Protein AF-A0A2V6AQC7-F1 (afdb_monomer_lite)

Foldseek 3Di:
DDDDDDPVVVVVCCPPQQNAQDDPPDDLPPLDGNHVSNQLPPQFHDHDFAAPAADEQAFEEEEAAAPLSVLLLVLNVLQVHHYLNDDCVLVPFAWDPPDDSCQFRHFAALQLVLLLLCCLQPPPDHDLLVCWDDLDPQWIDAQSTDRGTDTHHSVVRVVVSVVSSPSSNCQQRGQEYEYEHHWQKWKAQQVSRGIGRDDDPSRCVVPVPRIDIDRHALVRRLVSVVSVVVSCCVRHDVNRAYEYEYDLFFDPDDPPPDDSVVRRVVTRVSSVVSLVVNLSVDSRYGYQYLNCSLVSRNQVQADDPVSGDGDPVSSVVSSLSVCVNHHPDDGSFQKDWDKPPAQFEADPAFTKIKIWIAGPPQQQKWKWKDKPPDDTDTDDGGRTDIDMDRGADEPMKMKIWIASHPVRPDTRDIDIHHYYYPPPPPD

Radius of gyration: 25.34 Å; chains: 1; bounding box: 68×58×74 Å

Sequence (427 aa):
MLSPITPAQAKRNFVSPYSRWHQKEQLPGELDGTLASQRLRKPLFSPAISPGFKMQREDKIFAIGSCFARGVELALIGQKMDVLSRTAEFDSFPSMNGELPLGFTNKYNTFSIHNELRWALDPAAEFPRHSLVDLGNGIFYDPHTNPALQLTGLEQTIHRREIMQMVTRRISQCRVVIITLGLVEVWRDNTANVFINRLIPGMLKSYPDRYELHLTSFVENLSNLEWIHGLLSQFGHQDVQIVVTVSPVPLQATFSGEDVVIANTYSKSLLRAVAQEWATSHENVHYFPSYEIVQNSDRSLTWEEDMRHVKGEVVRHIMSLFLHNYFSGLPVTSSKLYASPNPVPPGIGPGKTTVSWSSHATPDAAIYVSGGGIEEALFAGGSHGSKEASFIETGAIYEFSLYTSRDRNRRVAQLSVTRPPVDSITS

Structure (mmCIF, N/CA/C/O backbone):
data_AF-A0A2V6AQC7-F1
#
_entry.id   AF-A0A2V6AQC7-F1
#
loop_
_atom_site.group_PDB
_atom_site.id
_atom_site.type_symbol
_atom_site.label_atom_id
_atom_site.label_alt_id
_atom_site.label_comp_id
_atom_site.label_asym_id
_atom_site.label_entity_id
_atom_site.label_seq_id
_atom_site.pdbx_PDB_ins_code
_atom_site.Cartn_x
_atom_site.Cartn_y
_atom_site.Cartn_z
_atom_site.occupancy
_atom_site.B_iso_or_equiv
_atom_site.auth_seq_id
_atom_site.auth_comp_id
_atom_site.auth_asym_id
_atom_site.auth_atom_id
_atom_site.pdbx_PDB_model_num
ATOM 1 N N . MET A 1 1 ? -15.296 -16.378 -10.752 1.00 47.25 1 MET A N 1
ATOM 2 C CA . MET A 1 1 ? -16.692 -15.922 -10.576 1.00 47.25 1 MET A CA 1
ATOM 3 C C . MET A 1 1 ? -17.210 -16.458 -9.261 1.00 47.25 1 MET A C 1
ATOM 5 O O . MET A 1 1 ? -17.214 -17.669 -9.067 1.00 47.25 1 MET A O 1
ATOM 9 N N . LEU A 1 2 ? -17.625 -15.558 -8.374 1.00 61.19 2 LEU A N 1
ATOM 10 C CA . LEU A 1 2 ? -18.368 -15.897 -7.166 1.00 61.19 2 LEU A CA 1
ATOM 11 C C . LEU A 1 2 ? -19.513 -16.864 -7.452 1.00 61.19 2 LEU A C 1
ATOM 13 O O . LEU A 1 2 ? -20.277 -16.664 -8.397 1.00 61.19 2 LEU A O 1
ATOM 17 N N . SER A 1 3 ? -19.689 -17.846 -6.572 1.00 73.94 3 SER A N 1
ATOM 18 C CA . SER A 1 3 ? -20.963 -18.558 -6.513 1.00 73.94 3 SER A CA 1
ATOM 19 C C . SER A 1 3 ? -22.057 -17.563 -6.100 1.00 73.94 3 SER A C 1
ATOM 21 O O . SER A 1 3 ? -21.866 -16.841 -5.116 1.00 73.94 3 SER A O 1
ATOM 23 N N . PRO A 1 4 ? -23.191 -17.487 -6.820 1.00 84.81 4 PRO A N 1
ATOM 24 C CA . PRO A 1 4 ? -24.308 -16.643 -6.419 1.00 84.81 4 PRO A CA 1
ATOM 25 C C . PRO A 1 4 ? -24.728 -16.957 -4.979 1.00 84.81 4 PRO A C 1
ATOM 27 O O . PRO A 1 4 ? -24.848 -18.125 -4.605 1.00 84.81 4 PRO A O 1
ATOM 30 N N . ILE A 1 5 ? -24.975 -15.928 -4.165 1.00 90.75 5 ILE A N 1
ATOM 31 C CA . ILE A 1 5 ? -25.490 -16.150 -2.810 1.00 90.75 5 ILE A CA 1
ATOM 32 C C . ILE A 1 5 ? -26.961 -16.571 -2.864 1.00 90.75 5 ILE A C 1
ATOM 34 O O . ILE A 1 5 ? -27.757 -16.062 -3.654 1.00 90.75 5 ILE A O 1
ATOM 38 N N . THR A 1 6 ? -27.345 -17.492 -1.986 1.00 93.50 6 THR A N 1
ATOM 39 C CA . THR A 1 6 ? -28.736 -17.943 -1.857 1.00 93.50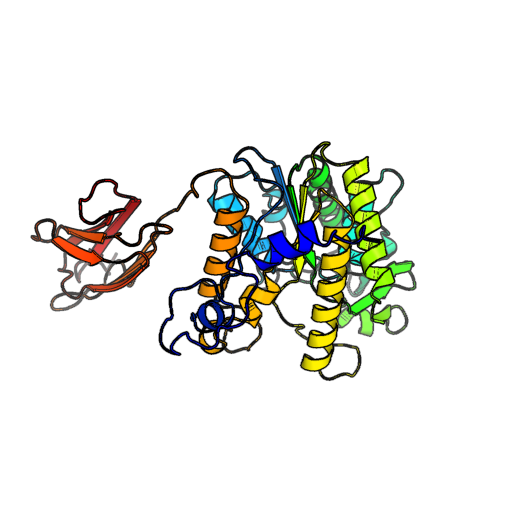 6 THR A CA 1
ATOM 40 C C . THR A 1 6 ? -29.637 -16.826 -1.309 1.00 93.50 6 THR A C 1
ATOM 42 O O . THR A 1 6 ? -29.172 -15.985 -0.530 1.00 93.50 6 THR A O 1
ATOM 45 N N . PRO A 1 7 ? -30.958 -16.846 -1.580 1.00 95.06 7 PRO A N 1
ATOM 46 C CA . PRO A 1 7 ? -31.902 -15.920 -0.946 1.00 95.06 7 PRO A CA 1
ATOM 47 C C . PRO A 1 7 ? -31.850 -15.946 0.592 1.00 95.06 7 PRO A C 1
ATOM 49 O O . PRO A 1 7 ? -32.013 -14.914 1.241 1.00 95.06 7 PRO A O 1
ATOM 52 N N . ALA A 1 8 ? -31.565 -17.108 1.194 1.00 93.75 8 ALA A N 1
ATOM 53 C CA . ALA A 1 8 ? -31.396 -17.242 2.641 1.00 93.75 8 ALA A CA 1
ATOM 54 C C . ALA A 1 8 ? -30.154 -16.494 3.157 1.00 93.75 8 ALA A C 1
ATOM 56 O O . ALA A 1 8 ? -30.230 -15.815 4.182 1.00 93.75 8 ALA A O 1
ATOM 57 N N . GLN A 1 9 ? -29.023 -16.579 2.446 1.00 91.19 9 GLN A N 1
ATOM 58 C CA . GLN A 1 9 ? -27.825 -15.786 2.747 1.00 91.19 9 GLN A CA 1
ATOM 59 C C . GLN A 1 9 ? -28.085 -14.291 2.546 1.00 91.19 9 GLN A C 1
ATOM 61 O O . GLN A 1 9 ? -27.771 -13.505 3.434 1.00 91.19 9 GLN A O 1
ATOM 66 N N . ALA A 1 10 ? -28.731 -13.898 1.444 1.00 93.12 10 ALA A N 1
ATOM 67 C CA . ALA A 1 10 ? -29.088 -12.503 1.191 1.00 93.12 10 ALA A CA 1
ATOM 68 C C . ALA A 1 10 ? -29.970 -11.926 2.314 1.00 93.12 10 ALA A C 1
ATOM 70 O O . ALA A 1 10 ? -29.697 -10.834 2.811 1.00 93.12 10 ALA A O 1
ATOM 71 N N . LYS A 1 11 ? -30.968 -12.686 2.790 1.00 92.12 11 LYS A N 1
ATOM 72 C CA . LYS A 1 11 ? -31.809 -12.291 3.931 1.00 92.12 11 LYS A CA 1
ATOM 73 C C . LYS A 1 11 ? -30.992 -12.128 5.215 1.00 92.12 11 LYS A C 1
ATOM 75 O O . LYS A 1 11 ? -31.196 -11.147 5.920 1.00 92.12 11 LYS A O 1
ATOM 80 N N . ARG A 1 12 ? -30.053 -13.038 5.510 1.00 90.25 12 ARG A N 1
ATOM 81 C CA . ARG A 1 12 ? -29.145 -12.896 6.666 1.00 90.25 12 ARG A CA 1
ATOM 82 C C . ARG A 1 12 ? -28.290 -11.633 6.561 1.00 90.25 12 ARG A C 1
ATOM 84 O O . ARG A 1 12 ? -28.230 -10.866 7.517 1.00 90.25 12 ARG A O 1
ATOM 91 N N . ASN A 1 13 ? -27.707 -11.375 5.392 1.00 89.19 13 ASN A N 1
ATOM 92 C CA . ASN A 1 13 ? -26.893 -10.183 5.149 1.00 89.19 13 ASN A CA 1
ATOM 93 C C . ASN A 1 13 ? -27.713 -8.895 5.320 1.00 89.19 13 ASN A C 1
ATOM 95 O O . ASN A 1 13 ? -27.238 -7.933 5.915 1.00 89.19 13 ASN A O 1
ATOM 99 N N . PHE A 1 14 ? -28.964 -8.890 4.860 1.00 88.81 14 PHE A N 1
ATOM 100 C CA . PHE A 1 14 ? -29.870 -7.742 4.945 1.00 88.81 14 PHE A CA 1
ATOM 101 C C . PHE A 1 14 ? -30.395 -7.443 6.360 1.00 88.81 14 PHE A C 1
ATOM 103 O O . PHE A 1 14 ? -30.892 -6.348 6.618 1.00 88.81 14 PHE A O 1
ATOM 110 N N . VAL A 1 15 ? -30.301 -8.402 7.285 1.00 88.69 15 VAL A N 1
ATOM 111 C CA . VAL A 1 15 ? -30.624 -8.195 8.709 1.00 88.69 15 VAL A CA 1
ATOM 112 C C . VAL A 1 15 ? -29.429 -7.613 9.475 1.00 88.69 15 VAL A C 1
ATOM 114 O O . VAL A 1 15 ? -29.602 -7.112 10.583 1.00 88.69 15 VAL A O 1
ATOM 117 N N . SER A 1 16 ? -28.224 -7.605 8.887 1.00 87.06 16 SER A N 1
ATOM 118 C CA . SER A 1 16 ? -27.059 -6.951 9.492 1.00 87.06 16 SER A CA 1
ATOM 119 C C . SER A 1 16 ? -27.373 -5.492 9.842 1.00 87.06 16 SER A C 1
ATOM 121 O O . SER A 1 16 ? -27.914 -4.770 8.993 1.00 87.06 16 SER A O 1
ATOM 123 N N . PRO A 1 17 ? -26.976 -5.010 11.034 1.00 86.38 17 PRO A N 1
ATOM 124 C CA . PRO A 1 17 ? -27.201 -3.623 11.430 1.00 86.38 17 PRO A CA 1
ATOM 125 C C . PRO A 1 17 ? -26.470 -2.619 10.518 1.00 86.38 17 PRO A C 1
ATOM 127 O O . PRO A 1 17 ? -26.860 -1.459 10.442 1.00 86.38 17 PRO A O 1
ATOM 130 N N . TYR A 1 18 ? -25.456 -3.064 9.768 1.00 90.44 18 TYR A N 1
ATOM 131 C CA . TYR A 1 18 ? -24.675 -2.231 8.847 1.00 90.44 18 TYR A CA 1
ATOM 132 C C . TYR A 1 18 ? -25.161 -2.280 7.388 1.00 90.44 18 TYR A C 1
ATOM 134 O O . TYR A 1 18 ? -24.554 -1.654 6.523 1.00 90.44 18 TYR A O 1
ATOM 142 N N . SER A 1 19 ? -26.245 -3.006 7.094 1.00 91.06 19 SER A N 1
ATOM 143 C CA . SER A 1 19 ? -26.750 -3.222 5.724 1.00 91.06 19 SER A CA 1
ATOM 144 C C . SER A 1 19 ? -27.608 -2.077 5.168 1.00 91.06 19 SER A C 1
ATOM 146 O O . SER A 1 19 ? -28.059 -2.129 4.022 1.00 91.06 19 SER A O 1
ATOM 148 N N . ARG A 1 20 ? -27.881 -1.047 5.976 1.00 90.75 20 ARG A N 1
ATOM 149 C CA . ARG A 1 20 ? -28.855 0.008 5.674 1.00 90.75 20 ARG A CA 1
ATOM 150 C C . ARG A 1 20 ? -28.191 1.378 5.607 1.00 90.75 20 ARG A C 1
ATOM 152 O O . ARG A 1 20 ? -27.402 1.749 6.476 1.00 90.75 20 ARG A O 1
ATOM 159 N N . TRP A 1 21 ? -28.574 2.166 4.601 1.00 91.44 21 TRP A N 1
ATOM 160 C CA . TRP A 1 21 ? -28.106 3.546 4.475 1.00 91.44 21 TRP A CA 1
ATOM 161 C C . TRP A 1 21 ? -28.797 4.487 5.467 1.00 91.44 21 TRP A C 1
ATOM 163 O O . TRP A 1 21 ? -28.136 5.259 6.153 1.00 91.44 21 TRP A O 1
ATOM 173 N N . HIS A 1 22 ? -30.126 4.417 5.548 1.00 88.81 22 HIS A N 1
ATOM 174 C CA . HIS A 1 22 ? -30.977 5.218 6.429 1.00 88.81 22 HIS A CA 1
ATOM 175 C C . HIS A 1 22 ? -32.273 4.445 6.760 1.00 88.81 22 HIS A C 1
ATOM 177 O O . HIS A 1 22 ? -32.561 3.430 6.119 1.00 88.81 22 HIS A O 1
ATOM 183 N N . GLN A 1 23 ? -33.057 4.929 7.728 1.00 84.25 23 GLN A N 1
ATOM 184 C CA . GLN A 1 23 ? -34.410 4.448 8.045 1.00 84.25 23 GLN A CA 1
ATOM 185 C C . GLN A 1 23 ? -35.369 5.646 8.152 1.00 84.25 23 GLN A C 1
ATOM 187 O O . GLN A 1 23 ? -34.970 6.700 8.641 1.00 84.25 23 GLN A O 1
ATOM 192 N N . LYS A 1 24 ? -36.609 5.507 7.654 1.00 73.31 24 LYS A N 1
ATOM 193 C CA . LYS A 1 24 ? -37.574 6.621 7.507 1.00 73.31 24 LYS A CA 1
ATOM 194 C C . LYS A 1 24 ? -37.998 7.273 8.829 1.00 73.31 24 LYS A C 1
ATOM 196 O O . LYS A 1 24 ? -38.335 8.448 8.827 1.00 73.31 24 LYS A O 1
ATOM 201 N N . GLU A 1 25 ? -38.005 6.518 9.921 1.00 68.50 25 GLU A N 1
ATOM 202 C CA . GLU A 1 25 ? -38.565 6.941 11.215 1.00 68.50 25 GLU A CA 1
ATOM 203 C C . GLU A 1 25 ? -37.505 7.489 12.184 1.00 68.50 25 GLU A C 1
ATOM 205 O O . GLU A 1 25 ? -37.841 7.953 13.269 1.00 68.50 25 GLU A O 1
ATOM 210 N N . GLN A 1 26 ? -36.224 7.456 11.807 1.00 63.28 26 GLN A N 1
ATOM 211 C CA . GLN A 1 26 ? -35.132 7.826 12.702 1.00 63.28 26 GLN A CA 1
ATOM 212 C C . GLN A 1 26 ? -34.779 9.313 12.563 1.00 63.28 26 GLN A C 1
ATOM 214 O O . GLN A 1 26 ? -34.552 9.812 11.456 1.00 63.28 26 GLN A O 1
ATOM 219 N N . LEU A 1 27 ? -34.745 10.031 13.690 1.00 57.50 27 LEU A N 1
ATOM 220 C CA . LEU A 1 27 ? -34.536 11.479 13.711 1.00 57.50 27 LEU A CA 1
ATOM 221 C C . LEU A 1 27 ? -33.112 11.854 13.243 1.00 57.50 27 LEU A C 1
ATOM 223 O O . LEU A 1 27 ? -32.146 11.176 13.598 1.00 57.50 27 LEU A O 1
ATOM 227 N N . PRO A 1 28 ? -32.936 12.978 12.516 1.00 56.66 28 PRO A N 1
ATOM 228 C CA . PRO A 1 28 ? -31.637 13.420 11.988 1.00 56.66 28 PRO A CA 1
ATOM 229 C C . PRO A 1 28 ? -30.516 13.622 13.027 1.00 56.66 28 PRO A C 1
ATOM 231 O O . PRO A 1 28 ? -29.355 13.712 12.632 1.00 56.66 28 PRO A O 1
ATOM 234 N N . GLY A 1 29 ? -30.855 13.718 14.319 1.00 58.66 29 GLY A N 1
ATOM 235 C CA . GLY A 1 29 ? -29.931 14.010 15.420 1.00 58.66 29 GLY A CA 1
ATOM 236 C C . GLY A 1 29 ? -29.344 12.797 16.154 1.00 58.66 29 GLY A C 1
ATOM 237 O O . GLY A 1 29 ? -28.451 12.984 16.975 1.00 58.66 29 GLY A O 1
ATOM 238 N N . GLU A 1 30 ? -29.791 11.565 15.883 1.00 63.72 30 GLU A N 1
ATOM 239 C CA . GLU A 1 30 ? -29.183 10.371 16.492 1.00 63.72 30 GLU A CA 1
ATOM 240 C C . GLU A 1 30 ? -27.839 10.055 15.819 1.00 63.72 30 GLU A C 1
ATOM 242 O O . GLU A 1 30 ? -27.781 9.426 14.759 1.00 63.72 30 GLU A O 1
ATOM 247 N N . LEU A 1 31 ? -26.748 10.527 16.429 1.00 61.53 31 LEU A N 1
ATOM 248 C CA . LEU A 1 31 ? -25.379 10.345 15.931 1.00 61.53 31 LEU A CA 1
ATOM 249 C C . LEU A 1 31 ? -24.774 8.979 16.285 1.00 61.53 31 LEU A C 1
ATOM 251 O O . LEU A 1 31 ? -23.744 8.617 15.717 1.00 61.53 31 LEU A O 1
ATOM 255 N N . ASP A 1 32 ? -25.381 8.229 17.204 1.00 67.38 32 ASP A N 1
ATOM 256 C CA . ASP A 1 32 ? -24.885 6.934 17.673 1.00 67.38 32 ASP A CA 1
ATOM 257 C C . ASP A 1 32 ? -25.733 5.797 17.104 1.00 67.38 32 ASP A C 1
ATOM 259 O O . ASP A 1 32 ? -26.833 5.515 17.571 1.00 67.38 32 ASP A O 1
ATOM 263 N N . GLY A 1 33 ? -25.216 5.139 16.065 1.00 79.88 33 GLY A N 1
ATOM 264 C CA . GLY A 1 33 ? -25.881 3.994 15.459 1.00 79.88 33 GLY A CA 1
ATOM 265 C C . GLY A 1 33 ? -25.076 3.329 14.345 1.00 79.88 33 GLY A C 1
ATOM 266 O O . GLY A 1 33 ? -23.936 3.692 14.046 1.00 79.88 33 GLY A O 1
ATOM 267 N N . THR A 1 34 ? -25.667 2.296 13.751 1.00 87.88 34 THR A N 1
ATOM 268 C CA . THR A 1 34 ? -25.014 1.383 12.799 1.00 87.88 34 THR A CA 1
ATOM 269 C C . THR A 1 34 ? -25.326 1.701 11.335 1.00 87.88 34 THR A C 1
ATOM 271 O O . THR A 1 34 ? -24.621 1.226 10.435 1.00 87.88 34 THR A O 1
ATOM 274 N N . LEU A 1 35 ? -26.311 2.567 11.073 1.00 90.25 35 LEU A N 1
ATOM 275 C CA . LEU A 1 35 ? -26.671 2.996 9.722 1.00 90.25 35 LEU A CA 1
ATOM 276 C C . LEU A 1 35 ? -25.538 3.782 9.058 1.00 90.25 35 LEU A C 1
ATOM 278 O O . LEU A 1 35 ? -24.761 4.471 9.724 1.00 90.25 35 LEU A O 1
ATOM 282 N N . ALA A 1 36 ? -25.457 3.721 7.726 1.00 92.25 36 ALA A N 1
ATOM 283 C CA . ALA A 1 36 ? -24.441 4.479 6.994 1.00 92.25 36 ALA A CA 1
ATOM 284 C C . ALA A 1 36 ? -24.566 5.990 7.248 1.00 92.25 36 ALA A C 1
ATOM 286 O O . ALA A 1 36 ? -23.572 6.626 7.577 1.00 92.25 36 ALA A O 1
ATOM 287 N N . SER A 1 37 ? -25.776 6.556 7.190 1.00 91.19 37 SER A N 1
ATOM 288 C CA . SER A 1 37 ? -26.009 7.994 7.393 1.00 91.19 37 SER A CA 1
ATOM 289 C C . SER A 1 37 ? -25.603 8.501 8.780 1.00 91.19 37 SER A C 1
ATOM 291 O O . SER A 1 37 ? -25.253 9.668 8.917 1.00 91.19 37 SER A O 1
ATOM 293 N N . GLN A 1 38 ? -25.620 7.647 9.806 1.00 88.88 38 GLN A N 1
ATOM 294 C CA . GLN A 1 38 ? -25.172 7.995 11.158 1.00 88.88 38 GLN A CA 1
ATOM 295 C C . GLN A 1 38 ? -23.648 7.945 11.247 1.00 88.88 38 GLN A C 1
ATOM 297 O O . GLN A 1 38 ? -23.013 8.906 11.675 1.00 88.88 38 GLN A O 1
ATOM 302 N N . ARG A 1 39 ? -23.045 6.856 10.756 1.00 91.00 39 ARG A N 1
ATOM 303 C CA . ARG A 1 39 ? -21.587 6.678 10.751 1.00 91.00 39 ARG A CA 1
ATOM 304 C C . ARG A 1 39 ? -20.871 7.718 9.887 1.00 91.00 39 ARG A C 1
ATOM 306 O O . ARG A 1 39 ? -19.787 8.143 10.258 1.00 91.00 39 ARG A O 1
ATOM 313 N N . LEU A 1 40 ? -21.480 8.149 8.781 1.00 92.50 40 LEU A N 1
ATOM 314 C CA . LEU A 1 40 ? -20.962 9.200 7.893 1.00 92.50 40 LEU A CA 1
ATOM 315 C C . LEU A 1 40 ? -21.072 10.617 8.483 1.00 92.50 40 LEU A C 1
ATOM 317 O O . LEU A 1 40 ? -20.427 11.527 7.981 1.00 92.50 40 LEU A O 1
ATOM 321 N N . ARG A 1 41 ? -21.877 10.825 9.536 1.00 89.88 41 ARG A N 1
ATOM 322 C CA . ARG A 1 41 ? -21.922 12.101 10.277 1.00 89.88 41 ARG A CA 1
ATOM 323 C C . ARG A 1 41 ? -20.865 12.188 11.374 1.00 89.88 41 ARG A C 1
ATOM 325 O O . ARG A 1 41 ? -20.674 13.260 11.943 1.00 89.88 41 ARG A O 1
ATOM 332 N N . LYS A 1 42 ? -20.205 11.077 11.714 1.00 89.44 42 LYS A N 1
ATOM 333 C CA . LYS A 1 42 ? -19.053 11.114 12.617 1.00 89.44 42 LYS A CA 1
ATOM 334 C C . LYS A 1 42 ? -17.900 11.839 11.914 1.00 89.44 42 LYS A C 1
ATOM 336 O O . LYS A 1 42 ? -17.717 11.618 10.720 1.00 89.44 42 LYS A O 1
ATOM 341 N N . PRO A 1 43 ? -17.083 12.625 12.640 1.00 92.00 43 PRO A N 1
ATOM 342 C CA . PRO A 1 43 ? -15.949 13.318 12.033 1.00 92.00 43 PRO A CA 1
ATOM 343 C C . PRO A 1 43 ? -14.980 12.368 11.316 1.00 92.00 43 PRO A C 1
ATOM 345 O O . PRO A 1 43 ? -14.481 12.685 10.243 1.00 92.00 43 PRO A O 1
ATOM 348 N N . LEU A 1 44 ? -14.759 11.174 11.878 1.00 93.44 44 LEU A N 1
ATOM 349 C CA . LEU A 1 44 ? -13.980 10.109 11.251 1.00 93.44 44 LEU A CA 1
ATOM 350 C C . LEU A 1 44 ? -14.873 8.894 10.989 1.00 93.44 44 LEU A C 1
ATOM 352 O O . LEU A 1 44 ? -15.463 8.326 11.915 1.00 93.44 44 LEU A O 1
ATOM 356 N N . PHE A 1 45 ? -14.957 8.475 9.728 1.00 95.12 45 PHE A N 1
ATOM 357 C CA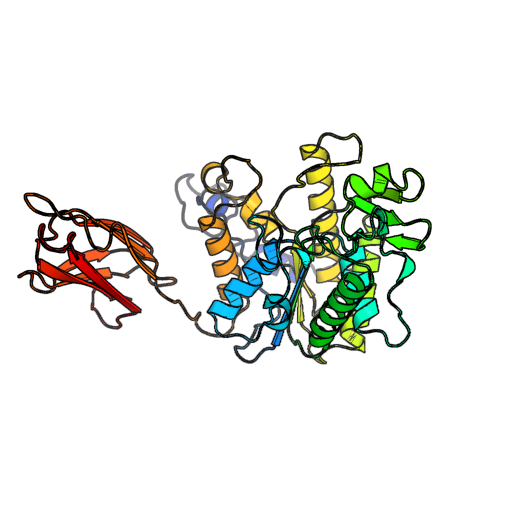 . PHE A 1 45 ? -15.779 7.339 9.335 1.00 95.12 45 PHE A CA 1
ATOM 358 C C . PHE A 1 45 ? -15.183 6.026 9.848 1.00 95.12 45 PHE A C 1
ATOM 360 O O . PHE A 1 45 ? -13.975 5.794 9.808 1.00 95.12 45 PHE A O 1
ATOM 367 N N . SER A 1 46 ? -16.056 5.140 10.326 1.00 93.38 46 SER A N 1
ATOM 368 C CA . SER A 1 46 ? -15.691 3.794 10.770 1.00 93.38 46 SER A CA 1
ATOM 369 C C . SER A 1 46 ? -16.581 2.758 10.073 1.00 93.38 46 SER A C 1
ATOM 371 O O . SER A 1 46 ? -17.792 2.706 10.331 1.00 93.38 46 SER A O 1
ATOM 373 N N . PRO A 1 47 ? -16.032 1.943 9.157 1.00 93.75 47 PRO A N 1
ATOM 374 C CA . PRO A 1 47 ? -16.752 0.818 8.584 1.00 93.75 47 PRO A CA 1
ATOM 375 C C . PRO A 1 47 ? -16.829 -0.345 9.578 1.00 93.75 47 PRO A C 1
ATOM 377 O O . PRO A 1 47 ? -15.967 -0.506 10.440 1.00 93.75 47 PRO A O 1
ATOM 380 N N . ALA A 1 48 ? -17.850 -1.186 9.422 1.00 90.88 48 ALA A N 1
ATOM 381 C CA . ALA A 1 48 ? -17.833 -2.511 10.025 1.00 90.88 48 ALA A CA 1
ATOM 382 C C . ALA A 1 48 ? -16.875 -3.397 9.224 1.00 90.88 48 ALA A C 1
ATOM 384 O O . ALA A 1 48 ? -17.002 -3.498 8.004 1.00 90.88 48 ALA A O 1
ATOM 385 N N . ILE A 1 49 ? -15.916 -4.016 9.908 1.00 92.25 49 ILE A N 1
ATOM 386 C CA . ILE A 1 49 ? -14.897 -4.877 9.309 1.00 92.25 49 ILE A CA 1
ATOM 387 C C . ILE A 1 49 ? -14.994 -6.231 10.006 1.00 92.25 49 ILE A C 1
ATOM 389 O O . ILE A 1 49 ? -15.049 -6.304 11.228 1.00 92.25 49 ILE A O 1
ATOM 393 N N . SER A 1 50 ? -15.040 -7.308 9.229 1.00 88.81 50 SER A N 1
ATOM 394 C CA . SER A 1 50 ? -15.096 -8.672 9.753 1.00 88.81 50 SER A CA 1
ATOM 395 C C . SER A 1 50 ? -14.131 -9.530 8.938 1.00 88.81 50 SER A C 1
ATOM 397 O O . SER A 1 50 ? -14.522 -10.058 7.899 1.00 88.81 50 SER A O 1
ATOM 399 N N . PRO A 1 51 ? -12.845 -9.576 9.328 1.00 91.81 51 PRO A N 1
ATOM 400 C CA . PRO A 1 51 ? -11.868 -10.380 8.610 1.00 91.81 51 PRO A CA 1
ATOM 401 C C . PRO A 1 51 ? -12.072 -11.865 8.901 1.00 91.81 51 PRO A C 1
ATOM 403 O O . PRO A 1 51 ? -12.512 -12.233 9.992 1.00 91.81 51 PRO A O 1
ATOM 406 N N . GLY A 1 52 ? -11.708 -12.720 7.944 1.00 91.38 52 GLY A N 1
ATOM 407 C CA . GLY A 1 52 ? -11.778 -14.175 8.116 1.00 91.38 52 GLY A CA 1
ATOM 408 C C . GLY A 1 52 ? -10.663 -14.750 8.996 1.00 91.38 52 GLY A C 1
ATOM 409 O O . GLY A 1 52 ? -10.696 -15.932 9.322 1.00 91.38 52 GLY A O 1
ATOM 410 N N . PHE A 1 53 ? -9.692 -13.930 9.408 1.00 95.62 53 PHE A N 1
ATOM 411 C CA . PHE A 1 53 ? -8.584 -14.338 10.267 1.00 95.62 53 PHE A CA 1
ATOM 412 C C . PHE A 1 53 ? -8.226 -13.267 11.303 1.00 95.62 53 PHE A C 1
ATOM 414 O O . PHE A 1 53 ? -8.633 -12.105 11.213 1.00 95.62 53 PHE A O 1
ATOM 421 N N . LYS A 1 54 ? -7.418 -13.673 12.286 1.00 94.81 54 LYS A N 1
ATOM 422 C CA . LYS A 1 54 ? -6.774 -12.784 13.254 1.00 94.81 54 LYS A CA 1
ATOM 423 C C . LYS A 1 54 ? -5.271 -13.050 13.298 1.00 94.81 54 LYS A C 1
ATOM 425 O O . LYS A 1 54 ? -4.833 -14.203 13.298 1.00 94.81 54 LYS A O 1
ATOM 430 N N . MET A 1 55 ? -4.510 -11.969 13.379 1.00 95.00 55 MET A N 1
ATOM 431 C CA . MET A 1 55 ? -3.081 -11.967 13.628 1.00 95.00 55 MET A CA 1
ATOM 432 C C . MET A 1 55 ? -2.800 -12.226 15.108 1.00 95.00 55 MET A C 1
ATOM 434 O O . MET A 1 55 ? -3.434 -11.614 15.972 1.00 95.00 55 MET A O 1
ATOM 438 N N . GLN A 1 56 ? -1.830 -13.088 15.382 1.00 92.69 56 GLN A N 1
ATOM 439 C CA . GLN A 1 56 ? -1.237 -13.333 16.693 1.00 92.69 56 GLN A CA 1
ATOM 440 C C . GLN A 1 56 ? 0.039 -12.506 16.851 1.00 92.69 56 GLN A C 1
ATOM 442 O O . GLN A 1 56 ? 0.625 -12.049 15.874 1.00 92.69 56 GLN A O 1
ATOM 447 N N . ARG A 1 57 ? 0.483 -12.292 18.090 1.00 90.69 57 ARG A N 1
ATOM 448 C CA . ARG A 1 57 ? 1.659 -11.453 18.375 1.00 90.69 57 ARG A CA 1
ATOM 449 C C . ARG A 1 57 ? 2.944 -12.031 17.776 1.00 90.69 57 ARG A C 1
ATOM 451 O O . ARG A 1 57 ? 3.837 -11.272 17.419 1.00 90.69 57 ARG A O 1
ATOM 458 N N . GLU A 1 58 ? 3.005 -13.350 17.674 1.00 93.88 58 GLU A N 1
ATOM 459 C CA . GLU A 1 58 ? 4.132 -14.137 17.182 1.00 93.88 58 GLU A CA 1
ATOM 460 C C . GLU A 1 58 ? 4.140 -14.257 15.650 1.00 93.88 58 GLU A C 1
ATOM 462 O O . GLU A 1 58 ? 5.101 -14.782 15.085 1.00 93.88 58 GLU A O 1
ATOM 467 N N . ASP A 1 59 ? 3.088 -13.784 14.969 1.00 96.81 59 ASP A N 1
ATOM 468 C CA . ASP A 1 59 ? 3.046 -13.796 13.513 1.00 96.81 59 ASP A CA 1
ATOM 469 C C . ASP A 1 59 ? 4.146 -12.905 12.938 1.00 96.81 59 ASP A C 1
ATOM 471 O O . ASP A 1 59 ? 4.308 -11.741 13.317 1.00 96.81 59 ASP A O 1
ATOM 475 N N . LYS A 1 60 ? 4.845 -13.451 11.945 1.00 98.38 60 LYS A N 1
ATOM 476 C CA . LYS A 1 60 ? 5.736 -12.697 11.067 1.00 98.38 60 LYS A CA 1
ATOM 477 C C . LYS A 1 60 ? 4.929 -12.014 9.976 1.00 98.38 60 LYS A C 1
ATOM 479 O O . LYS A 1 60 ? 4.109 -12.657 9.309 1.00 98.38 60 LYS A O 1
ATOM 484 N N . ILE A 1 61 ? 5.188 -10.727 9.782 1.00 98.38 61 ILE A N 1
ATOM 485 C CA . ILE A 1 61 ? 4.421 -9.863 8.891 1.00 98.38 61 ILE A CA 1
ATOM 486 C C . ILE A 1 61 ? 5.341 -9.211 7.871 1.00 98.38 61 ILE A C 1
ATOM 488 O O . ILE A 1 61 ? 6.407 -8.700 8.211 1.00 98.38 61 ILE A O 1
ATOM 492 N N . PHE A 1 62 ? 4.891 -9.157 6.622 1.00 98.56 62 PHE A N 1
ATOM 493 C CA . PHE A 1 62 ? 5.539 -8.381 5.574 1.00 98.56 62 PHE A CA 1
ATOM 494 C C . PHE A 1 62 ? 4.564 -7.358 5.003 1.00 98.56 62 PHE A C 1
ATOM 496 O O . PHE A 1 62 ? 3.453 -7.716 4.617 1.00 98.56 62 PHE A O 1
ATOM 503 N N . ALA A 1 63 ? 4.973 -6.096 4.899 1.00 97.38 63 ALA A N 1
ATOM 504 C CA . ALA A 1 63 ? 4.192 -5.068 4.221 1.00 97.38 63 ALA A CA 1
ATOM 505 C C . ALA A 1 63 ? 4.900 -4.596 2.944 1.00 97.38 63 ALA A C 1
ATOM 507 O O . ALA A 1 63 ? 6.083 -4.252 2.946 1.00 97.38 63 ALA A O 1
ATOM 508 N N . ILE A 1 64 ? 4.162 -4.532 1.841 1.00 97.56 64 ILE A N 1
ATOM 509 C CA . ILE A 1 64 ? 4.642 -4.050 0.544 1.00 97.56 64 ILE A CA 1
ATOM 510 C C . ILE A 1 64 ? 3.578 -3.168 -0.110 1.00 97.56 64 ILE A C 1
ATOM 512 O O . ILE A 1 64 ? 2.377 -3.350 0.093 1.00 97.56 64 ILE A O 1
ATOM 516 N N . GLY A 1 65 ? 4.006 -2.178 -0.889 1.00 96.00 65 GLY A N 1
ATOM 517 C CA . GLY A 1 65 ? 3.090 -1.286 -1.591 1.00 96.00 65 GLY A CA 1
ATOM 518 C C . GLY A 1 65 ? 3.433 0.190 -1.423 1.00 96.00 65 GLY A C 1
ATOM 519 O O . GLY A 1 65 ? 4.594 0.554 -1.243 1.00 96.00 65 GLY A O 1
ATOM 520 N N . SER A 1 66 ? 2.412 1.045 -1.495 1.00 90.69 66 SER A N 1
ATOM 521 C CA . SER A 1 66 ? 2.555 2.503 -1.346 1.00 90.69 66 SER A CA 1
ATOM 522 C C . SER A 1 66 ? 3.043 2.937 0.051 1.00 90.69 66 SER A C 1
ATOM 524 O O . SER A 1 66 ? 3.045 2.142 0.988 1.00 90.69 66 SER A O 1
ATOM 526 N N . CYS A 1 67 ? 3.318 4.238 0.235 1.00 84.75 67 CYS A N 1
ATOM 527 C CA . CYS A 1 67 ? 3.751 4.832 1.511 1.00 84.75 67 CYS A CA 1
ATOM 528 C C . CYS A 1 67 ? 2.876 4.460 2.724 1.00 84.75 67 CYS A C 1
ATOM 530 O O . CYS A 1 67 ? 3.377 4.389 3.843 1.00 84.75 67 CYS A O 1
ATOM 532 N N . PHE A 1 68 ? 1.578 4.212 2.520 1.00 82.19 68 PHE A N 1
ATOM 533 C CA . PHE A 1 68 ? 0.661 3.812 3.590 1.00 82.19 68 PHE A CA 1
ATOM 534 C C . PHE A 1 68 ? 1.062 2.475 4.245 1.00 82.19 68 PHE A C 1
ATOM 536 O O . PHE A 1 68 ? 0.880 2.315 5.451 1.00 82.19 68 PHE A O 1
ATOM 543 N N . ALA A 1 69 ? 1.716 1.569 3.504 1.00 86.19 69 ALA A N 1
ATOM 544 C CA . ALA A 1 69 ? 2.270 0.329 4.049 1.00 86.19 69 ALA A CA 1
ATOM 545 C C . ALA A 1 69 ? 3.257 0.600 5.198 1.00 86.19 69 ALA A C 1
ATOM 547 O O . ALA A 1 69 ? 3.224 -0.089 6.213 1.00 86.19 69 ALA A O 1
ATOM 548 N N . ARG A 1 70 ? 4.064 1.667 5.101 1.00 87.31 70 ARG A N 1
ATOM 549 C CA . ARG A 1 70 ? 5.020 2.068 6.149 1.00 87.31 70 ARG A CA 1
ATOM 550 C C . ARG A 1 70 ? 4.321 2.491 7.447 1.00 87.31 70 ARG A C 1
ATOM 552 O O . ARG A 1 70 ? 4.840 2.262 8.536 1.00 87.31 70 ARG A O 1
ATOM 559 N N . GLY A 1 71 ? 3.129 3.084 7.345 1.00 82.69 71 GLY A N 1
ATOM 560 C CA . GLY A 1 71 ? 2.291 3.403 8.504 1.00 82.69 71 GLY A CA 1
ATOM 561 C C . GLY A 1 71 ? 1.768 2.147 9.206 1.00 82.69 71 GLY A C 1
ATOM 562 O O . GLY A 1 71 ? 1.786 2.080 10.435 1.00 82.69 71 GLY A O 1
ATOM 563 N N . VAL A 1 72 ? 1.376 1.133 8.428 1.00 85.81 72 VAL A N 1
ATOM 564 C CA . VAL A 1 72 ? 0.936 -0.170 8.950 1.00 85.81 72 VAL A CA 1
ATOM 565 C C . VAL A 1 72 ? 2.076 -0.889 9.673 1.00 85.81 72 VAL A C 1
ATOM 567 O O . VAL A 1 72 ? 1.880 -1.371 10.786 1.00 85.81 72 VAL A O 1
ATOM 570 N N . GLU A 1 73 ? 3.286 -0.887 9.108 1.00 89.12 73 GLU A N 1
ATOM 571 C CA . GLU A 1 73 ? 4.475 -1.446 9.771 1.00 89.12 73 GLU A CA 1
ATOM 572 C C . GLU A 1 73 ? 4.723 -0.806 11.135 1.00 89.12 73 GLU A C 1
ATOM 574 O O . GLU A 1 73 ? 4.900 -1.510 12.124 1.00 89.12 73 GLU A O 1
ATOM 579 N N . LEU A 1 74 ? 4.701 0.530 11.207 1.00 85.06 74 LEU A N 1
ATOM 580 C CA . LEU A 1 74 ? 4.901 1.256 12.461 1.00 85.06 74 LEU A CA 1
ATOM 581 C C . LEU A 1 74 ? 3.829 0.911 13.501 1.00 85.06 74 LEU A C 1
ATOM 583 O O . LEU A 1 74 ? 4.150 0.754 14.680 1.00 85.06 74 LEU A O 1
ATOM 587 N N . ALA A 1 75 ? 2.571 0.771 13.077 1.00 85.00 75 ALA A N 1
ATOM 588 C CA . ALA A 1 75 ? 1.485 0.382 13.968 1.00 85.00 75 ALA A CA 1
ATOM 589 C C . ALA A 1 75 ? 1.707 -1.018 14.560 1.00 85.00 75 ALA A C 1
ATOM 591 O O . ALA A 1 75 ? 1.552 -1.195 15.768 1.00 85.00 75 ALA A O 1
ATOM 592 N N . LEU A 1 76 ? 2.118 -1.982 13.731 1.00 88.69 76 LEU A N 1
ATOM 593 C CA . LEU A 1 76 ? 2.370 -3.374 14.118 1.00 88.69 76 LEU A CA 1
ATOM 594 C C . LEU A 1 76 ? 3.631 -3.535 14.975 1.00 88.69 76 LEU A C 1
ATOM 596 O O . LEU A 1 76 ? 3.605 -4.238 15.984 1.00 88.69 76 LEU A O 1
ATOM 600 N N . ILE A 1 77 ? 4.706 -2.810 14.659 1.00 87.25 77 ILE A N 1
ATOM 601 C CA . ILE A 1 77 ? 5.904 -2.734 15.512 1.00 87.25 77 ILE A CA 1
ATOM 602 C C . ILE A 1 77 ? 5.544 -2.151 16.879 1.00 87.25 77 ILE A C 1
ATOM 604 O O . ILE A 1 77 ? 6.006 -2.648 17.905 1.00 87.25 77 ILE A O 1
ATOM 608 N N . GLY A 1 78 ? 4.655 -1.153 16.924 1.00 80.25 78 GLY A N 1
ATOM 609 C CA . GLY A 1 78 ? 4.098 -0.637 18.176 1.00 80.25 78 GLY A CA 1
ATOM 610 C C . GLY A 1 78 ? 3.388 -1.711 19.012 1.00 80.25 78 GLY A C 1
ATOM 611 O O . GLY A 1 78 ? 3.362 -1.616 20.237 1.00 80.25 78 GLY A O 1
ATOM 612 N N . GLN A 1 79 ? 2.882 -2.770 18.371 1.00 82.31 79 GLN A N 1
ATOM 613 C CA . GLN A 1 79 ? 2.303 -3.946 19.029 1.00 82.31 79 GLN A CA 1
ATOM 614 C C . GLN A 1 79 ? 3.334 -5.004 19.436 1.00 82.31 79 GLN A C 1
ATOM 616 O O . GLN A 1 79 ? 2.955 -6.006 20.048 1.00 82.31 79 GLN A O 1
ATOM 621 N N . LYS A 1 80 ? 4.627 -4.763 19.182 1.00 87.06 80 LYS A N 1
ATOM 622 C CA . LYS A 1 80 ? 5.741 -5.709 19.351 1.00 87.06 80 LYS A CA 1
ATOM 623 C C . LYS A 1 80 ? 5.605 -6.962 18.477 1.00 87.06 80 LYS A C 1
ATOM 625 O O . LYS A 1 80 ? 5.971 -8.046 18.920 1.00 87.06 80 LYS A O 1
ATOM 630 N N . MET A 1 81 ? 5.023 -6.813 17.289 1.00 91.44 81 MET A N 1
ATOM 631 C CA . MET A 1 81 ? 4.950 -7.878 16.285 1.00 91.44 81 MET A CA 1
ATOM 632 C C . MET A 1 81 ? 6.205 -7.868 15.410 1.00 91.44 81 MET A C 1
ATOM 634 O O . MET A 1 81 ? 6.853 -6.826 15.267 1.00 91.44 81 MET A O 1
ATOM 638 N N . ASP A 1 82 ? 6.529 -9.016 14.819 1.00 95.25 82 ASP A N 1
ATOM 639 C CA . ASP A 1 82 ? 7.706 -9.174 13.966 1.00 95.25 82 ASP A CA 1
ATOM 640 C C . ASP A 1 82 ? 7.395 -8.730 12.526 1.00 95.25 82 ASP A C 1
ATOM 642 O O . ASP A 1 82 ? 6.664 -9.399 11.794 1.00 95.25 82 ASP A O 1
ATOM 646 N N . VAL A 1 83 ? 7.909 -7.562 12.126 1.00 96.31 83 VAL A N 1
ATOM 647 C CA . VAL A 1 83 ? 7.654 -6.952 10.811 1.00 96.31 83 VAL A CA 1
ATOM 648 C C . VAL A 1 83 ? 8.914 -7.029 9.952 1.00 96.31 83 VAL A C 1
ATOM 650 O O . VAL A 1 83 ? 9.767 -6.146 9.997 1.00 96.31 83 VAL A O 1
ATOM 653 N N . LEU A 1 84 ? 9.015 -8.072 9.126 1.00 97.31 84 LEU A N 1
ATOM 654 C CA . LEU A 1 84 ? 10.236 -8.423 8.390 1.00 97.31 84 LEU A CA 1
ATOM 655 C C . LEU A 1 84 ? 10.543 -7.520 7.190 1.00 97.31 84 LEU A C 1
ATOM 657 O O . LEU A 1 84 ? 11.657 -7.555 6.667 1.00 97.31 84 LEU A O 1
ATOM 661 N N . SER A 1 85 ? 9.581 -6.703 6.755 1.00 94.88 85 SER A N 1
ATOM 662 C CA . SER A 1 85 ? 9.782 -5.684 5.717 1.00 94.88 85 SER A CA 1
ATOM 663 C C . SER A 1 85 ? 10.504 -4.429 6.228 1.00 94.88 85 SER A C 1
ATOM 665 O O . SER A 1 85 ? 10.934 -3.599 5.424 1.00 94.88 85 SER A O 1
ATOM 667 N N . ARG A 1 86 ? 10.676 -4.292 7.550 1.00 90.38 86 ARG A N 1
ATOM 668 C CA . ARG A 1 86 ? 11.402 -3.195 8.195 1.00 90.38 86 ARG A CA 1
ATOM 669 C C . ARG A 1 86 ? 12.619 -3.738 8.931 1.00 90.38 86 ARG A C 1
ATOM 671 O O . ARG A 1 86 ? 12.482 -4.536 9.847 1.00 90.38 86 ARG A O 1
ATOM 678 N N . THR A 1 87 ? 13.807 -3.286 8.544 1.00 89.56 87 THR A N 1
ATOM 679 C CA . THR A 1 87 ? 15.045 -3.946 8.961 1.00 89.56 87 THR A CA 1
ATOM 680 C C . THR A 1 87 ? 16.231 -2.988 9.031 1.00 89.56 87 THR A C 1
ATOM 682 O O . THR A 1 87 ? 16.252 -1.991 8.308 1.00 89.56 87 THR A O 1
ATOM 685 N N . ALA A 1 88 ? 17.210 -3.300 9.884 1.00 87.81 88 ALA A N 1
ATOM 686 C CA . ALA A 1 88 ? 18.377 -2.450 10.148 1.00 87.81 88 ALA A CA 1
ATOM 687 C C . ALA A 1 88 ? 19.405 -2.439 9.000 1.00 87.81 88 ALA A C 1
ATOM 689 O O . ALA A 1 88 ? 20.211 -1.525 8.880 1.00 87.81 88 ALA A O 1
ATOM 690 N N . GLU A 1 89 ? 19.368 -3.422 8.101 1.00 89.31 89 GLU A N 1
ATOM 691 C CA . GLU A 1 89 ? 20.219 -3.490 6.906 1.00 89.31 89 GLU A CA 1
ATOM 692 C C . GLU A 1 89 ? 20.031 -2.253 6.014 1.00 89.31 89 GLU A C 1
ATOM 694 O O . GLU A 1 89 ? 20.961 -1.831 5.324 1.00 89.31 89 GLU A O 1
ATOM 699 N N . PHE A 1 90 ? 18.846 -1.637 6.069 1.00 89.12 90 PHE A N 1
ATOM 700 C CA . PHE A 1 90 ? 18.539 -0.400 5.361 1.00 89.12 90 PHE A CA 1
ATOM 701 C C . PHE A 1 90 ? 19.053 0.864 6.060 1.00 89.12 90 PHE A C 1
ATOM 703 O O . PHE A 1 90 ? 19.125 1.901 5.407 1.00 89.12 90 PHE A O 1
ATOM 710 N N . ASP A 1 91 ? 19.469 0.803 7.329 1.00 84.75 91 ASP A N 1
ATOM 711 C CA . ASP A 1 91 ? 19.964 1.973 8.077 1.00 84.75 91 ASP A CA 1
ATOM 712 C C . ASP A 1 91 ? 21.259 2.537 7.467 1.00 84.75 91 ASP A C 1
ATOM 714 O O . ASP A 1 91 ? 21.579 3.713 7.627 1.00 84.75 91 ASP A O 1
ATOM 718 N N . SER A 1 92 ? 21.988 1.706 6.716 1.00 82.69 92 SER A N 1
ATOM 719 C CA . SER A 1 92 ? 23.186 2.104 5.971 1.00 82.69 92 SER A CA 1
ATOM 720 C C . SER A 1 92 ? 22.889 2.895 4.690 1.00 82.69 92 SER A C 1
ATOM 722 O O . SER A 1 92 ? 23.816 3.386 4.041 1.00 82.69 92 SER A O 1
ATOM 724 N N . PHE A 1 93 ? 21.621 3.009 4.274 1.00 87.62 93 PHE A N 1
ATOM 725 C CA . PHE A 1 93 ? 21.270 3.622 2.998 1.00 87.62 93 PHE A CA 1
ATOM 726 C C . PHE A 1 93 ? 21.069 5.133 3.170 1.00 87.62 93 PHE A C 1
ATOM 728 O O . PHE A 1 93 ? 20.140 5.559 3.856 1.00 87.62 93 PHE A O 1
ATOM 735 N N . PRO A 1 94 ? 21.887 5.977 2.518 1.00 84.38 94 PRO A N 1
ATOM 736 C CA . PRO A 1 94 ? 21.750 7.418 2.631 1.00 84.38 94 PRO A CA 1
ATOM 737 C C . PRO A 1 94 ? 20.490 7.893 1.896 1.00 84.38 94 PRO A C 1
ATOM 739 O O . PRO A 1 94 ? 20.378 7.776 0.670 1.00 84.38 94 PRO A O 1
ATOM 742 N N . SER A 1 95 ? 19.540 8.443 2.649 1.00 80.44 95 SER A N 1
ATOM 743 C CA . SER A 1 95 ? 18.325 9.053 2.110 1.00 80.44 95 SER A CA 1
ATOM 744 C C . SER A 1 95 ? 18.610 10.412 1.466 1.00 80.44 95 SER A C 1
ATOM 746 O O . SER A 1 95 ? 19.524 11.138 1.872 1.00 80.44 95 SER A O 1
ATOM 748 N N . MET A 1 96 ? 17.792 10.799 0.490 1.00 75.56 96 MET A N 1
ATOM 749 C CA . MET A 1 96 ? 17.716 12.187 0.035 1.00 75.56 96 MET A CA 1
ATOM 750 C C . MET A 1 96 ? 16.876 13.026 1.009 1.00 75.56 96 MET A C 1
ATOM 752 O O . MET A 1 96 ? 15.927 12.527 1.612 1.00 75.56 96 MET A O 1
ATOM 756 N N . ASN A 1 97 ? 17.279 14.288 1.180 1.00 49.81 97 ASN A N 1
ATOM 757 C CA . ASN A 1 97 ? 16.718 15.320 2.064 1.00 49.81 97 ASN A CA 1
ATOM 758 C C . ASN A 1 97 ? 15.264 15.085 2.531 1.00 49.81 97 ASN A C 1
ATOM 760 O O . ASN A 1 97 ? 14.321 15.364 1.796 1.00 49.81 97 ASN A O 1
ATOM 764 N N . GLY A 1 98 ? 15.088 14.657 3.786 1.00 52.03 98 GLY A N 1
ATOM 765 C CA . GLY A 1 98 ? 13.799 14.707 4.489 1.00 52.03 98 GLY A CA 1
ATOM 766 C C . GLY A 1 98 ? 12.747 13.663 4.091 1.00 52.03 98 GLY A C 1
ATOM 767 O O . GLY A 1 98 ? 11.630 13.731 4.603 1.00 52.03 98 GLY A O 1
ATOM 768 N N . GLU A 1 99 ? 13.061 12.695 3.223 1.00 53.09 99 GLU A N 1
ATOM 769 C CA . GLU A 1 99 ? 12.130 11.600 2.927 1.00 53.09 99 GLU A CA 1
ATOM 770 C C . GLU A 1 99 ? 12.035 10.583 4.078 1.00 53.09 99 GLU A C 1
ATOM 772 O O . GLU A 1 99 ? 12.957 10.415 4.878 1.00 53.09 99 GLU A O 1
ATOM 777 N N . LEU A 1 100 ? 10.899 9.875 4.169 1.00 56.31 100 LEU A N 1
ATOM 778 C CA . LEU A 1 100 ? 10.720 8.799 5.148 1.00 56.31 100 LEU A CA 1
ATOM 779 C C . LEU A 1 100 ? 11.859 7.767 4.996 1.00 56.31 100 LEU A C 1
ATOM 781 O O . LEU A 1 100 ? 12.080 7.316 3.871 1.00 56.31 100 LEU A O 1
ATOM 785 N N . PRO A 1 101 ? 12.506 7.304 6.088 1.00 62.56 101 PRO A N 1
ATOM 786 C CA . PRO A 1 101 ? 13.701 6.446 6.032 1.00 62.56 101 PRO A CA 1
ATOM 787 C C . PRO A 1 101 ? 13.586 5.178 5.167 1.00 62.56 101 PRO A C 1
ATOM 789 O O . PRO A 1 101 ? 14.583 4.655 4.690 1.00 62.56 101 PRO A O 1
ATOM 792 N N . LEU A 1 102 ? 12.366 4.687 4.927 1.00 80.50 102 LEU A N 1
ATOM 793 C CA . LEU A 1 102 ? 12.090 3.494 4.118 1.00 80.50 102 LEU A CA 1
ATOM 794 C C . LEU A 1 102 ? 11.310 3.797 2.832 1.00 80.50 102 LEU A C 1
ATOM 796 O O . LEU A 1 102 ? 10.826 2.878 2.176 1.00 80.50 102 LEU A O 1
ATOM 800 N N . GLY A 1 103 ? 11.168 5.066 2.446 1.00 84.31 103 GLY A N 1
ATOM 801 C CA . GLY A 1 103 ? 10.376 5.486 1.289 1.00 84.31 103 GLY A CA 1
ATOM 802 C C . GLY A 1 103 ? 10.810 4.825 -0.020 1.00 84.31 103 GLY A C 1
ATOM 803 O O . GLY A 1 103 ? 9.960 4.511 -0.849 1.00 84.31 103 GLY A O 1
ATOM 804 N N . PHE A 1 104 ? 12.103 4.524 -0.179 1.00 90.56 104 PHE A N 1
ATOM 805 C CA . PHE A 1 104 ? 12.661 3.874 -1.375 1.00 90.56 104 PHE A CA 1
ATOM 806 C C . PHE A 1 104 ? 12.079 2.483 -1.662 1.00 90.56 104 PHE A C 1
ATOM 808 O O . PHE A 1 104 ? 12.039 2.054 -2.817 1.00 90.56 104 PHE A O 1
ATOM 815 N N . THR A 1 105 ? 11.600 1.792 -0.625 1.00 93.06 105 THR A N 1
ATOM 816 C CA . THR A 1 105 ? 11.013 0.448 -0.731 1.00 93.06 105 THR A CA 1
ATOM 817 C C . THR A 1 105 ? 9.570 0.461 -1.245 1.00 93.06 105 THR A C 1
ATOM 819 O O . THR A 1 105 ? 9.021 -0.599 -1.540 1.00 93.06 105 THR A O 1
ATOM 822 N N . ASN A 1 106 ? 8.936 1.634 -1.358 1.00 93.94 106 ASN A N 1
ATOM 823 C CA . ASN A 1 106 ? 7.549 1.736 -1.805 1.00 93.94 106 ASN A CA 1
ATOM 824 C C . ASN A 1 106 ? 7.388 1.234 -3.247 1.00 93.94 106 ASN A C 1
ATOM 826 O O . ASN A 1 106 ? 8.141 1.629 -4.139 1.00 93.94 106 ASN A O 1
ATOM 830 N N . LYS A 1 107 ? 6.358 0.417 -3.479 1.00 95.75 107 LYS A N 1
ATOM 831 C CA . LYS A 1 107 ? 5.955 -0.113 -4.789 1.00 95.75 107 LYS A CA 1
ATOM 832 C C . LYS A 1 107 ? 4.532 0.337 -5.082 1.00 95.75 107 LYS A C 1
ATOM 834 O O . LYS A 1 107 ? 3.615 -0.016 -4.349 1.00 95.75 107 LYS A O 1
ATOM 839 N N . TYR A 1 108 ? 4.325 1.164 -6.100 1.00 91.06 108 TYR A N 1
ATOM 840 C CA . TYR A 1 108 ? 3.034 1.850 -6.244 1.00 91.06 108 TYR A CA 1
ATOM 841 C C . TYR A 1 108 ? 2.011 1.103 -7.102 1.00 91.06 108 TYR A C 1
ATOM 843 O O . TYR A 1 108 ? 0.815 1.333 -6.943 1.00 91.06 108 TYR A O 1
ATOM 851 N N . ASN A 1 109 ? 2.445 0.206 -7.979 1.00 95.94 109 ASN A N 1
ATOM 852 C CA . ASN A 1 109 ? 1.574 -0.520 -8.904 1.00 95.94 109 ASN A CA 1
ATOM 853 C C . ASN A 1 109 ? 1.748 -2.040 -8.753 1.00 95.94 109 ASN A C 1
ATOM 855 O O . ASN A 1 109 ? 2.754 -2.517 -8.221 1.00 95.94 109 ASN A O 1
ATOM 859 N N . THR A 1 110 ? 0.752 -2.798 -9.217 1.00 98.50 110 THR A N 1
ATOM 860 C CA . THR A 1 110 ? 0.724 -4.270 -9.126 1.00 98.50 110 THR A CA 1
ATOM 861 C C . THR A 1 110 ? 1.918 -4.919 -9.830 1.00 98.50 110 THR A C 1
ATOM 863 O O . THR A 1 110 ? 2.480 -5.877 -9.309 1.00 98.50 110 THR A O 1
ATOM 866 N N . PHE A 1 111 ? 2.372 -4.342 -10.945 1.00 98.62 111 PHE A N 1
ATOM 867 C CA . PHE A 1 111 ? 3.527 -4.807 -11.716 1.00 98.62 111 PHE A CA 1
ATOM 868 C C . PHE A 1 111 ? 4.827 -4.742 -10.914 1.00 98.62 111 PHE A C 1
ATOM 870 O O . PHE A 1 111 ? 5.584 -5.701 -10.876 1.00 98.62 111 PHE A O 1
ATOM 877 N N . SER A 1 112 ? 5.075 -3.630 -10.225 1.00 98.12 112 SER A N 1
ATOM 878 C CA . SER A 1 112 ? 6.297 -3.431 -9.438 1.00 98.12 112 SER A CA 1
ATOM 879 C C . SER A 1 112 ? 6.316 -4.291 -8.179 1.00 98.12 112 SER A C 1
ATOM 881 O O . SER A 1 112 ? 7.380 -4.735 -7.756 1.00 98.12 112 SER A O 1
ATOM 883 N N . ILE A 1 113 ? 5.145 -4.530 -7.580 1.00 98.62 113 ILE A N 1
ATOM 884 C CA . ILE A 1 113 ? 4.994 -5.478 -6.468 1.00 98.62 113 ILE A CA 1
ATOM 885 C C . ILE A 1 113 ? 5.285 -6.897 -6.970 1.00 98.62 113 ILE A C 1
ATOM 887 O O . ILE A 1 113 ? 6.091 -7.599 -6.365 1.00 98.62 113 ILE A O 1
ATOM 891 N N . HIS A 1 114 ? 4.683 -7.294 -8.095 1.00 98.75 114 HIS A N 1
ATOM 892 C CA . HIS A 1 114 ? 4.907 -8.600 -8.707 1.00 98.75 114 HIS A CA 1
ATOM 893 C C . HIS A 1 114 ? 6.380 -8.808 -9.078 1.00 98.75 114 HIS A C 1
ATOM 895 O O . HIS A 1 114 ? 6.944 -9.828 -8.702 1.00 98.75 114 HIS A O 1
ATOM 901 N N . ASN A 1 115 ? 7.025 -7.835 -9.725 1.00 98.44 115 ASN A N 1
ATOM 902 C CA . ASN A 1 115 ? 8.447 -7.888 -10.067 1.00 98.44 115 ASN A CA 1
ATOM 903 C C . ASN A 1 115 ? 9.326 -8.146 -8.839 1.00 98.44 115 ASN A C 1
ATOM 905 O O . ASN A 1 115 ? 10.154 -9.053 -8.855 1.00 98.44 115 ASN A O 1
ATOM 909 N N . GLU A 1 116 ? 9.124 -7.377 -7.764 1.00 98.19 116 GLU A N 1
ATOM 910 C CA . GLU A 1 116 ? 9.925 -7.502 -6.545 1.00 98.19 116 GLU A CA 1
ATOM 911 C C . GLU A 1 116 ? 9.783 -8.898 -5.922 1.00 98.19 116 GLU A C 1
ATOM 913 O O . GLU A 1 116 ? 10.781 -9.516 -5.555 1.00 98.19 116 GLU A O 1
ATOM 918 N N . LEU A 1 117 ? 8.556 -9.428 -5.863 1.00 98.69 117 LEU A N 1
ATOM 919 C CA . LEU A 1 117 ? 8.303 -10.772 -5.342 1.00 98.69 117 LEU A CA 1
ATOM 920 C C . LEU A 1 117 ? 8.835 -11.862 -6.265 1.00 98.69 117 LEU A C 1
ATOM 922 O O . LEU A 1 117 ? 9.432 -12.821 -5.782 1.00 98.69 117 LEU A O 1
ATOM 926 N N . ARG A 1 118 ? 8.667 -11.707 -7.579 1.00 98.62 118 ARG A N 1
ATOM 927 C CA . ARG A 1 118 ? 9.159 -12.654 -8.575 1.00 98.62 118 ARG A CA 1
ATOM 928 C C . ARG A 1 118 ? 10.673 -12.801 -8.462 1.00 98.62 118 ARG A C 1
ATOM 930 O O . ARG A 1 118 ? 11.144 -13.915 -8.295 1.00 98.62 118 ARG A O 1
ATOM 937 N N . TRP A 1 119 ? 11.429 -11.702 -8.476 1.00 98.31 119 TRP A N 1
ATOM 938 C CA . TRP A 1 119 ? 12.894 -11.760 -8.366 1.00 98.31 119 TRP A CA 1
ATOM 939 C C . TRP A 1 119 ? 13.389 -12.273 -7.014 1.00 98.31 119 TRP A C 1
ATOM 941 O O . TRP A 1 119 ? 14.481 -12.823 -6.931 1.00 98.31 119 TRP A O 1
ATOM 951 N N . ALA A 1 120 ? 12.618 -12.074 -5.943 1.00 98.19 120 ALA A N 1
ATOM 952 C CA . ALA A 1 120 ? 13.009 -12.531 -4.616 1.00 98.19 120 ALA A CA 1
ATOM 953 C C . ALA A 1 120 ? 12.686 -14.015 -4.363 1.00 98.19 120 ALA A C 1
ATOM 955 O O . ALA A 1 120 ? 13.412 -14.676 -3.614 1.00 98.19 120 ALA A O 1
ATOM 956 N N . LEU A 1 121 ? 11.591 -14.528 -4.934 1.00 98.38 121 LEU A N 1
ATOM 957 C CA . LEU A 1 121 ? 11.038 -15.840 -4.595 1.00 98.38 121 LEU A CA 1
ATOM 958 C C . LEU A 1 121 ? 11.254 -16.905 -5.669 1.00 98.38 121 LEU A C 1
ATOM 960 O O . LEU A 1 121 ? 11.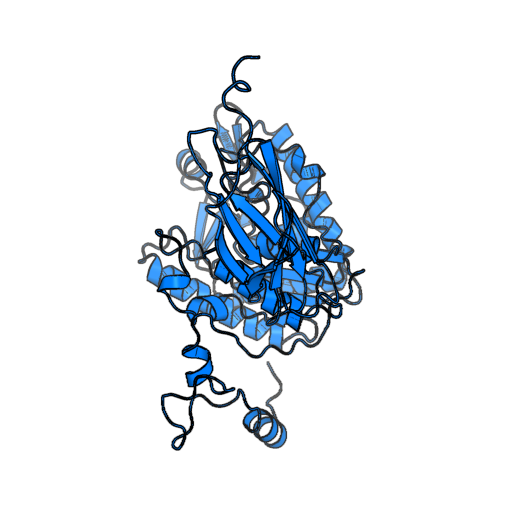615 -18.022 -5.306 1.00 98.38 121 LEU A O 1
ATOM 964 N N . ASP A 1 122 ? 11.054 -16.580 -6.947 1.00 97.88 122 ASP A N 1
ATOM 965 C CA . ASP A 1 122 ? 11.169 -17.546 -8.042 1.00 97.88 122 ASP A CA 1
ATOM 966 C C . ASP A 1 122 ? 12.653 -17.830 -8.346 1.00 97.88 122 ASP A C 1
ATOM 968 O O . ASP A 1 122 ? 13.360 -16.933 -8.808 1.00 97.88 122 ASP A O 1
ATOM 972 N N . PRO A 1 123 ? 13.154 -19.063 -8.126 1.00 95.88 123 PRO A N 1
ATOM 973 C CA . PRO A 1 123 ? 14.550 -19.406 -8.393 1.00 95.88 123 PRO A CA 1
ATOM 974 C C . PRO A 1 123 ? 14.957 -19.280 -9.867 1.00 95.88 123 PRO A C 1
ATOM 976 O O . PRO A 1 123 ? 16.150 -19.209 -10.150 1.00 95.88 123 PRO A O 1
ATOM 979 N N . ALA A 1 124 ? 13.994 -19.289 -10.795 1.00 96.38 124 ALA A N 1
ATOM 980 C CA . ALA A 1 124 ? 14.239 -19.116 -12.224 1.00 96.38 124 ALA A CA 1
ATOM 981 C C . ALA A 1 124 ? 14.203 -17.643 -12.666 1.00 96.38 124 ALA A C 1
ATOM 983 O O . ALA A 1 124 ? 14.518 -17.336 -13.818 1.00 96.38 124 ALA A O 1
ATOM 984 N N . ALA A 1 125 ? 13.794 -16.723 -11.789 1.00 96.94 125 ALA A N 1
ATOM 985 C CA . ALA A 1 125 ? 13.722 -15.311 -12.111 1.00 96.94 125 ALA A CA 1
ATOM 986 C C . ALA A 1 125 ? 15.031 -14.594 -11.775 1.00 96.94 125 ALA A C 1
ATOM 988 O O . ALA A 1 125 ? 15.527 -14.647 -10.653 1.00 96.94 125 ALA A O 1
ATOM 989 N N . GLU A 1 126 ? 15.536 -13.825 -12.736 1.00 95.06 126 GLU A N 1
ATOM 990 C CA . GLU A 1 126 ? 16.676 -12.939 -12.533 1.00 95.06 126 GLU A CA 1
ATOM 991 C C . GLU A 1 126 ? 16.242 -11.476 -12.570 1.00 95.06 126 GLU A C 1
ATOM 993 O O . GLU A 1 126 ? 15.355 -11.074 -13.331 1.00 95.06 126 GLU A O 1
ATOM 998 N N . PHE A 1 127 ? 16.902 -10.659 -11.753 1.00 97.50 127 PHE A N 1
ATOM 999 C CA . PHE A 1 127 ? 16.755 -9.215 -11.836 1.00 97.50 127 PHE A CA 1
ATOM 1000 C C . PHE A 1 127 ? 17.384 -8.691 -13.131 1.00 97.50 127 PHE A C 1
ATOM 1002 O O . PHE A 1 127 ? 18.575 -8.927 -13.363 1.00 97.50 127 PHE A O 1
ATOM 1009 N N . PRO A 1 128 ? 16.643 -7.932 -13.957 1.00 97.19 128 PRO A N 1
ATOM 1010 C CA . PRO A 1 128 ? 17.165 -7.405 -15.209 1.00 97.19 128 PRO A CA 1
ATOM 1011 C C . PRO A 1 128 ? 18.173 -6.286 -14.921 1.00 97.19 128 PRO A C 1
ATOM 1013 O O . PRO A 1 128 ? 17.816 -5.112 -14.888 1.00 97.19 128 PRO A O 1
ATOM 1016 N N . ARG A 1 129 ? 19.455 -6.623 -14.716 1.00 96.44 129 ARG A N 1
ATOM 1017 C CA . ARG A 1 129 ? 20.515 -5.652 -14.361 1.00 96.44 129 ARG A CA 1
ATOM 1018 C C . ARG A 1 129 ? 20.644 -4.498 -15.362 1.00 96.44 129 ARG A C 1
ATOM 1020 O O . ARG A 1 129 ? 20.949 -3.381 -14.969 1.00 96.44 129 ARG A O 1
ATOM 1027 N N . HIS A 1 130 ? 20.346 -4.746 -16.635 1.00 95.56 130 HIS A N 1
ATOM 1028 C CA . HIS A 1 130 ? 20.335 -3.731 -17.693 1.00 95.56 130 HIS A CA 1
ATOM 1029 C C . HIS A 1 130 ? 19.152 -2.740 -17.598 1.00 95.56 130 HIS A C 1
ATOM 1031 O O . HIS A 1 130 ? 19.133 -1.740 -18.313 1.00 95.56 130 HIS A O 1
ATOM 1037 N N . SER A 1 131 ? 18.186 -2.969 -16.698 1.00 97.25 131 SER A N 1
ATOM 1038 C CA . SER A 1 131 ? 17.162 -1.977 -16.332 1.00 97.25 131 SER A CA 1
ATOM 1039 C C . SER A 1 131 ? 17.690 -0.873 -15.405 1.00 97.25 131 SER A C 1
ATOM 1041 O O . SER A 1 131 ? 17.027 0.146 -15.243 1.00 97.25 131 SER A O 1
ATOM 1043 N N . LEU A 1 132 ? 18.887 -1.029 -14.821 1.00 97.69 132 LEU A N 1
ATOM 1044 C CA . LEU A 1 132 ? 19.564 0.068 -14.130 1.00 97.69 132 LEU A CA 1
ATOM 1045 C C . LEU A 1 132 ? 19.951 1.153 -15.141 1.00 97.69 132 LEU A C 1
ATOM 1047 O O . LEU A 1 132 ? 20.344 0.863 -16.272 1.00 97.69 132 LEU A O 1
ATOM 1051 N N . VAL A 1 133 ? 19.814 2.413 -14.738 1.00 97.19 133 VAL A N 1
ATOM 1052 C CA . VAL A 1 133 ? 19.914 3.553 -15.654 1.00 97.19 133 VAL A CA 1
ATOM 1053 C C . VAL A 1 133 ? 21.145 4.379 -15.327 1.00 97.19 133 VAL A C 1
ATOM 1055 O O . VAL A 1 133 ? 21.253 4.892 -14.216 1.00 97.19 133 VAL A O 1
ATOM 1058 N N . ASP A 1 134 ? 22.040 4.533 -16.302 1.00 96.44 134 ASP A N 1
ATOM 1059 C CA . ASP A 1 134 ? 23.152 5.482 -16.237 1.00 96.44 134 ASP A CA 1
ATOM 1060 C C . ASP A 1 134 ? 22.622 6.900 -16.494 1.00 96.44 134 ASP A C 1
ATOM 1062 O O . ASP A 1 134 ? 22.064 7.201 -17.547 1.00 96.44 134 ASP A O 1
ATOM 1066 N N . LEU A 1 135 ? 22.751 7.785 -15.512 1.00 95.31 135 LEU A N 1
ATOM 1067 C CA . LEU A 1 135 ? 22.325 9.181 -15.619 1.00 95.31 135 LEU A CA 1
ATOM 1068 C C . LEU A 1 135 ? 23.471 10.109 -16.053 1.00 95.31 135 LEU A C 1
ATOM 1070 O O . LEU A 1 135 ? 23.289 11.327 -16.095 1.00 95.31 135 LEU A O 1
ATOM 1074 N N . GLY A 1 136 ? 24.628 9.543 -16.397 1.00 93.56 136 GLY A N 1
ATOM 1075 C CA . GLY A 1 136 ? 25.855 10.245 -16.739 1.00 93.56 136 GLY A CA 1
ATOM 1076 C C . GLY A 1 136 ? 26.777 10.438 -15.534 1.00 93.56 136 GLY A C 1
ATOM 1077 O O . GLY A 1 136 ? 26.376 10.337 -14.374 1.00 93.56 136 GLY A O 1
ATOM 1078 N N . ASN A 1 137 ? 28.047 10.746 -15.814 1.00 92.00 137 ASN A N 1
ATOM 1079 C CA . ASN A 1 137 ? 29.087 11.007 -14.807 1.00 92.00 137 ASN A CA 1
ATOM 1080 C C . ASN A 1 137 ? 29.276 9.869 -13.781 1.00 92.00 137 ASN A C 1
ATOM 1082 O O . ASN A 1 137 ? 29.669 10.118 -12.643 1.00 92.00 137 ASN A O 1
ATOM 1086 N N . GLY A 1 138 ? 28.981 8.625 -14.172 1.00 92.94 138 GLY A N 1
ATOM 1087 C CA . GLY A 1 138 ? 29.094 7.453 -13.303 1.00 92.94 138 GLY A CA 1
ATOM 1088 C C . GLY A 1 138 ? 28.000 7.345 -12.236 1.00 92.94 138 GLY A C 1
ATOM 1089 O O . GLY A 1 138 ? 28.155 6.559 -11.305 1.00 92.94 138 GLY A O 1
ATOM 1090 N N . ILE A 1 139 ? 26.912 8.116 -12.345 1.00 95.75 139 ILE A N 1
ATOM 1091 C CA . ILE A 1 139 ? 25.765 8.065 -11.433 1.00 95.75 139 ILE A CA 1
ATOM 1092 C C . ILE A 1 139 ? 24.690 7.154 -12.020 1.00 95.75 139 ILE A C 1
ATOM 1094 O O . ILE A 1 139 ? 24.254 7.340 -13.151 1.00 95.75 139 ILE A O 1
ATOM 1098 N N . PHE A 1 140 ? 24.213 6.209 -11.217 1.00 97.19 140 PHE A N 1
ATOM 1099 C CA . PHE A 1 140 ? 23.194 5.239 -11.590 1.00 97.19 140 PHE A CA 1
ATOM 1100 C C . PHE A 1 140 ? 21.928 5.387 -10.747 1.00 97.19 140 PHE A C 1
ATOM 1102 O O . PHE A 1 140 ? 21.958 5.804 -9.584 1.00 97.19 140 PHE A O 1
ATOM 1109 N N . TYR A 1 141 ? 20.804 5.010 -11.353 1.00 97.00 141 TYR A N 1
ATOM 1110 C CA . TYR A 1 141 ? 19.501 4.924 -10.708 1.00 97.00 141 TYR A CA 1
ATOM 1111 C C . TYR A 1 141 ? 18.862 3.554 -10.939 1.00 97.00 141 TYR A C 1
ATOM 1113 O O . TYR A 1 141 ? 18.914 2.999 -12.036 1.00 97.00 141 TYR A O 1
ATOM 1121 N N . ASP A 1 142 ? 18.235 3.029 -9.889 1.00 97.56 142 ASP A N 1
ATOM 1122 C CA . ASP A 1 142 ? 17.398 1.837 -9.947 1.00 97.56 142 ASP A CA 1
ATOM 1123 C C . ASP A 1 142 ? 15.913 2.247 -10.061 1.00 97.56 142 ASP A C 1
ATOM 1125 O O . ASP A 1 142 ? 15.310 2.638 -9.049 1.00 97.56 142 ASP A O 1
ATOM 1129 N N . PRO A 1 143 ? 15.293 2.129 -11.253 1.00 97.25 143 PRO A N 1
ATOM 1130 C CA . PRO A 1 143 ? 13.919 2.575 -11.496 1.00 97.25 143 PRO A CA 1
ATOM 1131 C C . PRO A 1 143 ? 12.864 1.669 -10.851 1.00 97.25 143 PRO A C 1
ATOM 1133 O O . PRO A 1 143 ? 11.667 1.970 -10.870 1.00 97.25 143 PRO A O 1
ATOM 1136 N N . HIS A 1 144 ? 13.279 0.565 -10.229 1.00 97.56 144 HIS A N 1
ATOM 1137 C CA . HIS A 1 144 ? 12.401 -0.289 -9.436 1.00 97.56 144 HIS A CA 1
ATOM 1138 C C . HIS A 1 144 ? 12.272 0.210 -7.995 1.00 97.56 144 HIS A C 1
ATOM 1140 O O . HIS A 1 144 ? 11.451 -0.309 -7.244 1.00 97.56 144 HIS A O 1
ATOM 1146 N N . THR A 1 145 ? 13.029 1.229 -7.584 1.00 95.06 145 THR A N 1
ATOM 1147 C CA . THR A 1 145 ? 12.912 1.895 -6.273 1.00 95.06 145 THR A CA 1
ATOM 1148 C C . THR A 1 145 ? 12.116 3.196 -6.368 1.00 95.06 145 THR A C 1
ATOM 1150 O O . THR A 1 145 ? 12.038 3.815 -7.427 1.00 95.06 145 THR A O 1
ATOM 1153 N N . ASN A 1 146 ? 11.508 3.643 -5.266 1.00 92.19 146 ASN A N 1
ATOM 1154 C CA . ASN A 1 146 ? 11.087 5.044 -5.172 1.00 92.19 146 ASN A CA 1
ATOM 1155 C C . ASN A 1 146 ? 12.341 5.931 -5.023 1.00 92.19 146 ASN A C 1
ATOM 1157 O O . ASN A 1 146 ? 13.240 5.526 -4.282 1.00 92.19 146 ASN A O 1
ATOM 1161 N N . PRO A 1 147 ? 12.431 7.105 -5.682 1.00 89.44 147 PRO A N 1
ATOM 1162 C CA . PRO A 1 147 ? 13.644 7.933 -5.716 1.00 89.44 147 PRO A CA 1
ATOM 1163 C C . PRO A 1 147 ? 13.924 8.676 -4.392 1.00 89.44 147 PRO A C 1
ATOM 1165 O O . PRO A 1 147 ? 14.027 9.895 -4.364 1.00 89.44 147 PRO A O 1
ATOM 1168 N N . ALA A 1 148 ? 14.075 7.921 -3.302 1.00 88.50 148 ALA A N 1
ATOM 1169 C CA . ALA A 1 148 ? 14.336 8.409 -1.948 1.00 88.50 148 ALA A CA 1
ATOM 1170 C C . ALA A 1 148 ? 15.798 8.226 -1.509 1.00 88.50 148 ALA A C 1
ATOM 1172 O O . ALA A 1 148 ? 16.176 8.659 -0.422 1.00 88.50 148 ALA A O 1
ATOM 1173 N N . LEU A 1 149 ? 16.617 7.533 -2.307 1.00 90.25 149 LEU A N 1
ATOM 1174 C CA . LEU A 1 149 ? 18.023 7.254 -2.005 1.00 90.25 149 LEU A CA 1
ATOM 1175 C C . LEU A 1 149 ? 18.936 8.222 -2.742 1.00 90.25 149 LEU A C 1
ATOM 1177 O O . LEU A 1 149 ? 18.682 8.558 -3.899 1.00 90.25 149 LEU A O 1
ATOM 1181 N N . GLN A 1 150 ? 20.041 8.604 -2.103 1.00 91.00 150 GLN A N 1
ATOM 1182 C CA . GLN A 1 150 ? 21.112 9.307 -2.800 1.00 91.00 150 GLN A CA 1
ATOM 1183 C C . GLN A 1 150 ? 21.656 8.426 -3.925 1.00 91.00 150 GLN A C 1
ATOM 1185 O O . GLN A 1 150 ? 22.024 7.264 -3.704 1.00 91.00 150 GLN A O 1
ATOM 1190 N N . LEU A 1 151 ? 21.694 8.992 -5.128 1.00 93.06 151 LEU A N 1
ATOM 1191 C CA . LEU A 1 151 ? 22.215 8.328 -6.316 1.00 93.06 151 LEU A CA 1
ATOM 1192 C C . LEU A 1 151 ? 23.727 8.113 -6.186 1.00 93.06 151 LEU A C 1
ATOM 1194 O O . LEU A 1 151 ? 24.426 8.871 -5.516 1.00 93.06 151 LEU A O 1
ATOM 1198 N N . THR A 1 152 ? 24.231 7.040 -6.786 1.00 94.88 152 THR A N 1
ATOM 1199 C CA . THR A 1 152 ? 25.606 6.564 -6.577 1.00 94.88 152 THR A CA 1
ATOM 1200 C C . THR A 1 152 ? 26.069 5.731 -7.775 1.00 94.88 152 THR A C 1
ATOM 1202 O O . THR A 1 152 ? 25.336 5.609 -8.749 1.00 94.88 152 THR A O 1
ATOM 1205 N N . GLY A 1 153 ? 27.277 5.169 -7.730 1.00 97.50 153 GLY A N 1
ATOM 1206 C CA . GLY A 1 153 ? 27.812 4.328 -8.802 1.00 97.50 153 GLY A CA 1
ATOM 1207 C C . GLY A 1 153 ? 27.043 3.020 -9.015 1.00 97.50 153 GLY A C 1
ATOM 1208 O O . GLY A 1 153 ? 26.255 2.590 -8.166 1.00 97.50 153 GLY A O 1
ATOM 1209 N N . LEU A 1 154 ? 27.305 2.364 -10.150 1.00 97.31 154 LEU A N 1
ATOM 1210 C CA . LEU A 1 154 ? 26.658 1.106 -10.539 1.00 97.31 154 LEU A CA 1
ATOM 1211 C C . LEU A 1 154 ? 26.814 0.013 -9.472 1.00 97.31 154 LEU A C 1
ATOM 1213 O O . LEU A 1 154 ? 25.814 -0.550 -9.037 1.00 97.31 154 LEU A O 1
ATOM 1217 N N . GLU A 1 155 ? 28.039 -0.234 -9.001 1.00 97.19 155 GLU A N 1
ATOM 1218 C CA . GLU A 1 155 ? 28.336 -1.280 -8.008 1.00 97.19 155 GLU A CA 1
ATOM 1219 C C . GLU A 1 155 ? 27.529 -1.100 -6.718 1.00 97.19 155 GLU A C 1
ATOM 1221 O O . GLU A 1 155 ? 26.863 -2.019 -6.245 1.00 97.19 155 GLU A O 1
ATOM 1226 N N . GLN A 1 156 ? 27.501 0.120 -6.176 1.00 96.31 156 GLN A N 1
ATOM 1227 C CA . GLN A 1 156 ? 26.742 0.414 -4.963 1.00 96.31 156 GLN A CA 1
ATOM 1228 C C . GLN A 1 156 ? 25.225 0.323 -5.196 1.00 96.31 156 GLN A C 1
ATOM 1230 O O . GLN A 1 156 ? 24.483 -0.058 -4.287 1.00 96.31 156 GLN A O 1
ATOM 1235 N N . THR A 1 157 ? 24.753 0.655 -6.401 1.00 96.88 157 THR A N 1
ATOM 1236 C CA . THR A 1 157 ? 23.343 0.508 -6.792 1.00 96.88 157 THR A CA 1
ATOM 1237 C C . THR A 1 157 ? 22.943 -0.969 -6.858 1.00 96.88 157 THR A C 1
ATOM 1239 O O . THR A 1 157 ? 21.921 -1.346 -6.282 1.00 96.88 157 THR A O 1
ATOM 1242 N N . ILE A 1 158 ? 23.776 -1.819 -7.471 1.00 97.31 158 ILE A N 1
ATOM 1243 C CA . ILE A 1 158 ? 23.595 -3.279 -7.507 1.00 97.31 158 ILE A CA 1
ATOM 1244 C C . ILE A 1 158 ? 23.601 -3.850 -6.088 1.00 97.31 158 ILE A C 1
ATOM 1246 O O . ILE A 1 158 ? 22.681 -4.576 -5.720 1.00 97.31 158 ILE A O 1
ATOM 1250 N N . HIS A 1 159 ? 24.568 -3.458 -5.259 1.00 96.31 159 HIS A N 1
ATOM 1251 C CA . HIS A 1 159 ? 24.660 -3.939 -3.884 1.00 96.31 159 HIS A CA 1
ATOM 1252 C C . HIS A 1 159 ? 23.398 -3.614 -3.062 1.00 96.31 159 HIS A C 1
ATOM 1254 O O . HIS A 1 159 ? 22.854 -4.468 -2.361 1.00 96.31 159 HIS A O 1
ATOM 1260 N N . ARG A 1 160 ? 22.860 -2.392 -3.192 1.00 95.88 160 ARG A N 1
ATOM 1261 C CA . ARG A 1 160 ? 21.593 -2.014 -2.540 1.00 95.88 160 ARG A CA 1
ATOM 1262 C C . ARG A 1 160 ? 20.418 -2.855 -3.044 1.00 95.88 160 ARG A C 1
ATOM 1264 O O . ARG A 1 160 ? 19.585 -3.262 -2.236 1.00 95.88 160 ARG A O 1
ATOM 1271 N N . ARG A 1 161 ? 20.348 -3.133 -4.350 1.00 96.81 161 ARG A N 1
ATOM 1272 C CA . ARG A 1 161 ? 19.332 -4.009 -4.959 1.00 96.81 161 ARG A CA 1
ATOM 1273 C C . ARG A 1 161 ? 19.411 -5.439 -4.417 1.00 96.81 161 ARG A C 1
ATOM 1275 O O . ARG A 1 161 ? 18.375 -6.007 -4.080 1.00 96.81 161 ARG A O 1
ATOM 1282 N N . GLU A 1 162 ? 20.608 -5.996 -4.270 1.00 96.56 162 GLU A N 1
ATOM 1283 C CA . GLU A 1 162 ? 20.818 -7.330 -3.689 1.00 96.56 162 GLU A CA 1
ATOM 1284 C C . GLU A 1 162 ? 20.325 -7.396 -2.236 1.00 96.56 162 GLU A C 1
ATOM 1286 O O . GLU A 1 162 ? 19.606 -8.327 -1.867 1.00 96.56 162 GLU A O 1
ATOM 1291 N N . ILE A 1 163 ? 20.608 -6.365 -1.430 1.00 96.62 163 ILE A N 1
ATOM 1292 C CA . ILE A 1 163 ? 20.071 -6.257 -0.065 1.00 96.62 163 ILE A CA 1
ATOM 1293 C C . ILE A 1 163 ? 18.537 -6.169 -0.087 1.00 96.62 163 ILE A C 1
ATOM 1295 O O . ILE A 1 163 ? 17.875 -6.884 0.663 1.00 96.62 163 ILE A O 1
ATOM 1299 N N . MET A 1 164 ? 17.947 -5.340 -0.956 1.00 96.56 164 MET A N 1
ATOM 1300 C CA . MET A 1 164 ? 16.485 -5.230 -1.074 1.00 96.56 164 MET A CA 1
ATOM 1301 C C . MET A 1 164 ? 15.826 -6.561 -1.459 1.00 96.56 164 MET A C 1
ATOM 1303 O O . MET A 1 164 ? 14.794 -6.909 -0.887 1.00 96.56 164 MET A O 1
ATOM 1307 N N . GLN A 1 165 ? 16.421 -7.332 -2.373 1.00 97.12 165 GLN A N 1
ATOM 1308 C CA . GLN A 1 165 ? 15.918 -8.661 -2.739 1.00 97.12 165 GLN A CA 1
ATOM 1309 C C . GLN A 1 165 ? 16.039 -9.655 -1.587 1.00 97.12 165 GLN A C 1
ATOM 1311 O O . GLN A 1 165 ? 15.096 -10.394 -1.309 1.00 97.12 165 GLN A O 1
ATOM 1316 N N . MET A 1 166 ? 17.169 -9.649 -0.878 1.00 97.00 166 MET A N 1
ATOM 1317 C CA . MET A 1 166 ? 17.394 -10.499 0.292 1.00 97.00 166 MET A CA 1
ATOM 1318 C C . MET A 1 166 ? 16.375 -10.219 1.404 1.00 97.00 166 MET A C 1
ATOM 1320 O O . MET A 1 166 ? 15.828 -11.156 1.986 1.00 97.00 166 MET A O 1
ATOM 1324 N N . VAL A 1 167 ? 16.061 -8.946 1.660 1.00 97.25 167 VAL A N 1
ATOM 1325 C CA . VAL A 1 167 ? 15.008 -8.555 2.607 1.00 97.25 167 VAL A CA 1
ATOM 1326 C C . VAL A 1 167 ? 13.631 -8.960 2.088 1.00 97.25 167 VAL A C 1
ATOM 1328 O O . VAL A 1 167 ? 12.865 -9.564 2.834 1.00 97.25 167 VAL A O 1
ATOM 1331 N N . THR A 1 168 ? 13.327 -8.713 0.810 1.00 98.12 168 THR A N 1
ATOM 1332 C CA . THR A 1 168 ? 12.049 -9.121 0.202 1.00 98.12 168 THR A CA 1
ATOM 1333 C C . THR A 1 168 ? 11.827 -10.623 0.321 1.00 98.12 168 THR A C 1
ATOM 1335 O O . THR A 1 168 ? 10.725 -11.044 0.658 1.00 98.12 168 THR A O 1
ATOM 1338 N N . ARG A 1 169 ? 12.869 -11.447 0.152 1.00 98.25 169 ARG A N 1
ATOM 1339 C CA . ARG A 1 169 ? 12.780 -12.910 0.270 1.00 98.25 169 ARG A CA 1
ATOM 1340 C C . ARG A 1 169 ? 12.245 -13.376 1.627 1.00 98.25 169 ARG A C 1
ATOM 1342 O O . ARG A 1 169 ? 11.664 -14.452 1.701 1.00 98.25 169 ARG A O 1
ATOM 1349 N N . ARG A 1 170 ? 12.370 -12.569 2.689 1.00 98.44 170 ARG A N 1
ATOM 1350 C CA . ARG A 1 170 ? 11.824 -12.864 4.030 1.00 98.44 170 ARG A CA 1
ATOM 1351 C C . ARG A 1 170 ? 10.303 -12.937 4.061 1.00 98.44 170 ARG A C 1
ATOM 1353 O O . ARG A 1 170 ? 9.755 -13.520 4.996 1.00 98.44 170 ARG A O 1
ATOM 1360 N N . ILE A 1 171 ? 9.620 -12.404 3.045 1.00 98.62 171 ILE A N 1
ATOM 1361 C CA . ILE A 1 171 ? 8.173 -12.559 2.888 1.00 98.62 171 ILE A CA 1
ATOM 1362 C C . ILE A 1 171 ? 7.746 -14.031 2.912 1.00 98.62 171 ILE A C 1
ATOM 1364 O O . ILE A 1 171 ? 6.659 -14.329 3.394 1.00 98.62 171 ILE A O 1
ATOM 1368 N N . SER A 1 172 ? 8.616 -14.963 2.495 1.00 98.50 172 SER A N 1
ATOM 1369 C CA . SER A 1 172 ? 8.314 -16.396 2.539 1.00 98.50 172 SER A CA 1
ATOM 1370 C C . SER A 1 172 ? 8.116 -16.948 3.952 1.00 98.50 172 SER A C 1
ATOM 1372 O O . SER A 1 172 ? 7.464 -17.969 4.141 1.00 98.50 172 SER A O 1
ATOM 1374 N N . GLN A 1 173 ? 8.653 -16.260 4.959 1.00 98.25 173 GLN A N 1
ATOM 1375 C CA . GLN A 1 173 ? 8.518 -16.622 6.368 1.00 98.25 173 GLN A CA 1
ATOM 1376 C C . GLN A 1 173 ? 7.283 -15.993 7.020 1.00 98.25 173 GLN A C 1
ATOM 1378 O O . GLN A 1 173 ? 7.001 -16.275 8.184 1.00 98.25 173 GLN A O 1
ATOM 1383 N N . CYS A 1 174 ? 6.597 -15.089 6.319 1.00 98.69 174 CYS A N 1
ATOM 1384 C CA . CYS A 1 174 ? 5.527 -14.287 6.885 1.00 98.69 174 CYS A CA 1
ATOM 1385 C C . CYS A 1 174 ? 4.189 -14.992 6.720 1.00 98.69 174 CYS A C 1
ATOM 1387 O O . CYS A 1 174 ? 3.741 -15.253 5.605 1.00 98.69 174 CYS A O 1
ATOM 1389 N N . ARG A 1 175 ? 3.521 -15.241 7.846 1.00 98.31 175 ARG A N 1
ATOM 1390 C CA . ARG A 1 175 ? 2.137 -15.710 7.847 1.00 98.31 175 ARG A CA 1
ATOM 1391 C C . ARG A 1 175 ? 1.193 -14.618 7.355 1.00 98.31 175 ARG A C 1
ATOM 1393 O O . ARG A 1 175 ? 0.170 -14.938 6.774 1.00 98.31 175 ARG A O 1
ATOM 1400 N N . VAL A 1 176 ? 1.521 -13.340 7.553 1.00 98.56 176 VAL A N 1
ATOM 1401 C CA . VAL A 1 176 ? 0.659 -12.225 7.139 1.00 98.56 176 VAL A CA 1
ATOM 1402 C C . VAL A 1 176 ? 1.382 -11.333 6.140 1.00 98.56 176 VAL A C 1
ATOM 1404 O O . VAL A 1 176 ? 2.465 -10.819 6.418 1.00 98.56 176 VAL A O 1
ATOM 1407 N N . VAL A 1 177 ? 0.765 -11.108 4.984 1.00 98.75 177 VAL A N 1
ATOM 1408 C CA . VAL A 1 177 ? 1.287 -10.223 3.939 1.00 98.75 177 VAL A CA 1
ATOM 1409 C C . VAL A 1 177 ? 0.301 -9.091 3.696 1.00 98.75 177 VAL A C 1
ATOM 1411 O O . VAL A 1 177 ? -0.859 -9.321 3.375 1.00 98.75 177 VAL A O 1
ATOM 1414 N N . ILE A 1 178 ? 0.755 -7.850 3.827 1.00 98.62 178 ILE A N 1
ATOM 1415 C CA . ILE A 1 178 ? -0.071 -6.659 3.628 1.00 98.62 178 ILE A CA 1
ATOM 1416 C C . ILE A 1 178 ? 0.347 -5.990 2.323 1.00 98.62 178 ILE A C 1
ATOM 1418 O O . ILE A 1 178 ? 1.475 -5.516 2.196 1.00 98.62 178 ILE A O 1
ATOM 1422 N N . ILE A 1 179 ? -0.572 -5.931 1.361 1.00 98.69 179 ILE A N 1
ATOM 1423 C CA . ILE A 1 179 ? -0.344 -5.374 0.026 1.00 98.69 179 ILE A CA 1
ATOM 1424 C C . ILE A 1 179 ? -1.162 -4.096 -0.134 1.00 98.69 179 ILE A C 1
ATOM 1426 O O . ILE A 1 179 ? -2.392 -4.115 -0.112 1.00 98.69 179 ILE A O 1
ATOM 1430 N N . THR A 1 180 ? -0.476 -2.968 -0.318 1.00 98.00 180 THR A N 1
ATOM 1431 C CA . THR A 1 180 ? -1.122 -1.661 -0.498 1.00 98.00 180 THR A CA 1
ATOM 1432 C C . THR A 1 180 ? -0.993 -1.149 -1.932 1.00 98.00 180 THR A C 1
ATOM 1434 O O . THR A 1 180 ? 0.067 -0.662 -2.331 1.00 98.00 180 THR A O 1
ATOM 1437 N N . LEU A 1 181 ? -2.092 -1.173 -2.684 1.00 98.12 181 LEU A N 1
ATOM 1438 C CA . LEU A 1 181 ? -2.157 -0.732 -4.079 1.00 98.12 181 LEU A CA 1
ATOM 1439 C C . LEU A 1 181 ? -2.157 0.799 -4.179 1.00 98.12 181 LEU A C 1
ATOM 1441 O O . LEU A 1 181 ? -2.902 1.476 -3.469 1.00 98.12 181 LEU A O 1
ATOM 1445 N N . GLY A 1 182 ? -1.312 1.361 -5.042 1.00 95.38 182 GLY A N 1
ATOM 1446 C CA . GLY A 1 182 ? -1.100 2.805 -5.146 1.00 95.38 182 GLY A CA 1
ATOM 1447 C C . GLY A 1 182 ? -1.784 3.449 -6.348 1.00 95.38 182 GLY A C 1
ATOM 1448 O O . GLY A 1 182 ? -2.579 4.368 -6.157 1.00 95.38 182 GLY A O 1
ATOM 1449 N N . LEU A 1 183 ? -1.450 3.018 -7.564 1.00 95.69 183 LEU A N 1
ATOM 1450 C CA . LEU A 1 183 ? -1.882 3.657 -8.811 1.00 95.69 183 LEU A CA 1
ATOM 1451 C C . LEU A 1 183 ? -1.825 2.708 -10.022 1.00 95.69 183 LEU A C 1
ATOM 1453 O O . LEU A 1 183 ? -1.141 1.687 -9.971 1.00 95.69 183 LEU A O 1
ATOM 1457 N N . VAL A 1 184 ? -2.543 3.068 -11.092 1.00 97.44 184 VAL A N 1
ATOM 1458 C CA . VAL A 1 184 ? -2.640 2.297 -12.352 1.00 97.44 184 VAL A CA 1
ATOM 1459 C C . VAL A 1 184 ? -1.684 2.761 -13.454 1.00 97.44 184 VAL A C 1
ATOM 1461 O O . VAL A 1 184 ? -1.523 2.049 -14.443 1.00 97.44 184 VAL A O 1
ATOM 1464 N N . GLU A 1 185 ? -1.062 3.935 -13.307 1.00 97.00 185 GLU A N 1
ATOM 1465 C CA . GLU A 1 185 ? -0.060 4.429 -14.260 1.00 97.00 185 GLU A CA 1
ATOM 1466 C C . GLU A 1 185 ? 1.276 3.722 -14.031 1.00 97.00 185 GLU A C 1
ATOM 1468 O O . GLU A 1 185 ? 1.859 3.784 -12.950 1.00 97.00 185 GLU A O 1
ATOM 1473 N N . VAL A 1 186 ? 1.803 3.054 -15.042 1.00 97.25 186 VAL A N 1
ATOM 1474 C CA . VAL A 1 186 ? 3.106 2.398 -14.945 1.00 97.25 186 VAL A CA 1
ATOM 1475 C C . VAL A 1 186 ? 3.912 2.703 -16.189 1.00 97.25 186 VAL A C 1
ATOM 1477 O O . VAL A 1 186 ? 3.366 2.820 -17.278 1.00 97.25 186 VAL A O 1
ATOM 1480 N N . TRP A 1 187 ? 5.218 2.853 -16.028 1.00 97.69 187 TRP A N 1
ATOM 1481 C CA . TRP A 1 187 ? 6.119 2.978 -17.162 1.00 97.69 187 TRP A CA 1
ATOM 1482 C C . TRP A 1 187 ? 6.713 1.613 -17.476 1.00 97.69 187 TRP A C 1
ATOM 1484 O O . TRP A 1 187 ? 7.038 0.854 -16.561 1.00 97.69 187 TRP A O 1
ATOM 1494 N N . ARG A 1 188 ? 6.877 1.298 -18.755 1.00 97.88 188 ARG A N 1
ATOM 1495 C CA . ARG A 1 188 ? 7.660 0.153 -19.207 1.00 97.88 188 ARG A CA 1
ATOM 1496 C C . ARG A 1 188 ? 8.983 0.641 -19.759 1.00 97.88 188 ARG A C 1
ATOM 1498 O O . ARG A 1 188 ? 9.036 1.624 -20.487 1.00 97.88 188 ARG A O 1
ATOM 1505 N N . ASP A 1 189 ? 10.044 -0.054 -19.394 1.00 98.31 189 ASP A N 1
ATOM 1506 C CA . ASP A 1 189 ? 11.341 0.033 -20.039 1.00 98.31 189 ASP A CA 1
ATOM 1507 C C . ASP A 1 189 ? 11.352 -0.926 -21.233 1.00 98.31 189 ASP A C 1
ATOM 1509 O O . ASP A 1 189 ? 11.340 -2.147 -21.051 1.00 98.31 189 ASP A O 1
ATOM 1513 N N . ASN A 1 190 ? 11.349 -0.378 -22.449 1.00 97.88 190 ASN A N 1
ATOM 1514 C CA . ASN A 1 190 ? 11.302 -1.158 -23.686 1.00 97.88 190 ASN A CA 1
ATOM 1515 C C . ASN A 1 190 ? 12.617 -1.879 -23.975 1.00 97.88 190 ASN A C 1
ATOM 1517 O O . ASN A 1 190 ? 12.608 -2.961 -24.559 1.00 97.88 190 ASN A O 1
ATOM 1521 N N . THR A 1 191 ? 13.741 -1.329 -23.515 1.00 96.56 191 THR A N 1
ATOM 1522 C CA . THR A 1 191 ? 15.051 -1.967 -23.666 1.00 96.56 191 THR A CA 1
ATOM 1523 C C . THR A 1 191 ? 15.170 -3.173 -22.747 1.00 96.56 191 THR A C 1
ATOM 1525 O O . THR A 1 191 ? 15.619 -4.232 -23.178 1.00 96.56 191 THR A O 1
ATOM 1528 N N . ALA A 1 192 ? 14.757 -3.024 -21.484 1.00 96.81 192 ALA A N 1
ATOM 1529 C CA . ALA A 1 192 ? 14.820 -4.110 -20.508 1.00 96.81 192 ALA A CA 1
ATOM 1530 C C . ALA A 1 192 ? 13.587 -5.023 -20.491 1.00 96.81 192 ALA A C 1
ATOM 1532 O O . ALA A 1 192 ? 13.544 -6.000 -19.742 1.00 96.81 192 ALA A O 1
ATOM 1533 N N . ASN A 1 193 ? 12.584 -4.699 -21.309 1.00 96.88 193 ASN A N 1
ATOM 1534 C CA . ASN A 1 193 ? 11.307 -5.393 -21.408 1.00 96.88 193 ASN A CA 1
ATOM 1535 C C . ASN A 1 193 ? 10.646 -5.639 -20.037 1.00 96.88 193 ASN A C 1
ATOM 1537 O O . ASN A 1 193 ? 10.201 -6.744 -19.722 1.00 96.88 193 ASN A O 1
ATOM 1541 N N . VAL A 1 194 ? 10.596 -4.602 -19.201 1.00 97.94 194 VAL A N 1
ATOM 1542 C CA . VAL A 1 194 ? 10.092 -4.703 -17.828 1.00 97.94 194 VAL A CA 1
ATOM 1543 C C . VAL A 1 194 ? 9.346 -3.441 -17.420 1.00 97.94 194 VAL A C 1
ATOM 1545 O O . VAL A 1 194 ? 9.741 -2.329 -17.760 1.00 97.94 194 VAL A O 1
ATOM 1548 N N . PHE A 1 195 ? 8.264 -3.598 -16.663 1.00 98.25 195 PHE A N 1
ATOM 1549 C CA . PHE A 1 195 ? 7.601 -2.469 -16.017 1.00 98.25 195 PHE A CA 1
ATOM 1550 C C . PHE A 1 195 ? 8.425 -1.962 -14.832 1.00 98.25 195 PHE A C 1
ATOM 1552 O O . PHE A 1 195 ? 8.946 -2.752 -14.047 1.00 98.25 195 PHE A O 1
ATOM 1559 N N . ILE A 1 196 ? 8.538 -0.647 -14.693 1.00 97.62 196 ILE A N 1
ATOM 1560 C CA . ILE A 1 196 ? 9.326 0.004 -13.645 1.00 97.62 196 ILE A CA 1
ATOM 1561 C C . ILE A 1 196 ? 8.423 0.651 -12.594 1.00 97.62 196 ILE A C 1
ATOM 1563 O O . ILE A 1 196 ? 7.264 0.991 -12.842 1.00 97.62 196 ILE A O 1
ATOM 1567 N N . ASN A 1 197 ? 8.970 0.851 -11.398 1.00 96.56 197 ASN A N 1
ATOM 1568 C CA . ASN A 1 197 ? 8.229 1.452 -10.294 1.00 96.56 197 ASN A CA 1
ATOM 1569 C C . ASN A 1 197 ? 8.141 2.969 -10.421 1.00 96.56 197 ASN A C 1
ATOM 1571 O O . ASN A 1 197 ? 7.079 3.545 -10.180 1.00 96.56 197 ASN A O 1
ATOM 1575 N N . ARG A 1 198 ? 9.253 3.627 -10.766 1.00 94.31 198 ARG A N 1
ATOM 1576 C CA . ARG A 1 198 ? 9.322 5.082 -10.875 1.00 94.31 198 ARG A CA 1
ATOM 1577 C C . ARG A 1 198 ? 10.215 5.517 -12.021 1.00 94.31 198 ARG A C 1
ATOM 1579 O O . ARG A 1 198 ? 11.344 5.065 -12.173 1.00 94.31 198 ARG A O 1
ATOM 1586 N N . LEU A 1 199 ? 9.685 6.470 -12.775 1.00 94.25 199 LEU A N 1
ATOM 1587 C CA . LEU A 1 199 ? 10.433 7.276 -13.718 1.00 94.25 199 LEU A CA 1
ATOM 1588 C C . LEU A 1 199 ? 10.845 8.588 -13.035 1.00 94.25 199 LEU A C 1
ATOM 1590 O O . LEU A 1 199 ? 10.051 9.184 -12.301 1.00 94.25 199 LEU A O 1
ATOM 1594 N N . ILE A 1 200 ? 12.073 9.044 -13.289 1.00 93.38 200 ILE A N 1
ATOM 1595 C CA . ILE A 1 200 ? 12.567 10.364 -12.873 1.00 93.38 200 ILE A CA 1
ATOM 1596 C C . ILE A 1 200 ? 12.965 11.202 -14.099 1.00 93.38 200 ILE A C 1
ATOM 1598 O O . ILE A 1 200 ? 13.363 10.626 -15.113 1.00 93.38 200 ILE A O 1
ATOM 1602 N N . PRO A 1 201 ? 12.926 12.550 -14.030 1.00 91.88 201 PRO A N 1
ATOM 1603 C CA . PRO A 1 201 ? 13.200 13.413 -15.186 1.00 91.88 201 PRO A CA 1
ATOM 1604 C C . PRO A 1 201 ? 14.539 13.143 -15.890 1.00 91.88 201 PRO A C 1
ATOM 1606 O O . PRO A 1 201 ? 14.620 13.218 -17.115 1.00 91.88 201 PRO A O 1
ATOM 1609 N N . GLY A 1 202 ? 15.582 12.775 -15.133 1.00 92.69 202 GLY A N 1
ATOM 1610 C CA . GLY A 1 202 ? 16.895 12.435 -15.692 1.00 92.69 202 GLY A CA 1
ATOM 1611 C C . GLY A 1 202 ? 16.861 11.256 -16.670 1.00 92.69 202 GLY A C 1
ATOM 1612 O O . GLY A 1 202 ? 17.609 11.256 -17.640 1.00 92.69 202 GLY A O 1
ATOM 1613 N N . MET A 1 203 ? 15.948 10.297 -16.478 1.00 95.75 203 MET A N 1
ATOM 1614 C CA . MET A 1 203 ? 15.807 9.141 -17.368 1.00 95.75 203 MET A CA 1
ATOM 1615 C C . MET A 1 203 ? 15.294 9.547 -18.751 1.00 95.75 203 MET A C 1
ATOM 1617 O O . MET A 1 203 ? 15.855 9.103 -19.744 1.00 95.75 203 MET A O 1
ATOM 1621 N N . LEU A 1 204 ? 14.272 10.410 -18.821 1.00 93.25 204 LEU A N 1
ATOM 1622 C CA . LEU A 1 204 ? 13.721 10.898 -20.094 1.00 93.25 204 LEU A CA 1
ATOM 1623 C C . LEU A 1 204 ? 14.689 11.835 -20.817 1.00 93.25 204 LEU A C 1
ATOM 1625 O O . LEU A 1 204 ? 14.740 11.842 -22.040 1.00 93.25 204 LEU A O 1
ATOM 1629 N N . LYS A 1 205 ? 15.482 12.609 -20.065 1.00 93.19 205 LYS A N 1
ATOM 1630 C CA . LYS A 1 205 ? 16.520 13.463 -20.647 1.00 93.19 205 LYS A CA 1
ATOM 1631 C C . LYS A 1 205 ? 17.622 12.638 -21.318 1.00 93.19 205 LYS A C 1
ATOM 1633 O O . LYS A 1 205 ? 18.063 13.002 -22.403 1.00 93.19 205 LYS A O 1
ATOM 1638 N N . SER A 1 206 ? 18.076 11.564 -20.669 1.00 94.62 206 SER A N 1
ATOM 1639 C CA . SER A 1 206 ? 19.153 10.713 -21.192 1.00 94.62 206 SER A CA 1
ATOM 1640 C C . SER A 1 206 ? 18.666 9.692 -22.226 1.00 94.62 206 SER A C 1
ATOM 1642 O O . SER A 1 206 ? 19.414 9.349 -23.136 1.00 94.62 206 SER A O 1
ATOM 1644 N N . TYR A 1 207 ? 17.426 9.210 -22.098 1.00 96.00 207 TYR A N 1
ATOM 1645 C CA . TYR A 1 207 ? 16.857 8.138 -22.922 1.00 96.00 207 TYR A CA 1
ATOM 1646 C C . TYR A 1 207 ? 15.380 8.412 -23.264 1.00 96.00 207 TYR A C 1
ATOM 1648 O O . TYR A 1 207 ? 14.492 7.745 -22.723 1.00 96.00 207 TYR A O 1
ATOM 1656 N N . PRO A 1 208 ? 15.091 9.382 -24.149 1.00 93.62 208 PRO A N 1
ATOM 1657 C CA . PRO A 1 208 ? 13.721 9.814 -24.433 1.00 93.62 208 PRO A CA 1
ATOM 1658 C C . PRO A 1 208 ? 12.828 8.704 -25.012 1.00 93.62 208 PRO A C 1
ATOM 1660 O O . PRO A 1 208 ? 11.664 8.621 -24.637 1.00 93.62 208 PRO A O 1
ATOM 1663 N N . ASP A 1 209 ? 13.379 7.810 -25.841 1.00 96.19 209 ASP A N 1
ATOM 1664 C CA . ASP A 1 209 ? 12.606 6.776 -26.556 1.00 96.19 209 ASP A CA 1
ATOM 1665 C C . ASP A 1 209 ? 12.584 5.404 -25.848 1.00 96.19 209 ASP A C 1
ATOM 1667 O O . ASP A 1 209 ? 12.040 4.430 -26.367 1.00 96.19 209 ASP A O 1
ATOM 1671 N N . ARG A 1 210 ? 13.199 5.289 -24.660 1.00 97.25 210 ARG A N 1
ATOM 1672 C CA . ARG A 1 210 ? 13.321 4.007 -23.935 1.00 97.25 210 ARG A CA 1
ATOM 1673 C C . ARG A 1 210 ? 12.055 3.620 -23.172 1.00 97.25 210 ARG A C 1
ATOM 1675 O O . ARG A 1 210 ? 11.854 2.434 -22.911 1.00 97.25 210 ARG A O 1
ATOM 1682 N N . TYR A 1 211 ? 11.239 4.594 -22.775 1.00 97.88 211 TYR A N 1
ATOM 1683 C CA . TYR A 1 211 ? 10.150 4.370 -21.829 1.00 97.88 211 TYR A CA 1
ATOM 1684 C C . TYR A 1 211 ? 8.787 4.675 -22.434 1.00 97.88 211 TYR A C 1
ATOM 1686 O O . TYR A 1 211 ? 8.596 5.708 -23.068 1.00 97.88 211 TYR A O 1
ATOM 1694 N N . GLU A 1 212 ? 7.823 3.803 -22.163 1.00 96.56 212 GLU A N 1
ATOM 1695 C CA . GLU A 1 212 ? 6.431 3.964 -22.584 1.00 96.56 212 GLU A CA 1
ATOM 1696 C C . GLU A 1 212 ? 5.496 3.987 -21.372 1.00 96.56 212 GLU A C 1
ATOM 1698 O O . GLU A 1 212 ? 5.646 3.194 -20.439 1.00 96.56 212 GLU A O 1
ATOM 1703 N N . LEU A 1 213 ? 4.542 4.919 -21.364 1.00 96.81 213 LEU A N 1
ATOM 1704 C CA . LEU A 1 213 ? 3.522 5.000 -20.324 1.00 96.81 213 LEU A CA 1
ATOM 1705 C C . LEU A 1 213 ? 2.392 4.017 -20.631 1.00 96.81 213 LEU A C 1
ATOM 1707 O O . LEU A 1 213 ? 1.859 3.998 -21.737 1.00 96.81 213 LEU A O 1
ATOM 1711 N N . HIS A 1 214 ? 1.971 3.272 -19.616 1.00 97.44 214 HIS A N 1
ATOM 1712 C CA . HIS A 1 214 ? 0.833 2.365 -19.660 1.00 97.44 214 HIS A CA 1
ATOM 1713 C C . HIS A 1 214 ? -0.197 2.745 -18.607 1.00 97.44 214 HIS A C 1
ATOM 1715 O O . HIS A 1 214 ? 0.094 2.799 -17.409 1.00 97.44 214 HIS A O 1
ATOM 1721 N N . LEU A 1 215 ? -1.431 2.956 -19.062 1.00 97.31 215 LEU A N 1
ATOM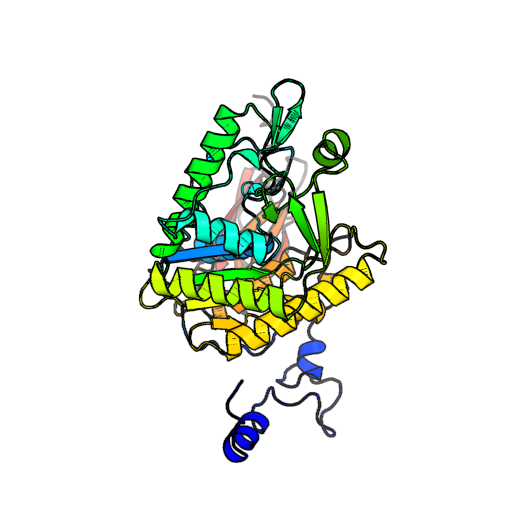 1722 C CA . LEU A 1 215 ? -2.604 3.008 -18.199 1.00 97.31 215 LEU A CA 1
ATOM 1723 C C . LEU A 1 215 ? -3.182 1.604 -18.095 1.00 97.31 215 LEU A C 1
ATOM 1725 O O . LEU A 1 215 ? -3.833 1.113 -19.012 1.00 97.31 215 LEU A O 1
ATOM 1729 N N . THR A 1 216 ? -2.906 0.952 -16.974 1.00 98.12 216 THR A N 1
ATOM 1730 C CA . THR A 1 216 ? -3.193 -0.476 -16.825 1.00 98.12 216 THR A CA 1
ATOM 1731 C C . THR A 1 216 ? -4.682 -0.738 -16.627 1.00 98.12 216 THR A C 1
ATOM 1733 O O . THR A 1 216 ? -5.402 0.027 -15.980 1.00 98.12 216 THR A O 1
ATOM 1736 N N . SER A 1 217 ? -5.152 -1.845 -17.190 1.00 98.44 217 SER A N 1
ATOM 1737 C CA . SER A 1 217 ? -6.547 -2.275 -17.153 1.00 98.44 217 SER A CA 1
ATOM 1738 C C . SER A 1 217 ? -6.879 -3.099 -15.906 1.00 98.44 217 SER A C 1
ATOM 1740 O O . SER A 1 217 ? -6.006 -3.541 -15.153 1.00 98.44 217 SER A O 1
ATOM 1742 N N . PHE A 1 218 ? -8.173 -3.358 -15.700 1.00 98.69 218 PHE A N 1
ATOM 1743 C CA . PHE A 1 218 ? -8.650 -4.273 -14.661 1.00 98.69 218 PHE A CA 1
ATOM 1744 C C . PHE A 1 218 ? -8.004 -5.662 -14.783 1.00 98.69 218 PHE A C 1
ATOM 1746 O O . PHE A 1 218 ? -7.502 -6.194 -13.795 1.00 98.69 218 PHE A O 1
ATOM 1753 N N . VAL A 1 219 ? -7.984 -6.227 -15.997 1.00 98.62 219 VAL A N 1
ATOM 1754 C CA . VAL A 1 219 ? -7.504 -7.595 -16.256 1.00 98.62 219 VAL A CA 1
ATOM 1755 C C . VAL A 1 219 ? -6.013 -7.720 -15.970 1.00 98.62 219 VAL A C 1
ATOM 1757 O O . VAL A 1 219 ? -5.596 -8.690 -15.345 1.00 98.62 219 VAL A O 1
ATOM 1760 N N . GLU A 1 220 ? -5.208 -6.735 -16.366 1.00 98.75 220 GLU A N 1
ATOM 1761 C CA . GLU A 1 220 ? -3.763 -6.754 -16.121 1.00 98.75 220 GLU A CA 1
ATOM 1762 C C . GLU A 1 220 ? -3.432 -6.651 -14.630 1.00 98.75 220 GLU A C 1
ATOM 1764 O O . GLU A 1 220 ? -2.599 -7.398 -14.118 1.00 98.75 220 GLU A O 1
ATOM 1769 N N . ASN A 1 221 ? -4.119 -5.759 -13.908 1.00 98.81 221 ASN A N 1
ATOM 1770 C CA . ASN A 1 221 ? -3.922 -5.624 -12.467 1.00 98.81 221 ASN A CA 1
ATOM 1771 C C . ASN A 1 221 ? -4.358 -6.884 -11.715 1.00 98.81 221 ASN A C 1
ATOM 1773 O O . ASN A 1 221 ? -3.629 -7.328 -10.831 1.00 98.81 221 ASN A O 1
ATOM 1777 N N . LEU A 1 222 ? -5.503 -7.475 -12.074 1.00 98.81 222 LEU A N 1
ATOM 1778 C CA . LEU A 1 222 ? -5.950 -8.736 -11.486 1.00 98.81 222 LEU A CA 1
ATOM 1779 C C . LEU A 1 222 ? -4.960 -9.866 -11.799 1.00 98.81 222 LEU A C 1
ATOM 1781 O O . LEU A 1 222 ? -4.567 -10.582 -10.889 1.00 98.81 222 LEU A O 1
ATOM 1785 N N . SER A 1 223 ? -4.474 -9.966 -13.040 1.00 98.75 223 SER A N 1
ATOM 1786 C CA . SER A 1 223 ? -3.490 -10.984 -13.441 1.00 98.75 223 SER A CA 1
ATOM 1787 C C . SER A 1 223 ? -2.192 -10.884 -12.636 1.00 98.75 223 SER A C 1
ATOM 1789 O O . SER A 1 223 ? -1.685 -11.899 -12.170 1.00 98.75 223 SER A O 1
ATOM 1791 N N . ASN A 1 224 ? -1.680 -9.671 -12.392 1.00 98.81 224 ASN A N 1
ATOM 1792 C CA . ASN A 1 224 ? -0.519 -9.486 -11.517 1.00 98.81 224 ASN A CA 1
ATOM 1793 C C . ASN A 1 224 ? -0.794 -9.927 -10.075 1.00 98.81 224 ASN A C 1
ATOM 1795 O O . ASN A 1 224 ? 0.086 -10.508 -9.446 1.00 98.81 224 ASN A O 1
ATOM 1799 N N . LEU A 1 225 ? -1.988 -9.658 -9.538 1.00 98.88 225 LEU A N 1
ATOM 1800 C CA . LEU A 1 225 ? -2.359 -10.117 -8.197 1.00 98.88 225 LEU A CA 1
ATOM 1801 C C . LEU A 1 225 ? -2.488 -11.643 -8.124 1.00 98.88 225 LEU A C 1
ATOM 1803 O O . LEU A 1 225 ? -2.052 -12.228 -7.138 1.00 98.88 225 LEU A O 1
ATOM 1807 N N . GLU A 1 226 ? -2.993 -12.292 -9.173 1.00 98.88 226 GLU A N 1
ATOM 1808 C CA . GLU A 1 226 ? -3.005 -13.756 -9.287 1.00 98.88 226 GLU A CA 1
ATOM 1809 C C . GLU A 1 226 ? -1.585 -14.336 -9.368 1.00 98.88 226 GLU A C 1
ATOM 1811 O O . GLU A 1 226 ? -1.279 -15.317 -8.695 1.00 98.88 226 GLU A O 1
ATOM 1816 N N . TRP A 1 227 ? -0.666 -13.710 -10.112 1.00 98.81 227 TRP A N 1
ATOM 1817 C CA . TRP A 1 227 ? 0.741 -14.130 -10.116 1.00 98.81 227 TRP A CA 1
ATOM 1818 C C . TRP A 1 227 ? 1.412 -13.938 -8.753 1.00 98.81 227 TRP A C 1
ATOM 1820 O O . TRP A 1 227 ? 2.147 -14.815 -8.299 1.00 98.81 227 TRP A O 1
ATOM 1830 N N . ILE A 1 228 ? 1.123 -12.832 -8.062 1.00 98.88 228 ILE A N 1
ATOM 1831 C CA . ILE A 1 228 ? 1.566 -12.610 -6.680 1.00 98.88 228 ILE A CA 1
ATOM 1832 C C . ILE A 1 228 ? 1.010 -13.698 -5.753 1.00 98.88 228 ILE A C 1
ATOM 1834 O O . ILE A 1 228 ? 1.763 -14.250 -4.951 1.00 98.88 228 ILE A O 1
ATOM 1838 N N . HIS A 1 229 ? -0.280 -14.032 -5.869 1.00 98.81 229 HIS A N 1
ATOM 1839 C CA . HIS A 1 229 ? -0.903 -15.113 -5.101 1.00 98.81 229 HIS A CA 1
ATOM 1840 C C . HIS A 1 229 ? -0.209 -16.452 -5.357 1.00 98.81 229 HIS A C 1
ATOM 1842 O O . HIS A 1 229 ? 0.141 -17.140 -4.400 1.00 98.81 229 HIS A O 1
ATOM 1848 N N . GLY A 1 230 ? 0.073 -16.778 -6.621 1.00 98.75 230 GLY A N 1
ATOM 1849 C CA . GLY A 1 230 ? 0.800 -17.986 -7.009 1.00 98.75 230 GLY A CA 1
ATOM 1850 C C . GLY A 1 230 ? 2.195 -18.066 -6.385 1.00 98.75 230 GLY A C 1
ATOM 1851 O O . GLY A 1 230 ? 2.540 -19.089 -5.798 1.00 98.75 230 GLY A O 1
ATOM 1852 N N . LEU A 1 231 ? 2.968 -16.973 -6.419 1.00 98.81 231 LEU A N 1
ATOM 1853 C CA . LEU A 1 231 ? 4.293 -16.909 -5.787 1.00 98.81 231 LEU A CA 1
ATOM 1854 C C . LEU A 1 231 ? 4.222 -17.125 -4.270 1.00 98.81 231 LEU A C 1
ATOM 1856 O O . LEU A 1 231 ? 5.021 -17.881 -3.718 1.00 98.81 231 LEU A O 1
ATOM 1860 N N . LEU A 1 232 ? 3.273 -16.478 -3.588 1.00 98.75 232 LEU A N 1
ATOM 1861 C CA . LEU A 1 232 ? 3.111 -16.603 -2.137 1.00 98.75 232 LEU A CA 1
ATOM 1862 C C . LEU A 1 232 ? 2.567 -17.976 -1.733 1.00 98.75 232 LEU A C 1
ATOM 1864 O O . LEU A 1 232 ? 2.983 -18.511 -0.713 1.00 98.75 232 LEU A O 1
ATOM 1868 N N . SER A 1 233 ? 1.691 -18.570 -2.538 1.00 98.31 233 SER A N 1
ATOM 1869 C CA . SER A 1 233 ? 1.174 -19.920 -2.301 1.00 98.31 233 SER A CA 1
ATOM 1870 C C . SER A 1 233 ? 2.248 -20.986 -2.517 1.00 98.31 233 SER A C 1
ATOM 1872 O O . SER A 1 233 ? 2.296 -21.973 -1.790 1.00 98.31 233 SER A O 1
ATOM 1874 N N . GLN A 1 234 ? 3.122 -20.795 -3.510 1.00 98.25 234 GLN A N 1
ATOM 1875 C CA . GLN A 1 234 ? 4.161 -21.761 -3.858 1.00 98.25 234 GLN A CA 1
ATOM 1876 C C . GLN A 1 234 ? 5.396 -21.664 -2.956 1.00 98.25 234 GLN A C 1
ATOM 1878 O O . GLN A 1 234 ? 5.949 -22.688 -2.558 1.00 98.25 234 GLN A O 1
ATOM 1883 N N . PHE A 1 235 ? 5.859 -20.447 -2.668 1.00 98.38 235 PHE A N 1
ATOM 1884 C CA . PHE A 1 235 ? 7.132 -20.206 -1.981 1.00 98.38 235 PHE A CA 1
ATOM 1885 C C . PHE A 1 235 ? 6.969 -19.579 -0.596 1.00 98.38 235 PHE A C 1
ATOM 1887 O O . PHE A 1 235 ? 7.966 -19.382 0.098 1.00 98.38 235 PHE A O 1
ATOM 1894 N N . GLY A 1 236 ? 5.748 -19.208 -0.213 1.00 98.12 236 GLY A N 1
ATOM 1895 C CA . GLY A 1 236 ? 5.463 -18.533 1.043 1.00 98.12 236 GLY A CA 1
ATOM 1896 C C . GLY A 1 236 ? 5.099 -19.456 2.197 1.00 98.12 236 GLY A C 1
ATOM 1897 O O . GLY A 1 236 ? 5.265 -20.676 2.153 1.00 98.12 236 GLY A O 1
ATOM 1898 N N . HIS A 1 237 ? 4.609 -18.835 3.266 1.00 98.31 237 HIS A N 1
ATOM 1899 C CA . HIS A 1 237 ? 4.140 -19.534 4.451 1.00 98.31 237 HIS A CA 1
ATOM 1900 C C . HIS A 1 237 ? 2.910 -20.399 4.123 1.00 98.31 237 HIS A C 1
ATOM 1902 O O . HIS A 1 237 ? 2.013 -19.956 3.410 1.00 98.31 237 HIS A O 1
ATOM 1908 N N . GLN A 1 238 ? 2.825 -21.610 4.688 1.00 96.94 238 GLN A N 1
ATOM 1909 C CA . GLN A 1 238 ? 1.741 -22.563 4.381 1.00 96.94 238 GLN A CA 1
ATOM 1910 C C . GLN A 1 238 ? 0.338 -22.047 4.749 1.00 96.94 238 GLN A C 1
ATOM 1912 O O . GLN A 1 238 ? -0.633 -22.384 4.084 1.00 96.94 238 GLN A O 1
ATOM 1917 N N . ASP A 1 239 ? 0.237 -21.219 5.791 1.00 97.12 239 ASP A N 1
ATOM 1918 C CA . ASP A 1 239 ? -0.991 -20.506 6.193 1.00 97.12 239 ASP A CA 1
ATOM 1919 C C . ASP A 1 239 ? -0.882 -19.001 5.887 1.00 97.12 239 ASP A C 1
ATOM 1921 O O . ASP A 1 239 ? -1.114 -18.161 6.752 1.00 97.12 239 ASP A O 1
ATOM 1925 N N . VAL A 1 240 ? -0.386 -18.621 4.706 1.00 98.50 240 VAL A N 1
ATOM 1926 C CA . VAL A 1 240 ? -0.278 -17.198 4.353 1.00 98.50 240 VAL A CA 1
ATOM 1927 C C . VAL A 1 240 ? -1.666 -16.552 4.258 1.00 98.50 240 VAL A C 1
ATOM 1929 O O . VAL A 1 240 ? -2.532 -17.003 3.511 1.00 98.50 240 VAL A O 1
ATOM 1932 N N . GLN A 1 241 ? -1.859 -15.464 4.998 1.00 98.62 241 GLN A N 1
ATOM 1933 C CA . GLN A 1 241 ? -3.027 -14.593 4.979 1.00 98.62 241 GLN A CA 1
ATOM 1934 C C . GLN A 1 241 ? -2.630 -13.254 4.359 1.00 98.62 241 GLN A C 1
ATOM 1936 O O . GLN A 1 241 ? -1.699 -12.586 4.816 1.00 98.62 241 GLN A O 1
ATOM 1941 N N . ILE A 1 242 ? -3.337 -12.846 3.313 1.00 98.75 242 ILE A N 1
ATOM 1942 C CA . ILE A 1 242 ? -3.046 -11.624 2.573 1.00 98.75 242 ILE A CA 1
ATOM 1943 C C . ILE A 1 242 ? -4.093 -10.574 2.925 1.00 98.75 242 ILE A C 1
ATOM 1945 O O . ILE A 1 242 ? -5.287 -10.803 2.769 1.00 98.75 242 ILE A O 1
ATOM 1949 N N . VAL A 1 243 ? -3.659 -9.390 3.352 1.00 98.69 243 VAL A N 1
ATOM 1950 C CA . VAL A 1 243 ? -4.528 -8.216 3.451 1.00 98.69 243 VAL A CA 1
ATOM 1951 C C . VAL A 1 243 ? -4.223 -7.280 2.296 1.00 98.69 243 VAL A C 1
ATOM 1953 O O . VAL A 1 243 ? -3.148 -6.685 2.237 1.00 98.69 243 VAL A O 1
ATOM 1956 N N . VAL A 1 244 ? -5.187 -7.102 1.400 1.00 98.62 244 VAL A N 1
ATOM 1957 C CA . VAL A 1 244 ? -5.098 -6.136 0.306 1.00 98.62 244 VAL A CA 1
ATOM 1958 C C . VAL A 1 244 ? -5.844 -4.855 0.666 1.00 98.62 244 VAL A C 1
ATOM 1960 O O . VAL A 1 244 ? -6.952 -4.872 1.202 1.00 98.62 244 VAL A O 1
ATOM 1963 N N . THR A 1 245 ? -5.241 -3.707 0.374 1.00 98.25 245 THR A N 1
ATOM 1964 C CA . THR A 1 245 ? -5.871 -2.400 0.574 1.00 98.25 245 THR A CA 1
ATOM 1965 C C . THR A 1 245 ? -5.487 -1.423 -0.532 1.00 98.25 245 THR A C 1
ATOM 1967 O O . THR A 1 245 ? -4.442 -1.562 -1.166 1.00 98.25 245 THR A O 1
ATOM 1970 N N . VAL A 1 246 ? -6.335 -0.425 -0.779 1.00 98.19 246 VAL A N 1
ATOM 1971 C CA . VAL A 1 246 ? -6.055 0.656 -1.734 1.00 98.19 246 VAL A CA 1
ATOM 1972 C C . VAL A 1 246 ? -5.597 1.876 -0.957 1.00 98.19 246 VAL A C 1
ATOM 1974 O O . VAL A 1 246 ? -6.271 2.317 -0.033 1.00 98.19 246 VAL A O 1
ATOM 1977 N N . SER A 1 247 ? -4.453 2.432 -1.338 1.00 95.50 247 SER A N 1
ATOM 1978 C CA . SER A 1 247 ? -3.891 3.611 -0.693 1.00 95.50 247 SER A CA 1
ATOM 1979 C C . SER A 1 247 ? -4.829 4.814 -0.825 1.00 95.50 247 SER A C 1
ATOM 1981 O O . SER A 1 247 ? -5.201 5.150 -1.957 1.00 95.50 247 SER A O 1
ATOM 1983 N N . PRO A 1 248 ? -5.144 5.522 0.273 1.00 93.75 248 PRO A N 1
ATOM 1984 C CA . PRO A 1 248 ? -5.939 6.742 0.219 1.00 93.75 248 PRO A CA 1
ATOM 1985 C C . PRO A 1 248 ? -5.198 7.931 -0.392 1.00 93.75 248 PRO A C 1
ATOM 1987 O O . PRO A 1 248 ? -5.840 8.876 -0.832 1.00 93.75 248 PRO A O 1
ATOM 1990 N N . VAL A 1 249 ? -3.863 7.888 -0.448 1.00 92.88 249 VAL A N 1
ATOM 1991 C CA . VAL A 1 249 ? -3.039 9.014 -0.904 1.00 92.88 249 VAL A CA 1
ATOM 1992 C C . VAL A 1 249 ? -3.251 9.253 -2.407 1.00 92.88 249 VAL A C 1
ATOM 1994 O O . VAL A 1 249 ? -2.978 8.335 -3.197 1.00 92.88 249 VAL A O 1
ATOM 1997 N N . PRO A 1 250 ? -3.708 10.451 -2.822 1.00 94.25 250 PRO A N 1
ATOM 1998 C CA . PRO A 1 250 ? -3.882 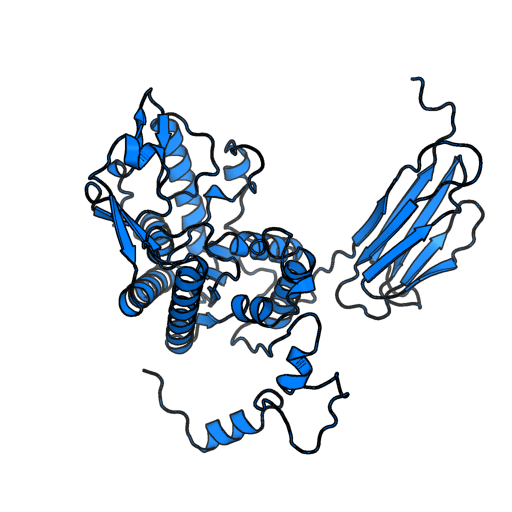10.784 -4.231 1.00 94.25 250 PRO A CA 1
ATOM 1999 C C . PRO A 1 250 ? -2.576 10.778 -5.036 1.00 94.25 250 PRO A C 1
ATOM 2001 O O . PRO A 1 250 ? -1.475 10.952 -4.493 1.00 94.25 250 PRO A O 1
ATOM 2004 N N . LEU A 1 251 ? -2.699 10.602 -6.356 1.00 94.06 251 LEU A N 1
ATOM 2005 C CA . LEU A 1 251 ? -1.589 10.796 -7.293 1.00 94.06 251 LEU A CA 1
ATOM 2006 C C . LEU A 1 251 ? -0.976 12.190 -7.100 1.00 94.06 251 LEU A C 1
ATOM 2008 O O . LEU A 1 251 ? -1.686 13.175 -6.922 1.00 94.06 251 LEU A O 1
ATOM 2012 N N . GLN A 1 252 ? 0.356 12.262 -7.120 1.00 91.88 252 GLN A N 1
ATOM 2013 C CA . GLN A 1 252 ? 1.068 13.544 -7.081 1.00 91.88 252 GLN A CA 1
ATOM 2014 C C . GLN A 1 252 ? 1.036 14.244 -8.445 1.00 91.88 252 GLN A C 1
ATOM 2016 O O . GLN A 1 252 ? 0.975 15.465 -8.514 1.00 91.88 252 GLN A O 1
ATOM 2021 N N . ALA A 1 253 ? 1.100 13.460 -9.516 1.00 93.50 253 ALA A N 1
ATOM 2022 C CA . ALA A 1 253 ? 1.039 13.901 -10.899 1.00 93.50 253 ALA A CA 1
ATOM 2023 C C . ALA A 1 253 ? 0.476 12.757 -11.753 1.00 93.50 253 ALA A C 1
ATOM 2025 O O . ALA A 1 253 ? 0.468 11.604 -11.310 1.00 93.50 253 ALA A O 1
ATOM 2026 N N . THR A 1 254 ? 0.035 13.088 -12.962 1.00 95.44 254 THR A N 1
ATOM 2027 C CA . THR A 1 254 ? -0.359 12.132 -14.001 1.00 95.44 254 THR A CA 1
ATOM 2028 C C . THR A 1 254 ? 0.433 12.414 -15.271 1.00 95.44 254 THR A C 1
ATOM 2030 O O . THR A 1 254 ? 0.730 13.570 -15.576 1.00 95.44 254 THR A O 1
ATOM 2033 N N . PHE A 1 255 ? 0.780 11.355 -15.999 1.00 93.81 255 PHE A N 1
ATOM 2034 C CA . PHE A 1 255 ? 1.393 11.449 -17.327 1.00 93.81 255 PHE A CA 1
ATOM 2035 C C . PHE A 1 255 ? 0.388 11.199 -18.463 1.00 93.81 255 PHE A C 1
ATOM 2037 O O . PHE A 1 255 ? 0.766 11.230 -19.630 1.00 93.81 255 PHE A O 1
ATOM 2044 N N . SER A 1 256 ? -0.885 10.953 -18.139 1.00 92.31 256 SER A N 1
ATOM 2045 C CA . SER A 1 256 ? -1.932 10.584 -19.105 1.00 92.31 256 SER A CA 1
ATOM 2046 C C . SER A 1 256 ? -2.447 11.740 -19.972 1.00 92.31 256 SER A C 1
ATOM 2048 O O . SER A 1 256 ? -3.168 11.501 -20.934 1.00 92.31 256 SER A O 1
ATOM 2050 N N . GLY A 1 257 ? -2.101 12.986 -19.632 1.00 94.31 257 GLY A N 1
ATOM 2051 C CA . GLY A 1 257 ? -2.686 14.189 -20.236 1.00 94.31 257 GLY A CA 1
ATOM 2052 C C . GLY A 1 257 ? -4.046 14.590 -19.647 1.00 94.31 257 GLY A C 1
ATOM 2053 O O . GLY A 1 257 ? -4.550 15.659 -19.980 1.00 94.31 257 GLY A O 1
ATOM 2054 N N . GLU A 1 258 ? -4.612 13.776 -18.755 1.00 96.44 258 GLU A N 1
ATOM 2055 C CA . GLU A 1 258 ? -5.850 14.077 -18.033 1.00 96.44 258 GLU A CA 1
ATOM 2056 C C . GLU A 1 258 ? -5.622 15.038 -16.857 1.00 96.44 258 GLU A C 1
ATOM 2058 O O . GLU A 1 258 ? -4.504 15.237 -16.372 1.00 96.44 258 GLU A O 1
ATOM 2063 N N . ASP A 1 259 ? -6.717 15.585 -16.329 1.00 98.06 259 ASP A N 1
ATOM 2064 C CA . ASP A 1 259 ? -6.700 16.225 -15.016 1.00 98.06 259 ASP A CA 1
ATOM 2065 C C . ASP A 1 259 ? -6.313 15.204 -13.928 1.00 98.06 259 ASP A C 1
ATOM 2067 O O . ASP A 1 259 ? -6.855 14.097 -13.854 1.00 98.06 259 ASP A O 1
ATOM 2071 N N . VAL A 1 260 ? -5.381 15.577 -13.045 1.00 97.62 260 VAL A N 1
ATOM 2072 C CA . VAL A 1 260 ? -4.827 14.667 -12.028 1.00 97.62 260 VAL A CA 1
ATOM 2073 C C . VAL A 1 260 ? -5.883 14.144 -11.049 1.00 97.62 260 VAL A C 1
ATOM 2075 O O . VAL A 1 260 ? -5.764 13.016 -10.567 1.00 97.62 260 VAL A O 1
ATOM 2078 N N . VAL A 1 261 ? -6.937 14.912 -10.763 1.00 97.50 261 VAL A N 1
ATOM 2079 C CA . VAL A 1 261 ? -8.033 14.487 -9.884 1.00 97.50 261 VAL A CA 1
ATOM 2080 C C . VAL A 1 261 ? -8.905 13.450 -10.592 1.00 97.50 261 VAL A C 1
ATOM 2082 O O . VAL A 1 261 ? -9.283 12.450 -9.972 1.00 97.50 261 VAL A O 1
ATOM 2085 N N . ILE A 1 262 ? -9.174 13.628 -11.889 1.00 98.31 262 ILE A N 1
ATOM 2086 C CA . ILE A 1 262 ? -9.905 12.653 -12.719 1.00 98.31 262 ILE A CA 1
ATOM 2087 C C . ILE A 1 262 ? -9.090 11.362 -12.871 1.00 98.31 262 ILE A C 1
ATOM 2089 O O . ILE A 1 262 ? -9.595 10.279 -12.556 1.00 98.31 262 ILE A O 1
ATOM 2093 N N . ALA A 1 263 ? -7.812 11.470 -13.243 1.00 98.12 263 ALA A N 1
ATOM 2094 C CA . ALA A 1 263 ? -6.896 10.335 -13.360 1.00 98.12 263 ALA A CA 1
ATOM 2095 C C . ALA A 1 263 ? -6.776 9.565 -12.035 1.00 98.12 263 ALA A C 1
ATOM 2097 O O . ALA A 1 263 ? -6.856 8.334 -12.000 1.00 98.12 263 ALA A O 1
ATOM 2098 N N . ASN A 1 264 ? -6.659 10.282 -10.911 1.00 97.75 264 ASN A N 1
ATOM 2099 C CA . ASN A 1 264 ? -6.655 9.671 -9.588 1.00 97.75 264 ASN A CA 1
ATOM 2100 C C . ASN A 1 264 ? -7.973 8.950 -9.284 1.00 97.75 264 ASN A C 1
ATOM 2102 O O . ASN A 1 264 ? -7.951 7.838 -8.760 1.00 97.75 264 ASN A O 1
ATOM 2106 N N . THR A 1 265 ? -9.112 9.549 -9.626 1.00 98.06 265 THR A N 1
ATOM 2107 C CA . THR A 1 265 ? -10.430 8.948 -9.389 1.00 98.06 265 THR A CA 1
ATOM 2108 C C . THR A 1 265 ? -10.572 7.629 -10.144 1.00 98.06 265 THR A C 1
ATOM 2110 O O . THR A 1 265 ? -10.940 6.622 -9.533 1.00 98.06 265 THR A O 1
ATOM 2113 N N . TYR A 1 266 ? -10.205 7.597 -11.429 1.00 98.19 266 TYR A N 1
ATOM 2114 C CA . TYR A 1 266 ? -10.166 6.365 -12.220 1.00 98.19 266 TYR A CA 1
ATOM 2115 C C . TYR A 1 266 ? -9.221 5.326 -11.600 1.00 98.19 266 TYR A C 1
ATOM 2117 O O . TYR A 1 266 ? -9.634 4.203 -11.310 1.00 98.19 266 TYR A O 1
ATOM 2125 N N . SER A 1 267 ? -7.983 5.731 -11.306 1.00 98.31 267 SER A N 1
ATOM 2126 C CA . SER A 1 267 ? -6.936 4.879 -10.737 1.00 98.31 267 SER A CA 1
ATOM 2127 C C . SER A 1 267 ? -7.376 4.178 -9.445 1.00 98.31 267 SER A C 1
ATOM 2129 O O . SER A 1 267 ? -7.286 2.954 -9.326 1.00 98.31 267 SER A O 1
ATOM 2131 N N . LYS A 1 268 ? -7.919 4.931 -8.478 1.00 98.06 268 LYS A N 1
ATOM 2132 C CA . LYS A 1 268 ? -8.372 4.371 -7.195 1.00 98.06 268 LYS A CA 1
ATOM 2133 C C . LYS A 1 268 ? -9.623 3.512 -7.348 1.00 98.06 268 LYS A C 1
ATOM 2135 O O . LYS A 1 268 ? -9.706 2.466 -6.708 1.00 98.06 268 LYS A O 1
ATOM 2140 N N . SER A 1 269 ? -10.560 3.917 -8.206 1.00 98.38 269 SER A N 1
ATOM 2141 C CA . SER A 1 269 ? -11.792 3.159 -8.455 1.00 98.38 269 SER A CA 1
ATOM 2142 C C . SER A 1 269 ? -11.498 1.803 -9.100 1.00 98.38 269 SER A C 1
ATOM 2144 O O . SER A 1 269 ? -12.021 0.785 -8.648 1.00 98.38 269 SER A O 1
ATOM 2146 N N . LEU 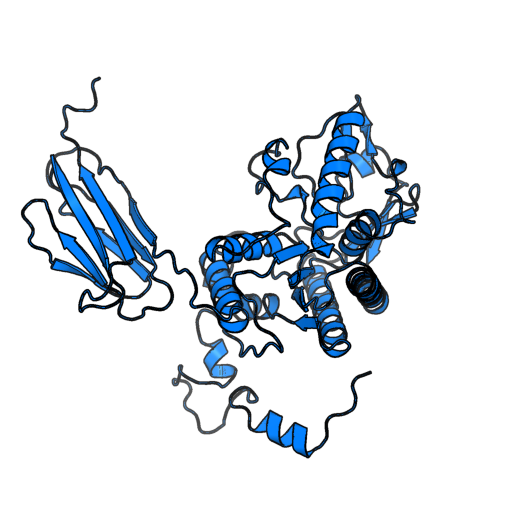A 1 270 ? -10.604 1.768 -10.096 1.00 98.69 270 LEU A N 1
ATOM 2147 C CA . LEU A 1 270 ? -10.176 0.531 -10.749 1.00 98.69 270 LEU A CA 1
ATOM 2148 C C . LEU A 1 270 ? -9.471 -0.397 -9.759 1.00 98.69 270 LEU A C 1
ATOM 2150 O O . LEU A 1 270 ? -9.871 -1.551 -9.615 1.00 98.69 270 LEU A O 1
ATOM 2154 N N . LEU A 1 271 ? -8.468 0.101 -9.026 1.00 98.69 271 LEU A N 1
ATOM 2155 C CA . LEU A 1 271 ? -7.743 -0.714 -8.043 1.00 98.69 271 LEU A CA 1
ATOM 2156 C C . LEU A 1 271 ? -8.653 -1.213 -6.919 1.00 98.69 271 LEU A C 1
ATOM 2158 O O . LEU A 1 271 ? -8.452 -2.315 -6.413 1.00 98.69 271 LEU A O 1
ATOM 2162 N N . ARG A 1 272 ? -9.677 -0.439 -6.541 1.00 98.56 272 ARG A N 1
ATOM 2163 C CA . ARG A 1 272 ? -10.666 -0.867 -5.551 1.00 98.56 272 ARG A CA 1
ATOM 2164 C C . ARG A 1 272 ? -11.526 -2.020 -6.054 1.00 98.56 272 ARG A C 1
ATOM 2166 O O . ARG A 1 272 ? -11.773 -2.952 -5.283 1.00 98.56 272 ARG A O 1
ATOM 2173 N N . ALA A 1 273 ? -11.968 -1.959 -7.308 1.00 98.62 273 ALA A N 1
ATOM 2174 C CA . ALA A 1 273 ? -12.719 -3.036 -7.942 1.00 98.62 273 ALA A CA 1
ATOM 2175 C C . ALA A 1 273 ? -11.860 -4.302 -8.079 1.00 98.62 273 ALA A C 1
ATOM 2177 O O . ALA A 1 273 ? -12.298 -5.379 -7.688 1.00 98.62 273 ALA A O 1
ATOM 2178 N N . VAL A 1 274 ? -10.612 -4.163 -8.536 1.00 98.69 274 VAL A N 1
ATOM 2179 C CA . VAL A 1 274 ? -9.656 -5.278 -8.638 1.00 98.69 274 VAL A CA 1
ATOM 2180 C C . VAL A 1 274 ? -9.400 -5.918 -7.269 1.00 98.69 274 VAL A C 1
ATOM 2182 O O . VAL A 1 274 ? -9.475 -7.136 -7.136 1.00 98.69 274 VAL A O 1
ATOM 2185 N N . ALA A 1 275 ? -9.160 -5.113 -6.229 1.00 98.56 275 ALA A N 1
ATOM 2186 C CA . ALA A 1 275 ? -8.962 -5.624 -4.874 1.00 98.56 275 ALA A CA 1
ATOM 2187 C C . ALA A 1 275 ? -10.208 -6.341 -4.325 1.00 98.56 275 ALA A C 1
ATOM 2189 O O . ALA A 1 275 ? -10.061 -7.309 -3.582 1.00 98.56 275 ALA A O 1
ATOM 2190 N N . GLN A 1 276 ? -11.422 -5.897 -4.697 1.00 97.69 276 GLN A N 1
ATOM 2191 C CA . GLN A 1 276 ? -12.657 -6.612 -4.359 1.00 97.69 276 GLN A CA 1
ATOM 2192 C C . GLN A 1 276 ? -12.680 -7.988 -5.010 1.00 97.69 276 GLN A C 1
ATOM 2194 O O . GLN A 1 276 ? -12.892 -8.973 -4.311 1.00 97.69 276 GLN A O 1
ATOM 2199 N N . GLU A 1 277 ? -12.491 -8.046 -6.329 1.00 97.88 277 GLU A N 1
ATOM 2200 C CA . GLU A 1 277 ? -12.573 -9.294 -7.091 1.00 97.88 277 GLU A CA 1
ATOM 2201 C C . GLU A 1 277 ? -11.551 -10.307 -6.573 1.00 97.88 277 GLU A C 1
ATOM 2203 O O . GLU A 1 277 ? -11.893 -11.463 -6.328 1.00 97.88 277 GLU A O 1
ATOM 2208 N N . TRP A 1 278 ? -10.324 -9.851 -6.307 1.00 98.25 278 TRP A N 1
ATOM 2209 C CA . TRP A 1 278 ? -9.255 -10.701 -5.798 1.00 98.25 278 TRP A CA 1
ATOM 2210 C C . TRP A 1 278 ? -9.548 -11.243 -4.395 1.00 98.25 278 TRP A C 1
ATOM 2212 O O . TRP A 1 278 ? -9.533 -12.454 -4.192 1.00 98.25 278 TRP A O 1
ATOM 2222 N N . ALA A 1 279 ? -9.922 -10.374 -3.446 1.00 97.25 279 ALA A N 1
ATOM 2223 C CA . ALA A 1 279 ? -10.304 -10.791 -2.090 1.00 97.25 279 ALA A CA 1
ATOM 2224 C C . ALA A 1 279 ? -11.527 -11.712 -2.066 1.00 97.25 279 ALA A C 1
ATOM 2226 O O . ALA A 1 279 ? -11.746 -12.462 -1.124 1.00 97.25 279 ALA A O 1
ATOM 2227 N N . THR A 1 280 ? -12.351 -11.648 -3.105 1.00 93.81 280 THR A N 1
ATOM 2228 C CA . THR A 1 280 ? -13.540 -12.480 -3.197 1.00 93.81 280 THR A CA 1
ATOM 2229 C C . THR A 1 280 ? -13.270 -13.822 -3.892 1.00 93.81 280 THR A C 1
ATOM 2231 O O . THR A 1 280 ? -14.039 -14.769 -3.731 1.00 93.81 280 THR A O 1
ATOM 2234 N N . SER A 1 281 ? -12.178 -13.915 -4.652 1.00 95.69 281 SER A N 1
ATOM 2235 C CA . SER A 1 281 ? -11.778 -15.123 -5.382 1.00 95.69 281 SER A CA 1
ATOM 2236 C C . SER A 1 281 ? -10.923 -16.081 -4.548 1.00 95.69 281 SER A C 1
ATOM 2238 O O . SER A 1 281 ? -10.806 -17.245 -4.919 1.00 95.69 281 SER A O 1
ATOM 2240 N N . HIS A 1 282 ? -10.371 -15.622 -3.418 1.00 96.38 282 HIS A N 1
ATOM 2241 C CA . HIS A 1 282 ? -9.447 -16.389 -2.577 1.00 96.38 282 HIS A CA 1
ATOM 2242 C C . HIS A 1 282 ? -9.813 -16.284 -1.095 1.00 96.38 282 HIS A C 1
ATOM 2244 O O . HIS A 1 282 ? -9.904 -15.186 -0.555 1.00 96.38 282 HIS A O 1
ATOM 2250 N N . GLU A 1 283 ? -9.959 -17.421 -0.409 1.00 95.75 283 GLU A N 1
ATOM 2251 C CA . GLU A 1 283 ? -10.352 -17.461 1.014 1.00 95.75 283 GLU A CA 1
ATOM 2252 C C . GLU A 1 283 ? -9.326 -16.804 1.952 1.00 95.75 283 GLU A C 1
ATOM 2254 O O . GLU A 1 283 ? -9.684 -16.271 3.003 1.00 95.75 283 GLU A O 1
ATOM 2259 N N . ASN A 1 284 ? -8.045 -16.829 1.573 1.00 98.00 284 ASN A N 1
ATOM 2260 C CA . ASN A 1 284 ? -6.945 -16.265 2.350 1.00 98.00 284 ASN A CA 1
ATOM 2261 C C . ASN A 1 284 ? -6.606 -14.810 1.980 1.00 98.00 284 ASN A C 1
ATOM 2263 O O . ASN A 1 284 ? -5.602 -14.284 2.463 1.00 98.00 284 ASN A O 1
ATOM 2267 N N . VAL A 1 285 ? -7.410 -14.147 1.139 1.00 98.44 285 VAL A N 1
ATOM 2268 C CA . VAL A 1 285 ? -7.219 -12.742 0.754 1.00 98.44 285 VAL A CA 1
ATOM 2269 C C . VAL A 1 285 ? -8.348 -11.890 1.331 1.00 98.44 285 VAL A C 1
ATOM 2271 O O . VAL A 1 285 ? -9.522 -12.100 1.060 1.00 98.44 285 VAL A O 1
ATOM 2274 N N . HIS A 1 286 ? -7.992 -10.870 2.108 1.00 98.12 286 HIS A N 1
ATOM 2275 C CA . HIS A 1 286 ? -8.931 -10.040 2.861 1.00 98.12 286 HIS A CA 1
ATOM 2276 C C . HIS A 1 286 ? -8.794 -8.581 2.439 1.00 98.12 286 HIS A C 1
ATOM 2278 O O . HIS A 1 286 ? -7.692 -8.031 2.421 1.00 98.12 286 HIS A O 1
ATOM 2284 N N . TYR A 1 287 ? -9.907 -7.919 2.125 1.00 98.06 287 TYR A N 1
ATOM 2285 C CA . TYR A 1 287 ? -9.892 -6.492 1.807 1.00 98.06 287 TYR A CA 1
ATOM 2286 C C . TYR A 1 287 ? -9.966 -5.633 3.079 1.00 98.06 287 TYR A C 1
ATOM 2288 O O . TYR A 1 287 ? -10.886 -5.781 3.888 1.00 98.06 287 TYR A O 1
ATOM 2296 N N . PHE A 1 288 ? -9.039 -4.684 3.239 1.00 98.06 288 PHE A N 1
ATOM 2297 C CA . PHE A 1 288 ? -9.114 -3.650 4.277 1.00 98.06 288 PHE A CA 1
ATOM 2298 C C . PHE A 1 288 ? -9.476 -2.274 3.678 1.00 98.06 288 PHE A C 1
ATOM 2300 O O . PHE A 1 288 ? -8.744 -1.784 2.813 1.00 98.06 288 PHE A O 1
ATOM 2307 N N . PRO A 1 289 ? -10.548 -1.601 4.146 1.00 97.69 289 PRO A N 1
ATOM 2308 C CA . PRO A 1 289 ? -11.110 -0.403 3.510 1.00 97.69 289 PRO A CA 1
ATOM 2309 C C . PRO A 1 289 ? -10.422 0.915 3.919 1.00 97.69 289 PRO A C 1
ATOM 2311 O O . PRO A 1 289 ? -11.075 1.860 4.362 1.00 97.69 289 PRO A O 1
ATOM 2314 N N . SER A 1 290 ? -9.089 1.000 3.815 1.00 96.62 290 SER A N 1
ATOM 2315 C CA . SER A 1 290 ? -8.360 2.231 4.180 1.00 96.62 290 SER A CA 1
ATOM 2316 C C . SER A 1 290 ? -8.718 3.425 3.285 1.00 96.62 290 SER A C 1
ATOM 2318 O O . SER A 1 290 ? -8.840 4.545 3.782 1.00 96.62 290 SER A O 1
ATOM 2320 N N . TYR A 1 291 ? -8.958 3.180 1.991 1.00 97.44 291 TYR A N 1
ATOM 2321 C CA . TYR A 1 291 ? -9.416 4.182 1.029 1.00 97.44 291 TYR A CA 1
ATOM 2322 C C . TYR A 1 291 ? -10.768 4.770 1.443 1.00 97.44 291 TYR A C 1
ATOM 2324 O O . TYR A 1 291 ? -10.908 5.984 1.565 1.00 97.44 291 TYR A O 1
ATOM 2332 N N . GLU A 1 292 ? -11.756 3.922 1.729 1.00 98.00 292 GLU A N 1
ATOM 2333 C CA . GLU A 1 292 ? -13.097 4.367 2.097 1.00 98.00 292 GLU A CA 1
ATOM 2334 C C . GLU A 1 292 ? -13.124 5.065 3.454 1.00 98.00 292 GLU A C 1
ATOM 2336 O O . GLU A 1 292 ? -13.894 6.011 3.606 1.00 98.00 292 GLU A O 1
ATOM 2341 N N . ILE A 1 293 ? -12.293 4.646 4.420 1.00 97.81 293 ILE A N 1
ATOM 2342 C CA . ILE A 1 293 ? -12.155 5.347 5.708 1.00 97.81 293 ILE A CA 1
ATOM 2343 C C . ILE A 1 293 ? -11.779 6.812 5.480 1.00 97.81 293 ILE A C 1
ATOM 2345 O O . ILE A 1 293 ? -12.428 7.698 6.032 1.00 97.81 293 ILE A O 1
ATOM 2349 N N . VAL A 1 294 ? -10.777 7.077 4.640 1.00 96.12 294 VAL A N 1
ATOM 2350 C CA . VAL A 1 294 ? -10.334 8.447 4.343 1.00 96.12 294 VAL A CA 1
ATOM 2351 C C . VAL A 1 294 ? -11.385 9.208 3.542 1.00 96.12 294 VAL A C 1
ATOM 2353 O O . VAL A 1 294 ? -11.771 10.305 3.932 1.00 96.12 294 VAL A O 1
ATOM 2356 N N . GLN A 1 295 ? -11.893 8.622 2.456 1.00 96.69 295 GLN A N 1
ATOM 2357 C CA . GLN A 1 295 ? -12.801 9.321 1.540 1.00 96.69 295 GLN A CA 1
ATOM 2358 C C . GLN A 1 295 ? -14.151 9.686 2.166 1.00 96.69 295 GLN A C 1
ATOM 2360 O O . GLN A 1 295 ? -14.800 10.617 1.698 1.00 96.69 295 GLN A O 1
ATOM 2365 N N . ASN A 1 296 ? -14.579 8.957 3.198 1.00 97.50 296 ASN A N 1
ATOM 2366 C CA . ASN A 1 296 ? -15.853 9.182 3.878 1.00 97.50 296 ASN A CA 1
ATOM 2367 C C . ASN A 1 296 ? -15.713 9.897 5.234 1.00 97.50 296 ASN A C 1
ATOM 2369 O O . ASN A 1 296 ? -16.716 10.074 5.921 1.00 97.50 296 ASN A O 1
ATOM 2373 N N . SER A 1 297 ? -14.498 10.279 5.638 1.00 96.31 297 SER A N 1
ATOM 2374 C CA . SER A 1 297 ? -14.273 11.117 6.823 1.00 96.31 297 SER A CA 1
ATOM 2375 C C . SER A 1 297 ? -14.444 12.602 6.487 1.00 96.31 297 SER A C 1
ATOM 2377 O O . SER A 1 297 ? -14.400 12.998 5.321 1.00 96.31 297 SER A O 1
ATOM 2379 N N . ASP A 1 298 ? -14.633 13.441 7.508 1.00 95.06 298 ASP A N 1
ATOM 2380 C CA . ASP A 1 298 ? -14.745 14.888 7.333 1.00 95.06 298 ASP A CA 1
ATOM 2381 C C . ASP A 1 298 ? -13.485 15.436 6.652 1.00 95.06 298 ASP A C 1
ATOM 2383 O O . ASP A 1 298 ? -12.355 15.297 7.139 1.00 95.06 298 ASP A O 1
ATOM 2387 N N . ARG A 1 299 ? -13.683 16.082 5.500 1.00 93.69 299 ARG A N 1
ATOM 2388 C CA . ARG A 1 299 ? -12.603 16.622 4.674 1.00 93.69 299 ARG A CA 1
ATOM 2389 C C . ARG A 1 299 ? -11.729 17.618 5.442 1.00 93.69 299 ARG A C 1
ATOM 2391 O O . ARG A 1 299 ? -10.528 17.649 5.189 1.00 93.69 299 ARG A O 1
ATOM 2398 N N . SER A 1 300 ? -12.298 18.382 6.379 1.00 92.38 300 SER A N 1
ATOM 2399 C CA . SER A 1 300 ? -11.578 19.391 7.175 1.00 92.38 300 SER A CA 1
ATOM 2400 C C . SER A 1 300 ? -10.553 18.786 8.150 1.00 92.38 300 SER A C 1
ATOM 2402 O O . SER A 1 300 ? -9.522 19.399 8.448 1.00 92.38 300 SER A O 1
ATOM 2404 N N . LEU A 1 301 ? -10.790 17.549 8.591 1.00 92.06 301 LEU A N 1
ATOM 2405 C CA . LEU A 1 301 ? -9.924 16.805 9.513 1.00 92.06 301 LEU A CA 1
ATOM 2406 C C . LEU A 1 301 ? -9.000 15.814 8.800 1.00 92.06 301 LEU A C 1
ATOM 2408 O O . LEU A 1 301 ? -8.095 15.256 9.409 1.00 92.06 301 LEU A O 1
ATOM 2412 N N . THR A 1 302 ? -9.225 15.574 7.509 1.00 91.00 302 THR A N 1
ATOM 2413 C CA . THR A 1 302 ? -8.592 14.458 6.802 1.00 91.00 302 THR A CA 1
ATOM 2414 C C . THR A 1 302 ? -7.249 14.811 6.182 1.00 91.00 302 THR A C 1
ATOM 2416 O O . THR A 1 302 ? -6.305 14.027 6.292 1.00 91.00 302 THR A O 1
ATOM 2419 N N . TRP A 1 303 ? -7.151 15.967 5.531 1.00 90.50 303 TRP A N 1
ATOM 2420 C CA . TRP A 1 303 ? -5.998 16.311 4.702 1.00 90.50 303 TRP A CA 1
ATOM 2421 C C . TRP A 1 303 ? -5.137 17.394 5.342 1.00 90.50 303 TRP A C 1
ATOM 2423 O O . TRP A 1 303 ? -5.659 18.297 5.999 1.00 90.50 303 TRP A O 1
ATOM 2433 N N . GLU A 1 304 ? -3.826 17.297 5.135 1.00 89.62 304 GLU A N 1
ATOM 2434 C CA . GLU A 1 304 ? -2.898 18.414 5.313 1.00 89.62 304 GLU A CA 1
ATOM 2435 C C . GLU A 1 304 ? -3.212 19.531 4.297 1.00 89.62 304 GLU A C 1
ATOM 2437 O O . GLU A 1 304 ? -4.057 19.367 3.413 1.00 89.62 304 GLU A O 1
ATOM 2442 N N . GLU A 1 305 ? -2.533 20.677 4.405 1.00 89.88 305 GLU A N 1
ATOM 2443 C CA . GLU A 1 305 ? -2.788 21.854 3.552 1.00 89.88 305 GLU A CA 1
ATOM 2444 C C . GLU A 1 305 ? -2.686 21.563 2.046 1.00 89.88 305 GLU A C 1
ATOM 2446 O O . GLU A 1 305 ? -3.363 22.198 1.240 1.00 89.88 305 GLU A O 1
ATOM 2451 N N . ASP A 1 306 ? -1.885 20.569 1.659 1.00 88.94 306 ASP A N 1
ATOM 2452 C CA . ASP A 1 306 ? -1.697 20.167 0.264 1.00 88.94 306 ASP A CA 1
ATOM 2453 C C . ASP A 1 306 ? -2.850 19.330 -0.317 1.00 88.94 306 ASP A C 1
ATOM 2455 O O . ASP A 1 306 ? -2.805 18.939 -1.485 1.00 88.94 306 ASP A O 1
ATOM 2459 N N . MET A 1 307 ? -3.875 19.030 0.488 1.00 92.06 307 MET A N 1
ATOM 2460 C CA . MET A 1 307 ? -5.044 18.231 0.112 1.00 92.06 307 MET A CA 1
ATOM 2461 C C . MET A 1 307 ? -4.704 16.820 -0.402 1.00 92.06 307 MET A C 1
ATOM 2463 O O . MET A 1 307 ? -5.507 16.202 -1.109 1.00 92.06 307 MET A O 1
ATOM 2467 N N . ARG A 1 308 ? -3.523 16.299 -0.042 1.00 88.81 308 ARG A N 1
ATOM 2468 C CA . ARG A 1 308 ? -2.999 15.011 -0.513 1.00 88.81 308 ARG A CA 1
ATOM 2469 C C . ARG A 1 308 ? -2.432 14.154 0.613 1.00 88.81 308 ARG A C 1
ATOM 2471 O O . ARG A 1 308 ? -2.653 12.941 0.614 1.00 88.81 308 ARG A O 1
ATOM 2478 N N . HIS A 1 309 ? -1.681 14.726 1.548 1.00 87.31 309 HIS A N 1
ATOM 2479 C CA . HIS A 1 309 ? -1.208 13.974 2.707 1.00 87.31 309 HIS A CA 1
ATOM 2480 C C . HIS A 1 309 ? -2.329 13.847 3.739 1.00 87.31 309 HIS A C 1
ATOM 2482 O O . HIS A 1 309 ? -3.042 14.802 4.032 1.00 87.31 309 HIS A O 1
ATOM 2488 N N . VAL A 1 310 ? -2.510 12.636 4.268 1.00 85.31 310 VAL A N 1
ATOM 2489 C CA . VAL A 1 310 ? -3.518 12.360 5.297 1.00 85.31 310 VAL A CA 1
ATOM 2490 C C . VAL A 1 310 ? -2.956 12.775 6.653 1.00 85.31 310 VAL A C 1
ATOM 2492 O O . VAL A 1 310 ? -1.865 12.332 7.022 1.00 85.31 310 VAL A O 1
ATOM 2495 N N . LYS A 1 311 ? -3.719 13.569 7.408 1.00 84.38 311 LYS A N 1
ATOM 2496 C CA . LYS A 1 311 ? -3.341 14.026 8.747 1.00 84.38 311 LYS A CA 1
ATOM 2497 C C . LYS A 1 311 ? -3.041 12.862 9.678 1.00 84.38 311 LYS A C 1
ATOM 2499 O O . LYS A 1 311 ? -3.715 11.826 9.676 1.00 84.38 311 LYS A O 1
ATOM 2504 N N . GLY A 1 312 ? -2.059 13.063 10.554 1.00 78.31 312 GLY A N 1
ATOM 2505 C CA . GLY A 1 312 ? -1.602 12.029 11.483 1.00 78.31 312 GLY A CA 1
ATOM 2506 C C . GLY A 1 312 ? -2.704 11.467 12.394 1.00 78.31 312 GLY A C 1
ATOM 2507 O O . GLY A 1 312 ? -2.632 10.305 12.790 1.00 78.31 312 GLY A O 1
ATOM 2508 N N . GLU A 1 313 ? -3.734 12.253 12.726 1.00 82.12 313 GLU A N 1
ATOM 2509 C CA . GLU A 1 313 ? -4.887 11.780 13.507 1.00 82.12 313 GLU A CA 1
ATOM 2510 C C . GLU A 1 313 ? -5.747 10.756 12.762 1.00 82.12 313 GLU A C 1
ATOM 2512 O O . GLU A 1 313 ? -6.118 9.733 13.340 1.00 82.12 313 GLU A O 1
ATOM 2517 N N . VAL A 1 314 ? -5.971 10.965 11.465 1.00 84.62 314 VAL A N 1
ATOM 2518 C CA . VAL A 1 314 ? -6.738 10.043 10.623 1.00 84.62 314 VAL A CA 1
ATOM 2519 C C . VAL A 1 314 ? -5.932 8.781 10.355 1.00 84.62 314 VAL A C 1
ATOM 2521 O O . VAL A 1 314 ? -6.472 7.680 10.439 1.00 84.62 314 VAL A O 1
ATOM 2524 N N . VAL A 1 315 ? -4.616 8.902 10.149 1.00 83.50 315 VAL A N 1
ATOM 2525 C CA . VAL A 1 315 ? -3.727 7.731 10.077 1.00 83.50 315 VAL A CA 1
ATOM 2526 C C . VAL A 1 315 ? -3.831 6.895 11.356 1.00 83.50 315 VAL A C 1
ATOM 2528 O O . VAL A 1 315 ? -4.023 5.683 11.273 1.00 83.50 315 VAL A O 1
ATOM 2531 N N . ARG A 1 316 ? -3.775 7.518 12.543 1.00 83.19 316 ARG A N 1
ATOM 2532 C CA . ARG A 1 316 ? -3.943 6.805 13.825 1.00 83.19 316 ARG A CA 1
ATOM 2533 C C . ARG A 1 316 ? -5.301 6.114 13.933 1.00 83.19 316 ARG A C 1
ATOM 2535 O O . ARG A 1 316 ? -5.349 4.981 14.404 1.00 83.19 316 ARG A O 1
ATOM 2542 N N . HIS A 1 317 ? -6.376 6.763 13.489 1.00 88.25 317 HIS A N 1
ATOM 2543 C CA . HIS A 1 317 ? -7.715 6.168 13.451 1.00 88.25 317 HIS A CA 1
ATOM 2544 C C . HIS A 1 317 ? -7.760 4.915 12.568 1.00 88.25 317 HIS A C 1
ATOM 2546 O O . HIS A 1 317 ? -8.194 3.856 13.022 1.00 88.25 317 HIS A O 1
ATOM 2552 N N . ILE A 1 318 ? -7.217 4.991 11.349 1.00 90.00 318 ILE A N 1
ATOM 2553 C CA . ILE A 1 318 ? -7.150 3.846 10.430 1.00 90.00 318 ILE A CA 1
ATOM 2554 C C . ILE A 1 318 ? -6.349 2.693 11.045 1.00 90.00 318 ILE A C 1
ATOM 2556 O O . ILE A 1 318 ? -6.801 1.549 11.012 1.00 90.00 318 ILE A O 1
ATOM 2560 N N . MET A 1 319 ? -5.188 2.979 11.644 1.00 89.44 319 MET A N 1
ATOM 2561 C CA . MET A 1 319 ? -4.364 1.952 12.293 1.00 89.44 319 MET A CA 1
ATOM 2562 C C . MET A 1 319 ? -5.060 1.339 13.510 1.00 89.44 319 MET A C 1
ATOM 2564 O O . MET A 1 319 ? -4.981 0.131 13.718 1.00 89.44 319 MET A O 1
ATOM 2568 N N . SER A 1 320 ? -5.791 2.143 14.285 1.00 87.44 320 SER A N 1
ATOM 2569 C CA . SER A 1 320 ? -6.604 1.657 15.401 1.00 87.44 320 SER A CA 1
ATOM 2570 C C . SER A 1 320 ? -7.699 0.704 14.918 1.00 87.44 320 SER A C 1
ATOM 2572 O O . SER A 1 320 ? -7.875 -0.363 15.502 1.00 87.44 320 SER A O 1
ATOM 2574 N N . LEU A 1 321 ? -8.402 1.044 13.832 1.00 91.25 321 LEU A N 1
ATOM 2575 C CA . LEU A 1 321 ? -9.393 0.160 13.214 1.00 91.25 321 LEU A CA 1
ATOM 2576 C C . LEU A 1 321 ? -8.753 -1.121 12.673 1.00 91.25 321 LEU A C 1
ATOM 2578 O O . LEU A 1 321 ? -9.307 -2.201 12.873 1.00 91.25 321 LEU A O 1
ATOM 2582 N N . PHE A 1 322 ? -7.594 -1.024 12.019 1.00 92.94 322 PHE A N 1
ATOM 2583 C CA . PHE A 1 322 ? -6.867 -2.190 11.520 1.00 92.94 322 PHE A CA 1
ATOM 2584 C C . PHE A 1 322 ? -6.514 -3.150 12.660 1.00 92.94 322 PHE A C 1
ATOM 2586 O O . PHE A 1 322 ? -6.914 -4.311 12.633 1.00 92.94 322 PHE A O 1
ATOM 2593 N N . LEU A 1 323 ? -5.845 -2.650 13.704 1.00 90.31 323 LEU A N 1
ATOM 2594 C CA . LEU A 1 323 ? -5.444 -3.450 14.860 1.00 90.31 323 LEU A CA 1
ATOM 2595 C C . LEU A 1 323 ? -6.652 -4.023 15.604 1.00 90.31 323 LEU A C 1
ATOM 2597 O O . LEU A 1 323 ? -6.675 -5.213 15.882 1.00 90.31 323 LEU A O 1
ATOM 2601 N N . HIS A 1 324 ? -7.689 -3.225 15.865 1.00 88.81 324 HIS A N 1
ATOM 2602 C CA . HIS A 1 324 ? -8.900 -3.705 16.536 1.00 88.81 324 HIS A CA 1
ATOM 2603 C C . HIS A 1 324 ? -9.552 -4.885 15.794 1.00 88.81 324 HIS A C 1
ATOM 2605 O O . HIS A 1 324 ? -9.992 -5.862 16.405 1.00 88.81 324 HIS A O 1
ATOM 2611 N N . ASN A 1 325 ? -9.597 -4.816 14.461 1.00 90.75 325 ASN A N 1
ATOM 2612 C CA . ASN A 1 325 ? -10.280 -5.821 13.656 1.00 90.75 325 ASN A CA 1
ATOM 2613 C C . ASN A 1 325 ? -9.401 -7.018 13.297 1.00 90.75 325 ASN A C 1
ATOM 2615 O O . ASN A 1 325 ? -9.937 -8.117 13.227 1.00 90.75 325 ASN A O 1
ATOM 2619 N N . TYR A 1 326 ? -8.089 -6.860 13.140 1.00 93.62 326 TYR A N 1
ATOM 2620 C CA . TYR A 1 326 ? -7.210 -7.950 12.706 1.00 93.62 326 TYR A CA 1
ATOM 2621 C C . TYR A 1 326 ? -6.318 -8.518 13.808 1.00 93.62 326 TYR A C 1
ATOM 2623 O O . TYR A 1 326 ? -5.894 -9.653 13.671 1.00 93.62 326 TYR A O 1
ATOM 2631 N N . PHE A 1 327 ? -6.033 -7.816 14.903 1.00 90.56 327 PHE A N 1
ATOM 2632 C CA . PHE A 1 327 ? -5.186 -8.345 15.978 1.00 90.56 327 PHE A CA 1
ATOM 2633 C C . PHE A 1 327 ? -6.028 -9.099 17.021 1.00 90.56 327 PHE A C 1
ATOM 2635 O O . PHE A 1 327 ? -7.119 -8.653 17.386 1.00 90.56 327 PHE A O 1
ATOM 2642 N N . SER A 1 328 ? -5.562 -10.270 17.467 1.00 83.31 328 SER A N 1
ATOM 2643 C CA . SER A 1 328 ? -6.210 -11.068 18.524 1.00 83.31 328 SER A CA 1
ATOM 2644 C C . SER A 1 328 ? -5.866 -10.577 19.934 1.00 83.31 328 SER A C 1
ATOM 2646 O O . SER A 1 328 ? -6.660 -10.740 20.859 1.00 83.31 328 SER A O 1
ATOM 2648 N N . GLY A 1 329 ? -4.680 -9.988 20.110 1.00 67.06 329 GLY A N 1
ATOM 2649 C CA . GLY A 1 329 ? -4.227 -9.471 21.392 1.00 67.06 329 GLY A CA 1
ATOM 2650 C C . GLY A 1 329 ? -4.900 -8.150 21.758 1.00 67.06 329 GLY A C 1
ATOM 2651 O O . GLY A 1 329 ? -5.344 -7.389 20.898 1.00 67.06 329 GLY A O 1
ATOM 2652 N N . LEU A 1 330 ? -4.905 -7.823 23.053 1.00 58.97 330 LEU A N 1
ATOM 2653 C CA . LEU A 1 330 ? -5.123 -6.437 23.463 1.00 58.97 330 LEU A CA 1
ATOM 2654 C C . LEU A 1 330 ? -3.998 -5.590 22.857 1.00 58.97 330 LEU A C 1
ATOM 2656 O O . LEU A 1 330 ? -2.824 -5.947 23.048 1.00 58.97 330 LEU A O 1
ATOM 2660 N N . PRO A 1 331 ? -4.313 -4.496 22.138 1.00 57.59 331 PRO A N 1
ATOM 2661 C CA . PRO A 1 331 ? -3.277 -3.638 21.610 1.00 57.59 331 PRO A CA 1
ATOM 2662 C C . PRO A 1 331 ? -2.338 -3.197 22.741 1.00 57.59 331 PRO A C 1
ATOM 2664 O O . PRO A 1 331 ? -2.785 -2.768 23.805 1.00 57.59 331 PRO A O 1
ATOM 2667 N N . VAL A 1 332 ? -1.028 -3.306 22.527 1.00 55.38 332 VAL A N 1
ATOM 2668 C CA . VAL A 1 332 ? -0.016 -2.557 23.265 1.00 55.38 332 VAL A CA 1
ATOM 2669 C C . VAL A 1 332 ? -0.282 -1.082 22.984 1.00 55.38 332 VAL A C 1
ATOM 2671 O O . VAL A 1 332 ? 0.216 -0.476 22.037 1.00 55.38 332 VAL A O 1
ATOM 2674 N N . THR A 1 333 ? -1.153 -0.501 23.792 1.00 54.25 333 THR A N 1
ATOM 2675 C CA . THR A 1 333 ? -1.407 0.926 23.804 1.00 54.25 333 THR A CA 1
ATOM 2676 C C . THR A 1 333 ? -0.274 1.558 24.600 1.00 54.25 333 THR A C 1
ATOM 2678 O O . THR A 1 333 ? -0.320 1.583 25.831 1.00 54.25 333 THR A O 1
ATOM 2681 N N . SER A 1 334 ? 0.780 2.036 23.931 1.00 57.84 334 SER A N 1
ATOM 2682 C CA . SER A 1 334 ? 1.689 2.977 24.585 1.00 57.84 334 SER A CA 1
ATOM 2683 C C . SER A 1 334 ? 0.908 4.274 24.756 1.00 57.84 334 SER A C 1
ATOM 2685 O O . SER A 1 334 ? 0.780 5.059 23.812 1.00 57.84 334 SER A O 1
ATOM 2687 N N . SER A 1 335 ? 0.305 4.467 25.923 1.00 73.81 335 SER A N 1
ATOM 2688 C CA . SER A 1 335 ? -0.280 5.756 26.244 1.00 73.81 335 SER A CA 1
ATOM 2689 C C . SER A 1 335 ? 0.827 6.805 26.172 1.00 73.81 335 SER A C 1
ATOM 2691 O O . SER A 1 335 ? 1.927 6.587 26.680 1.00 73.81 335 SER A O 1
ATOM 2693 N N . LYS A 1 336 ? 0.575 7.913 25.479 1.00 81.75 336 LYS A N 1
ATOM 2694 C CA . LYS A 1 336 ? 1.541 9.007 25.353 1.00 81.75 336 LYS A CA 1
ATOM 2695 C C . LYS A 1 336 ? 1.150 10.128 26.294 1.00 81.75 336 LYS A C 1
ATOM 2697 O O . LYS A 1 336 ? -0.026 10.480 26.371 1.00 81.75 336 LYS A O 1
ATOM 2702 N N . LEU A 1 337 ? 2.151 10.692 26.952 1.00 88.38 337 LEU A N 1
ATOM 2703 C CA . LEU A 1 337 ? 2.045 11.874 27.790 1.00 88.38 337 LEU A CA 1
ATOM 2704 C C . LEU A 1 337 ? 3.282 12.731 27.517 1.00 88.38 337 LEU A C 1
ATOM 2706 O O . LEU A 1 337 ? 4.402 12.241 27.643 1.00 88.38 337 LEU A O 1
ATOM 2710 N N . TYR A 1 338 ? 3.086 13.969 27.076 1.00 89.50 338 TYR A N 1
ATOM 2711 C CA . TYR A 1 338 ? 4.171 14.899 26.757 1.00 89.50 338 TYR A CA 1
ATOM 2712 C C . TYR A 1 338 ? 3.807 16.322 27.183 1.00 89.50 338 TYR A C 1
ATOM 2714 O O . TYR A 1 338 ? 2.629 16.646 27.322 1.00 89.50 338 TYR A O 1
ATOM 2722 N N . ALA A 1 339 ? 4.819 17.166 27.379 1.00 88.50 339 ALA A N 1
ATOM 2723 C CA . ALA A 1 339 ? 4.653 18.572 27.725 1.00 88.50 339 ALA A CA 1
ATOM 2724 C C . ALA A 1 339 ? 5.573 19.436 26.867 1.00 88.50 339 ALA A C 1
ATOM 2726 O O . ALA A 1 339 ? 6.711 19.048 26.601 1.00 88.50 339 ALA A O 1
ATOM 2727 N N . SER A 1 340 ? 5.079 20.592 26.433 1.00 84.56 340 SER A N 1
ATOM 2728 C CA . SER A 1 340 ? 5.870 21.575 25.696 1.00 84.56 340 SER A CA 1
ATOM 2729 C C . SER A 1 340 ? 5.492 23.003 26.110 1.00 84.56 340 SER A C 1
ATOM 2731 O O . SER A 1 340 ? 4.301 23.334 26.095 1.00 84.56 340 SER A O 1
ATOM 2733 N N . PRO A 1 341 ? 6.468 23.859 26.465 1.00 82.06 341 PRO A N 1
ATOM 2734 C CA . PRO A 1 341 ? 7.891 23.538 26.631 1.00 82.06 341 PRO A CA 1
ATOM 2735 C C . PRO A 1 341 ? 8.165 22.669 27.878 1.00 82.06 341 PRO A C 1
ATOM 2737 O O . PRO A 1 341 ? 7.471 22.793 28.887 1.00 82.06 341 PRO A O 1
ATOM 2740 N N . ASN A 1 342 ? 9.166 21.785 27.809 1.00 82.81 342 ASN A N 1
ATOM 2741 C CA . ASN A 1 342 ? 9.690 21.028 28.953 1.00 82.81 342 ASN A CA 1
ATOM 2742 C C . ASN A 1 342 ? 11.201 20.735 28.759 1.00 82.81 342 ASN A C 1
ATOM 2744 O O . ASN A 1 342 ? 11.528 19.996 27.827 1.00 82.81 342 ASN A O 1
ATOM 2748 N N . PRO A 1 343 ? 12.120 21.276 29.586 1.00 87.12 343 PRO A N 1
ATOM 2749 C CA . PRO A 1 343 ? 11.863 22.159 30.725 1.00 87.12 343 PRO A CA 1
ATOM 2750 C C . PRO A 1 343 ? 11.157 23.463 30.327 1.00 87.12 343 PRO A C 1
ATOM 2752 O O . PRO A 1 343 ? 11.301 23.954 29.207 1.00 87.12 343 PRO A O 1
ATOM 2755 N N . VAL A 1 344 ? 10.361 24.017 31.238 1.00 89.94 344 VAL A N 1
ATOM 2756 C CA . VAL A 1 344 ? 9.696 25.313 31.047 1.00 89.94 344 VAL A CA 1
ATOM 2757 C C . VAL A 1 344 ? 10.749 26.428 31.081 1.00 89.94 344 VAL A C 1
ATOM 2759 O O . VAL A 1 344 ? 11.619 26.376 31.945 1.00 89.94 344 VAL A O 1
ATOM 2762 N N . PRO A 1 345 ? 10.704 27.453 30.207 1.00 82.75 345 PRO A N 1
ATOM 2763 C CA . PRO A 1 345 ? 11.689 28.531 30.221 1.00 82.75 345 PRO A CA 1
ATOM 2764 C C . PRO A 1 345 ? 11.761 29.272 31.573 1.00 82.75 345 PRO A C 1
ATOM 2766 O O . PRO A 1 345 ? 10.722 29.486 32.220 1.00 82.75 345 PRO A O 1
ATOM 2769 N N . PRO A 1 346 ? 12.960 29.695 32.017 1.00 83.88 346 PRO A N 1
ATOM 2770 C CA . PRO A 1 346 ? 13.109 30.506 33.223 1.00 83.88 346 PRO A CA 1
ATOM 2771 C C . PRO A 1 346 ? 12.490 31.899 33.033 1.00 83.88 346 PRO A C 1
ATOM 2773 O O . PRO A 1 346 ? 12.418 32.423 31.924 1.00 83.88 346 PRO A O 1
ATOM 2776 N N . GLY A 1 347 ? 12.015 32.507 34.122 1.00 82.94 347 GLY A N 1
ATOM 2777 C CA . GLY A 1 347 ? 11.412 33.842 34.102 1.00 82.94 347 GLY A CA 1
ATOM 2778 C C . GLY A 1 347 ? 10.774 34.228 35.438 1.00 82.94 347 GLY A C 1
ATOM 2779 O O . GLY A 1 347 ? 10.744 33.429 36.373 1.00 82.94 347 GLY A O 1
ATOM 2780 N N . ILE A 1 348 ? 10.252 35.453 35.519 1.00 79.44 348 ILE A N 1
ATOM 2781 C CA . ILE A 1 348 ? 9.580 35.987 36.714 1.00 79.44 348 ILE A CA 1
ATOM 2782 C C . ILE A 1 348 ? 8.158 35.409 36.822 1.00 79.44 348 ILE A C 1
ATOM 2784 O O . ILE A 1 348 ? 7.415 35.412 35.843 1.00 79.44 348 ILE A O 1
ATOM 2788 N N . GLY A 1 349 ? 7.772 34.943 38.015 1.00 85.56 349 GLY A N 1
ATOM 2789 C CA . GLY A 1 349 ? 6.464 34.320 38.275 1.00 85.56 349 GLY A CA 1
ATOM 2790 C C . GLY A 1 349 ? 6.340 32.896 37.710 1.00 85.56 349 GLY A C 1
ATOM 2791 O O . GLY A 1 349 ? 7.311 32.409 37.133 1.00 85.56 349 GLY A O 1
ATOM 2792 N N . PRO A 1 350 ? 5.197 32.200 37.884 1.00 88.94 350 PRO A N 1
ATOM 2793 C CA . PRO A 1 350 ? 4.995 30.821 37.424 1.00 88.94 350 PRO A CA 1
ATOM 2794 C C . PRO A 1 350 ? 5.090 30.658 35.902 1.00 88.94 350 PRO A C 1
ATOM 2796 O O . PRO A 1 350 ? 4.702 31.533 35.130 1.00 88.94 350 PRO A O 1
ATOM 2799 N N . GLY A 1 351 ? 5.617 29.515 35.473 1.00 89.62 351 GLY A N 1
ATOM 2800 C CA . GLY A 1 351 ? 5.840 29.177 34.077 1.00 89.62 351 GLY A CA 1
ATOM 2801 C C . GLY A 1 351 ? 4.670 28.399 33.487 1.00 89.62 351 GLY A C 1
ATOM 2802 O O . GLY A 1 351 ? 3.821 27.868 34.208 1.00 89.62 351 GLY A O 1
ATOM 2803 N N . LYS A 1 352 ? 4.645 28.319 32.156 1.00 92.06 352 LYS A N 1
ATOM 2804 C CA . LYS A 1 352 ? 3.584 27.653 31.403 1.00 92.06 352 LYS A CA 1
ATOM 2805 C C . LYS A 1 352 ? 4.122 26.485 30.592 1.00 92.06 352 LYS A C 1
ATOM 2807 O O . LYS A 1 352 ? 5.130 26.619 29.903 1.00 92.06 352 LYS A O 1
ATOM 2812 N N . THR A 1 353 ? 3.403 25.371 30.625 1.00 89.25 353 THR A N 1
ATOM 2813 C CA . THR A 1 353 ? 3.576 24.264 29.684 1.00 89.25 353 THR A CA 1
ATOM 2814 C C . THR A 1 353 ? 2.226 23.745 29.224 1.00 89.25 353 THR A C 1
ATOM 2816 O O . THR A 1 353 ? 1.238 23.834 29.948 1.00 89.25 353 THR A O 1
ATOM 2819 N N . THR A 1 354 ? 2.167 23.187 28.025 1.00 92.62 354 THR A N 1
ATOM 2820 C CA . THR A 1 354 ? 0.984 22.486 27.534 1.00 92.62 354 THR A CA 1
ATOM 2821 C C . THR A 1 354 ? 1.205 20.990 27.672 1.00 92.62 354 THR A C 1
ATOM 2823 O O . THR A 1 354 ? 2.089 20.447 27.013 1.00 92.62 354 THR A O 1
ATOM 2826 N N . VAL A 1 355 ? 0.401 20.326 28.506 1.00 91.25 355 VAL A N 1
ATOM 2827 C CA . VAL A 1 355 ? 0.439 18.870 28.688 1.00 91.25 355 VAL A CA 1
ATOM 2828 C C . VAL A 1 355 ? -0.567 18.231 27.749 1.00 91.25 355 VAL A C 1
ATOM 2830 O O . VAL A 1 355 ? -1.746 18.576 27.755 1.00 91.25 355 VAL A O 1
ATOM 2833 N N . SER A 1 356 ? -0.110 17.285 26.945 1.00 85.00 356 SER A N 1
ATOM 2834 C CA . SER A 1 356 ? -0.903 16.605 25.929 1.00 85.00 356 SER A CA 1
ATOM 2835 C C . SER A 1 356 ? -0.801 15.096 26.083 1.00 85.00 356 SER A C 1
ATOM 2837 O O . SER A 1 356 ? 0.252 14.556 26.437 1.00 85.00 356 SER A O 1
ATOM 2839 N N . TRP A 1 357 ? -1.903 14.403 25.811 1.00 90.69 357 TRP A N 1
ATOM 2840 C CA . TRP A 1 357 ? -1.995 12.971 26.041 1.00 90.69 357 TRP A CA 1
ATOM 2841 C C . TRP A 1 357 ? -2.848 12.231 25.027 1.00 90.69 357 TRP A C 1
ATOM 2843 O O . TRP A 1 357 ? -3.727 12.781 24.362 1.00 90.69 357 TRP A O 1
ATOM 2853 N N . SER A 1 358 ? -2.593 10.928 24.966 1.00 82.44 358 SER A N 1
ATOM 2854 C CA . SER A 1 358 ? -3.466 9.953 24.326 1.00 82.44 358 SER A CA 1
ATOM 2855 C C . SER A 1 358 ? -3.359 8.622 25.064 1.00 82.44 358 SER A C 1
ATOM 2857 O O . SER A 1 358 ? -2.263 8.098 25.255 1.00 82.44 358 SER A O 1
ATOM 2859 N N . SER A 1 359 ? -4.492 8.070 25.478 1.00 70.81 359 SER A N 1
ATOM 2860 C CA . SER A 1 359 ? -4.638 6.695 25.929 1.00 70.81 359 SER A CA 1
ATOM 2861 C C . SER A 1 359 ? -5.615 5.992 24.989 1.00 70.81 359 SER A C 1
ATOM 2863 O O . SER A 1 359 ? -6.824 6.224 24.958 1.00 70.81 359 SER A O 1
ATOM 2865 N N . HIS A 1 360 ? -5.071 5.122 24.147 1.00 62.41 360 HIS A N 1
ATOM 2866 C CA . HIS A 1 360 ? -5.910 4.303 23.286 1.00 62.41 360 HIS A CA 1
ATOM 2867 C C . HIS A 1 360 ? -6.783 3.377 24.161 1.00 62.41 360 HIS A C 1
ATOM 2869 O O . HIS A 1 360 ? -6.310 2.831 25.157 1.00 62.41 360 HIS A O 1
ATOM 2875 N N . ALA A 1 361 ? -8.057 3.215 23.789 1.00 51.00 361 ALA A N 1
ATOM 2876 C CA . ALA A 1 361 ? -9.015 2.269 24.381 1.00 51.00 361 ALA A CA 1
ATOM 2877 C C . ALA A 1 361 ? -9.473 2.514 25.839 1.00 51.00 361 ALA A C 1
ATOM 2879 O O . ALA A 1 361 ? -10.022 1.606 26.457 1.00 51.00 361 ALA A O 1
ATOM 2880 N N . THR A 1 362 ? -9.302 3.720 26.393 1.00 61.59 362 THR A N 1
ATOM 2881 C CA . THR A 1 362 ? -9.775 4.057 27.755 1.00 61.59 362 THR A CA 1
ATOM 2882 C C . THR A 1 362 ? -10.523 5.395 27.769 1.00 61.59 362 THR A C 1
ATOM 2884 O O . THR A 1 362 ? -9.906 6.430 28.020 1.00 61.59 362 THR A O 1
ATOM 2887 N N . PRO A 1 363 ? -11.841 5.418 27.475 1.00 61.09 363 PRO A N 1
ATOM 2888 C CA . PRO A 1 363 ? -12.630 6.658 27.478 1.00 61.09 363 PRO A CA 1
ATOM 2889 C C . PRO A 1 363 ? -12.602 7.375 28.839 1.00 61.09 363 PRO A C 1
ATOM 2891 O O . PRO A 1 363 ? -12.632 8.603 28.880 1.00 61.09 363 PRO A O 1
ATOM 2894 N N . ASP A 1 364 ? -12.425 6.620 29.927 1.00 76.38 364 ASP A N 1
ATOM 2895 C CA . ASP A 1 364 ? -12.358 7.129 31.303 1.00 76.38 364 ASP A CA 1
ATOM 2896 C C . ASP A 1 364 ? -10.948 7.516 31.773 1.00 76.38 364 ASP A C 1
ATOM 2898 O O . ASP A 1 364 ? -10.732 7.738 32.969 1.00 76.38 364 ASP A O 1
ATOM 2902 N N . ALA A 1 365 ? -9.970 7.586 30.867 1.00 84.19 365 ALA A N 1
ATOM 2903 C CA . ALA A 1 365 ? -8.608 7.930 31.242 1.00 84.19 365 ALA A CA 1
ATOM 2904 C C . ALA A 1 365 ? -8.513 9.303 31.912 1.00 84.19 365 ALA A C 1
ATOM 2906 O O . ALA A 1 365 ? -9.277 10.228 31.624 1.00 84.19 365 ALA A O 1
ATOM 2907 N N . ALA A 1 366 ? -7.556 9.426 32.823 1.00 91.06 366 ALA A N 1
ATOM 2908 C CA . ALA A 1 366 ? -7.383 10.616 33.637 1.00 91.06 366 ALA A CA 1
ATOM 2909 C C . ALA A 1 366 ? -5.905 10.904 33.874 1.00 91.06 366 ALA A C 1
ATOM 2911 O O . ALA A 1 366 ? -5.108 9.990 34.089 1.00 91.06 366 ALA A O 1
ATOM 2912 N N . ILE A 1 367 ? -5.556 12.186 33.850 1.00 94.06 367 ILE A N 1
ATOM 2913 C CA . ILE A 1 367 ? -4.238 12.678 34.232 1.00 94.06 367 ILE A CA 1
ATOM 2914 C C . ILE A 1 367 ? -4.340 13.279 35.616 1.00 94.06 367 ILE A C 1
ATOM 2916 O O . ILE A 1 367 ? -5.190 14.137 35.856 1.00 94.06 367 ILE A O 1
ATOM 2920 N N . TYR A 1 368 ? -3.419 12.884 36.481 1.00 96.06 368 TYR A N 1
ATOM 2921 C CA . TYR A 1 368 ? -3.194 13.509 37.772 1.00 96.06 368 TYR A CA 1
ATOM 2922 C C . TYR A 1 368 ? -1.854 14.234 37.766 1.00 96.06 368 TYR A C 1
ATOM 2924 O O . TYR A 1 368 ? -0.931 13.818 37.065 1.00 96.06 368 TYR A O 1
ATOM 2932 N N . VAL A 1 369 ? -1.766 15.320 38.525 1.00 96.12 369 VAL A N 1
ATOM 2933 C CA . VAL A 1 369 ? -0.537 16.086 38.736 1.00 96.12 369 VAL A CA 1
ATOM 2934 C C . VAL A 1 369 ? -0.194 16.099 40.221 1.00 96.12 369 VAL A C 1
ATOM 2936 O O . VAL A 1 369 ? -1.083 16.240 41.055 1.00 96.12 369 VAL A O 1
ATOM 2939 N N . SER A 1 370 ? 1.086 15.951 40.546 1.00 94.75 370 SER A N 1
ATOM 2940 C CA . SER A 1 370 ? 1.627 16.062 41.908 1.00 94.75 370 SER A CA 1
ATOM 2941 C C . SER A 1 370 ? 2.984 16.768 41.886 1.00 94.75 370 SER A C 1
ATOM 2943 O O . SER A 1 370 ? 3.608 16.847 40.828 1.00 94.75 370 SER A O 1
ATOM 2945 N N . GLY A 1 371 ? 3.461 17.252 43.032 1.00 90.62 371 GLY A N 1
ATOM 2946 C CA . GLY A 1 371 ? 4.760 17.928 43.139 1.00 90.62 371 GLY A CA 1
ATOM 2947 C C . GLY A 1 371 ? 4.638 19.450 43.199 1.00 90.62 371 GLY A C 1
ATOM 2948 O O . GLY A 1 371 ? 3.541 19.996 43.112 1.00 90.62 371 GLY A O 1
ATOM 2949 N N . GLY A 1 372 ? 5.756 20.139 43.449 1.00 82.31 372 GLY A N 1
ATOM 2950 C CA . GLY A 1 372 ? 5.767 21.594 43.668 1.00 82.31 372 GLY A CA 1
ATOM 2951 C C . GLY A 1 372 ? 4.792 22.065 44.758 1.00 82.31 372 GLY A C 1
ATOM 2952 O O . GLY A 1 372 ? 4.094 23.053 44.571 1.00 82.31 372 GLY A O 1
ATOM 2953 N N . GLY A 1 373 ? 4.675 21.304 45.854 1.00 80.50 373 GLY A N 1
ATOM 2954 C CA . GLY A 1 373 ? 3.748 21.590 46.959 1.00 80.50 373 GLY A CA 1
ATOM 2955 C C . GLY A 1 373 ? 2.291 21.158 46.737 1.00 80.50 373 GLY A C 1
ATOM 2956 O O . GLY A 1 373 ? 1.484 21.301 47.650 1.00 80.50 373 GLY A O 1
ATOM 2957 N N . ILE A 1 374 ? 1.946 20.604 45.567 1.00 81.06 374 ILE A N 1
ATOM 2958 C CA . ILE A 1 374 ? 0.599 20.110 45.245 1.00 81.06 374 ILE A CA 1
ATOM 2959 C C . ILE A 1 374 ? 0.481 18.620 45.612 1.00 81.06 374 ILE A C 1
ATOM 2961 O O . ILE A 1 374 ? 1.236 17.787 45.095 1.00 81.06 374 ILE A O 1
ATOM 2965 N N . GLU A 1 375 ? -0.483 18.277 46.478 1.00 88.62 375 GLU A N 1
ATOM 2966 C CA . GLU A 1 375 ? -0.943 16.889 46.654 1.00 88.62 375 GLU A CA 1
ATOM 2967 C C . GLU A 1 375 ? -1.587 16.371 45.360 1.00 88.62 375 GLU A C 1
ATOM 2969 O O . GLU A 1 375 ? -2.198 17.143 44.624 1.00 88.62 375 GLU A O 1
ATOM 2974 N N . GLU A 1 376 ? -1.459 15.071 45.068 1.00 90.75 376 GLU A N 1
ATOM 2975 C CA . GLU A 1 376 ? -1.911 14.497 43.793 1.00 90.75 376 GLU A CA 1
ATOM 2976 C C . GLU A 1 376 ? -3.381 14.850 43.485 1.00 90.75 376 GLU A C 1
ATOM 2978 O O . GLU A 1 376 ? -4.308 14.384 44.149 1.00 90.75 376 GLU A O 1
ATOM 2983 N N . ALA A 1 377 ? -3.596 15.652 42.439 1.00 93.69 377 ALA A N 1
ATOM 2984 C CA . ALA A 1 377 ? -4.900 16.191 42.068 1.00 93.69 377 ALA A CA 1
ATOM 2985 C C . ALA A 1 377 ? -5.237 15.902 40.600 1.00 93.69 377 ALA A C 1
ATOM 2987 O O . ALA A 1 377 ? -4.354 15.807 39.744 1.00 93.69 377 ALA A O 1
ATOM 2988 N N . LEU A 1 378 ? -6.534 15.776 40.292 1.00 94.94 378 LEU A N 1
ATOM 2989 C CA . LEU A 1 378 ? -7.007 15.547 38.925 1.00 94.94 378 LEU A CA 1
ATOM 2990 C C . LEU A 1 378 ? -6.688 16.766 38.046 1.00 94.94 378 LEU A C 1
ATOM 2992 O O . LEU A 1 378 ? -7.221 17.855 38.251 1.00 94.94 378 LEU A O 1
ATOM 2996 N N . PHE A 1 379 ? -5.863 16.564 37.023 1.00 95.12 379 PHE A N 1
ATOM 2997 C CA . PHE A 1 379 ? -5.483 17.597 36.067 1.00 95.12 379 PHE A CA 1
ATOM 2998 C C . PHE A 1 379 ? -6.434 17.643 34.867 1.00 95.12 379 PHE A C 1
ATOM 3000 O O . PHE A 1 379 ? -6.929 18.715 34.510 1.00 95.12 379 PHE A O 1
ATOM 3007 N N . ALA A 1 380 ? -6.706 16.496 34.242 1.00 92.81 380 ALA A N 1
ATOM 3008 C CA . ALA A 1 380 ? -7.580 16.388 33.074 1.00 92.81 380 ALA A CA 1
ATOM 3009 C C . ALA A 1 380 ? -8.156 14.971 32.923 1.00 92.81 380 ALA A C 1
ATOM 3011 O O . ALA A 1 380 ? -7.670 14.030 33.546 1.00 92.81 380 ALA A O 1
ATOM 3012 N N . GLY A 1 381 ? -9.181 14.812 32.084 1.00 88.31 381 GLY A N 1
ATOM 3013 C CA . GLY A 1 381 ? -9.777 13.513 31.763 1.00 88.31 381 GLY A CA 1
ATOM 3014 C C . GLY A 1 381 ? -10.102 13.370 30.279 1.00 88.31 381 GLY A C 1
ATOM 3015 O O . GLY A 1 381 ? -10.171 14.365 29.559 1.00 88.31 381 GLY A O 1
ATOM 3016 N N . GLY A 1 382 ? -10.312 12.129 29.848 1.00 79.88 382 GLY A N 1
ATOM 3017 C CA . GLY A 1 382 ? -10.594 11.734 28.471 1.00 79.88 382 GLY A CA 1
ATOM 3018 C C . GLY A 1 382 ? -9.456 10.926 27.845 1.00 79.88 382 GLY A C 1
ATOM 3019 O O . GLY A 1 382 ? -8.291 11.063 28.220 1.00 79.88 382 GLY A O 1
ATOM 3020 N N . SER A 1 383 ? -9.789 10.104 26.848 1.00 74.75 383 SER A N 1
ATOM 3021 C CA . SER A 1 383 ? -8.845 9.232 26.128 1.00 74.75 383 SER A CA 1
ATOM 3022 C C . SER A 1 383 ? -7.792 9.975 25.298 1.00 74.75 383 SER A C 1
ATOM 3024 O O . SER A 1 383 ? -6.822 9.381 24.840 1.00 74.75 383 SER A O 1
ATOM 3026 N N . HIS A 1 384 ? -7.965 11.269 25.050 1.00 83.62 384 HIS A N 1
ATOM 3027 C CA . HIS A 1 384 ? -6.967 12.137 24.430 1.00 83.62 384 HIS A CA 1
ATOM 3028 C C . HIS A 1 384 ? -7.276 13.591 24.774 1.00 83.62 384 HIS A C 1
ATOM 3030 O O . HIS A 1 384 ? -8.422 13.935 25.062 1.00 83.62 384 HIS A O 1
ATOM 3036 N N . GLY A 1 385 ? -6.275 14.457 24.695 1.00 83.62 385 GLY A N 1
ATOM 3037 C CA . GLY A 1 385 ? -6.485 15.880 24.906 1.00 83.62 385 GLY A CA 1
ATOM 3038 C C . GLY A 1 385 ? -5.196 16.652 25.100 1.00 83.62 385 GLY A C 1
ATOM 3039 O O . GLY A 1 385 ? -4.093 16.110 25.010 1.00 83.62 385 GLY A O 1
ATOM 3040 N N . SER A 1 386 ? -5.366 17.943 25.352 1.00 86.50 386 SER A N 1
ATOM 3041 C CA . SER A 1 386 ? -4.298 18.862 25.708 1.00 86.50 386 SER A CA 1
ATOM 3042 C C . SER A 1 386 ? -4.837 19.915 26.673 1.00 86.50 386 SER A C 1
ATOM 3044 O O . SER A 1 386 ? -5.982 20.348 26.530 1.00 86.50 386 SER A O 1
ATOM 3046 N N . LYS A 1 387 ? -4.046 20.299 27.678 1.00 93.25 387 LYS A N 1
ATOM 3047 C CA . LYS A 1 387 ? -4.411 21.310 28.678 1.00 93.25 387 LYS A CA 1
ATOM 3048 C C . LYS A 1 387 ? -3.171 22.084 29.130 1.00 93.25 387 LYS A C 1
ATOM 3050 O O . LYS A 1 387 ? -2.132 21.489 29.418 1.00 93.25 387 LYS A O 1
ATOM 3055 N N . GLU A 1 388 ? -3.288 23.409 29.202 1.00 95.88 388 GLU A N 1
ATOM 3056 C CA . GLU A 1 388 ? -2.241 24.286 29.742 1.00 95.88 388 GLU A CA 1
ATOM 3057 C C . GLU A 1 388 ? -2.116 24.101 31.265 1.00 95.88 388 GLU A C 1
ATOM 3059 O O . GLU A 1 388 ? -3.109 24.099 31.995 1.00 95.88 388 GLU A O 1
ATOM 3064 N N . ALA A 1 389 ? -0.880 23.966 31.738 1.00 93.50 389 ALA A N 1
ATOM 3065 C CA . ALA A 1 389 ? -0.480 24.070 33.131 1.00 93.50 389 ALA A CA 1
ATOM 3066 C C . ALA A 1 389 ? 0.329 25.364 33.301 1.00 93.50 389 ALA A C 1
ATOM 3068 O O . ALA A 1 389 ? 1.472 25.453 32.853 1.00 93.50 389 ALA A O 1
ATOM 3069 N N . SER A 1 390 ? -0.273 26.375 33.931 1.00 94.50 390 SER A N 1
ATOM 3070 C CA . SER A 1 390 ? 0.296 27.722 34.092 1.00 94.50 390 SER A CA 1
ATOM 3071 C C . SER A 1 390 ? 0.840 28.005 35.498 1.00 94.50 390 SER A C 1
ATOM 3073 O O . SER A 1 390 ? 0.916 29.160 35.910 1.00 94.50 390 SER A O 1
ATOM 3075 N N . PHE A 1 391 ? 1.138 26.952 36.259 1.00 93.50 391 PHE A N 1
ATOM 3076 C CA . PHE A 1 391 ? 1.506 27.009 37.678 1.00 93.50 391 PHE A CA 1
ATOM 3077 C C . PHE A 1 391 ? 2.901 26.425 37.952 1.00 93.50 391 PHE A C 1
ATOM 3079 O O . PHE A 1 391 ? 3.210 26.093 39.087 1.00 93.50 391 PHE A O 1
ATOM 3086 N N . ILE A 1 392 ? 3.750 26.271 36.928 1.00 93.69 392 ILE A N 1
ATOM 3087 C CA . ILE A 1 392 ? 5.044 25.594 37.084 1.00 93.69 392 ILE A CA 1
ATOM 3088 C C . ILE A 1 392 ? 6.056 26.530 37.762 1.00 93.69 392 ILE A C 1
ATOM 3090 O O . ILE A 1 392 ? 6.606 27.443 37.133 1.00 93.69 392 ILE A O 1
ATOM 3094 N N . GLU A 1 393 ? 6.300 26.319 39.052 1.00 92.38 393 GLU A N 1
ATOM 3095 C CA . GLU A 1 393 ? 7.251 27.100 39.846 1.00 92.38 393 GLU A CA 1
ATOM 3096 C C . GLU A 1 393 ? 8.718 26.791 39.515 1.00 92.38 393 GLU A C 1
ATOM 3098 O O . GLU A 1 393 ? 9.090 25.682 39.130 1.00 92.38 393 GLU A O 1
ATOM 3103 N N . THR A 1 394 ? 9.570 27.805 39.659 1.00 90.31 394 THR A N 1
ATOM 3104 C CA . THR A 1 394 ? 11.017 27.695 39.448 1.00 90.31 394 THR A CA 1
ATOM 3105 C C . THR A 1 394 ? 11.649 26.767 40.484 1.00 90.31 394 THR A C 1
ATOM 3107 O O . THR A 1 394 ? 11.426 26.932 41.678 1.00 90.31 394 THR A O 1
ATOM 3110 N N . GLY A 1 395 ? 12.469 25.813 40.038 1.00 85.19 395 GLY A N 1
ATOM 3111 C CA . GLY A 1 395 ? 13.137 24.841 40.909 1.00 85.19 395 GLY A CA 1
ATOM 3112 C C . GLY A 1 395 ? 12.243 23.689 41.384 1.00 85.19 395 GLY A C 1
ATOM 3113 O O . GLY A 1 395 ? 12.743 22.768 42.026 1.00 85.19 395 GLY A O 1
ATOM 3114 N N . ALA A 1 396 ? 10.950 23.700 41.047 1.00 87.25 396 ALA A N 1
ATOM 3115 C CA . ALA A 1 396 ? 10.021 22.621 41.355 1.00 87.25 396 ALA A CA 1
ATOM 3116 C C . ALA A 1 396 ? 9.961 21.572 40.229 1.00 87.25 396 ALA A C 1
ATOM 3118 O O . ALA A 1 396 ? 10.205 21.860 39.052 1.00 87.25 396 ALA A O 1
ATOM 3119 N N . ILE A 1 397 ? 9.599 20.344 40.606 1.00 92.06 397 ILE A N 1
ATOM 3120 C CA . ILE A 1 397 ? 9.301 19.240 39.689 1.00 92.06 397 ILE A CA 1
ATOM 3121 C C . ILE A 1 397 ? 7.827 18.881 39.864 1.00 92.06 397 ILE A C 1
ATOM 3123 O O . ILE A 1 397 ? 7.388 18.611 40.984 1.00 92.06 397 ILE A O 1
ATOM 3127 N N . TYR A 1 398 ? 7.084 18.872 38.759 1.00 95.31 398 TYR A N 1
ATOM 3128 C CA . TYR A 1 398 ? 5.701 18.406 38.709 1.00 95.31 398 TYR A CA 1
ATOM 3129 C C . TYR A 1 398 ? 5.633 17.091 37.941 1.00 95.31 398 TYR A C 1
ATOM 3131 O O . TYR A 1 398 ? 6.095 16.994 36.807 1.00 95.31 398 TYR A O 1
ATOM 3139 N N . GLU A 1 399 ? 5.029 16.084 38.551 1.00 96.25 399 GLU A N 1
ATOM 3140 C CA . GLU A 1 399 ? 4.815 14.763 37.977 1.00 96.25 399 GLU A CA 1
ATOM 3141 C C . GLU A 1 399 ? 3.390 14.653 37.452 1.00 96.25 399 GLU A C 1
ATOM 3143 O O . GLU A 1 399 ? 2.433 14.695 38.228 1.00 96.25 399 GLU A O 1
ATOM 3148 N N . PHE A 1 400 ? 3.251 14.468 36.142 1.00 95.88 400 PHE A N 1
ATOM 3149 C CA . PHE A 1 400 ? 1.985 14.151 35.495 1.00 95.88 400 PHE A CA 1
ATOM 3150 C C . PHE A 1 400 ? 1.902 12.642 35.272 1.00 95.88 400 PHE A C 1
ATOM 3152 O O . PHE A 1 400 ? 2.769 12.051 34.633 1.00 95.88 400 PHE A O 1
ATOM 3159 N N . SER A 1 401 ? 0.844 12.011 35.774 1.00 94.06 401 SER A N 1
ATOM 3160 C CA . SER A 1 401 ? 0.597 10.572 35.646 1.00 94.06 401 SER A CA 1
ATOM 3161 C C . SER A 1 401 ? -0.712 10.322 34.912 1.00 94.06 401 SER A C 1
ATOM 3163 O O . SER A 1 401 ? -1.761 10.805 35.329 1.00 94.06 401 SER A O 1
ATOM 3165 N N . LEU A 1 402 ? -0.664 9.543 33.832 1.00 90.81 402 LEU A N 1
ATOM 3166 C CA . LEU A 1 402 ? -1.834 9.136 33.056 1.00 90.81 402 LEU A CA 1
ATOM 3167 C C . LEU A 1 402 ? -2.289 7.744 33.500 1.00 90.81 402 LEU A C 1
ATOM 3169 O O . LEU A 1 402 ? -1.501 6.795 33.469 1.00 90.81 402 LEU A O 1
ATOM 3173 N N . TYR A 1 403 ? -3.562 7.613 33.861 1.00 88.31 403 TYR A N 1
ATOM 3174 C CA . TYR A 1 403 ? -4.197 6.372 34.302 1.00 88.31 403 TYR A CA 1
ATOM 3175 C C . TYR A 1 403 ? -5.307 5.935 33.340 1.00 88.31 403 TYR A C 1
ATOM 3177 O O . TYR A 1 403 ? -5.907 6.760 32.655 1.00 88.31 403 TYR A O 1
ATOM 3185 N N . THR A 1 404 ? -5.613 4.634 33.311 1.00 83.06 404 THR A N 1
ATOM 3186 C CA . THR A 1 404 ? -6.686 4.059 32.471 1.00 83.06 404 THR A CA 1
ATOM 3187 C C . THR A 1 404 ? -8.106 4.423 32.911 1.00 83.06 404 THR A C 1
ATOM 3189 O O . THR A 1 404 ? -9.043 4.207 32.151 1.00 83.06 404 THR A O 1
ATOM 3192 N N . SER A 1 405 ? -8.279 4.907 34.142 1.00 82.44 405 SER A N 1
ATOM 3193 C CA . SER A 1 405 ? -9.567 5.276 34.747 1.00 82.44 405 SER A CA 1
ATOM 3194 C C . SER A 1 405 ? -9.345 6.307 35.858 1.00 82.44 405 SER A C 1
ATOM 3196 O O . SER A 1 405 ? -8.232 6.405 36.389 1.00 82.44 405 SER A O 1
ATOM 3198 N N . ARG A 1 406 ? -10.397 7.035 36.254 1.00 84.75 406 ARG A N 1
ATOM 3199 C CA . ARG A 1 406 ? -10.362 7.989 37.384 1.00 84.75 406 ARG A CA 1
ATOM 3200 C C . ARG A 1 406 ? -10.061 7.338 38.736 1.00 84.75 406 ARG A C 1
ATOM 3202 O O . ARG A 1 406 ? -9.522 7.995 39.618 1.00 84.75 406 ARG A O 1
ATOM 3209 N N . ASP A 1 407 ? -10.307 6.041 38.871 1.00 85.31 407 ASP A N 1
ATOM 3210 C CA . ASP A 1 407 ? -10.009 5.297 40.101 1.00 85.31 407 ASP A CA 1
ATOM 3211 C C . ASP A 1 407 ? -8.514 4.964 40.252 1.00 85.31 407 ASP A C 1
ATOM 3213 O O . ASP A 1 407 ? -8.111 4.333 41.224 1.00 85.31 407 ASP A O 1
ATOM 3217 N N . ARG A 1 408 ? -7.666 5.396 39.303 1.00 85.00 408 ARG A N 1
ATOM 3218 C CA . ARG A 1 408 ? -6.200 5.216 39.313 1.00 85.00 408 ARG A CA 1
ATOM 3219 C C . ARG A 1 408 ? -5.738 3.749 39.318 1.00 85.00 408 ARG A C 1
ATOM 3221 O O . ARG A 1 408 ? -4.581 3.466 39.610 1.00 85.00 408 ARG A O 1
ATOM 3228 N N . ASN A 1 409 ? -6.593 2.822 38.879 1.00 73.38 409 ASN A N 1
ATOM 3229 C CA . ASN A 1 409 ? -6.324 1.375 38.878 1.00 73.38 409 ASN A CA 1
ATOM 3230 C C . ASN A 1 409 ? -5.030 0.959 38.150 1.00 73.38 409 ASN A C 1
ATOM 3232 O O . ASN A 1 409 ? -4.377 -0.005 38.544 1.00 73.38 409 ASN A O 1
ATOM 3236 N N . ARG A 1 410 ? -4.653 1.652 37.064 1.00 80.44 410 ARG A N 1
ATOM 3237 C CA . ARG A 1 410 ? -3.443 1.344 36.286 1.00 80.44 410 ARG A CA 1
ATOM 3238 C C . ARG A 1 410 ? -2.834 2.605 35.684 1.00 80.44 410 ARG A C 1
ATOM 3240 O O . ARG A 1 410 ? -3.449 3.232 34.822 1.00 80.44 410 ARG A O 1
ATOM 3247 N N . ARG A 1 411 ? -1.603 2.936 36.087 1.00 86.75 411 ARG A N 1
ATOM 3248 C CA . ARG A 1 411 ? -0.797 3.994 35.458 1.00 86.75 411 ARG A CA 1
ATOM 3249 C C . ARG A 1 411 ? -0.214 3.491 34.138 1.00 86.75 411 ARG A C 1
ATOM 3251 O O . ARG A 1 411 ? 0.337 2.394 34.081 1.00 86.75 411 ARG A O 1
ATOM 3258 N N . VAL A 1 412 ? -0.355 4.280 33.078 1.00 82.06 412 VAL A N 1
ATOM 3259 C CA . VAL A 1 412 ? 0.026 3.911 31.702 1.00 82.06 412 VAL A CA 1
ATOM 3260 C C . VAL A 1 412 ? 1.045 4.853 31.065 1.00 82.06 412 VAL A C 1
ATOM 3262 O O . VAL A 1 412 ? 1.676 4.459 30.091 1.00 82.06 412 VAL A O 1
ATOM 3265 N N . ALA A 1 413 ? 1.239 6.057 31.609 1.00 84.94 413 ALA A N 1
ATOM 3266 C CA . ALA A 1 413 ? 2.353 6.943 31.270 1.00 84.94 413 ALA A CA 1
ATOM 3267 C C . ALA A 1 413 ? 2.663 7.884 32.444 1.00 84.94 413 ALA A C 1
ATOM 3269 O O . ALA A 1 413 ? 1.791 8.135 33.279 1.00 84.94 413 ALA A O 1
ATOM 3270 N N . GLN A 1 414 ? 3.889 8.402 32.493 1.00 91.94 414 GLN A N 1
ATOM 3271 C CA . GLN A 1 414 ? 4.337 9.384 33.479 1.00 91.94 414 GLN A CA 1
ATOM 3272 C C . GLN A 1 414 ? 5.280 10.394 32.814 1.00 91.94 414 GLN A C 1
ATOM 3274 O O . GLN A 1 414 ? 6.012 10.032 31.891 1.00 91.94 414 GLN A O 1
ATOM 3279 N N . LEU A 1 415 ? 5.228 11.649 33.254 1.00 93.12 415 LEU A N 1
ATOM 3280 C CA . LEU A 1 415 ? 5.995 12.760 32.708 1.00 93.12 415 LEU A CA 1
ATOM 3281 C C . LEU A 1 415 ? 6.384 13.746 33.813 1.00 93.12 415 LEU A C 1
ATOM 3283 O O . LEU A 1 415 ? 5.510 14.362 34.422 1.00 93.12 415 LEU A O 1
ATOM 3287 N N . SER A 1 416 ? 7.684 13.972 33.974 1.00 94.69 416 SER A N 1
ATOM 3288 C CA . SER A 1 416 ? 8.226 15.030 34.828 1.00 94.69 416 SER A CA 1
ATOM 3289 C C . SER A 1 416 ? 8.320 16.340 34.047 1.00 94.69 416 SER A C 1
ATOM 3291 O O . SER A 1 416 ? 8.960 16.399 32.994 1.00 94.69 416 SER A O 1
ATOM 3293 N N . VAL A 1 417 ? 7.705 17.399 34.564 1.00 93.31 417 VAL A N 1
ATOM 3294 C CA . VAL A 1 417 ? 7.844 18.772 34.072 1.00 93.31 417 VAL A CA 1
ATOM 3295 C C . VAL A 1 417 ? 8.690 19.555 35.059 1.00 93.31 417 VAL A C 1
ATOM 3297 O O . VAL A 1 417 ? 8.362 19.633 36.244 1.00 93.31 417 VAL A O 1
ATOM 3300 N N . THR A 1 418 ? 9.770 20.151 34.565 1.00 92.56 418 THR A N 1
ATOM 3301 C CA . THR A 1 418 ? 10.702 20.933 35.382 1.00 92.56 418 THR A CA 1
ATOM 3302 C C . THR A 1 418 ? 10.795 22.365 34.885 1.00 92.56 418 THR A C 1
ATOM 3304 O O . THR A 1 418 ? 10.496 22.668 33.727 1.00 92.56 418 THR A O 1
ATOM 3307 N N . ARG A 1 419 ? 11.227 23.264 35.769 1.00 89.94 419 ARG A N 1
ATOM 3308 C CA . ARG A 1 419 ? 11.575 24.634 35.405 1.00 89.94 419 ARG A CA 1
ATOM 3309 C C . ARG A 1 419 ? 12.881 25.047 36.078 1.00 89.94 419 ARG A C 1
ATOM 3311 O O . ARG A 1 419 ? 12.923 25.114 37.307 1.00 89.94 419 ARG A O 1
ATOM 3318 N N . PRO A 1 420 ? 13.944 25.313 35.308 1.00 83.81 420 PRO A N 1
ATOM 3319 C CA . PRO A 1 420 ? 15.240 25.644 35.865 1.00 83.81 420 PRO A CA 1
ATOM 3320 C C . PRO A 1 420 ? 15.264 27.083 36.426 1.00 83.81 420 PRO A C 1
ATOM 3322 O O . PRO A 1 420 ? 14.489 27.935 35.976 1.00 83.81 420 PRO A O 1
ATOM 3325 N N . PRO A 1 421 ? 16.132 27.375 37.414 1.00 79.06 421 PRO A N 1
ATOM 3326 C CA . PRO A 1 421 ? 16.357 28.729 37.917 1.00 79.06 421 PRO A CA 1
ATOM 3327 C C . PRO A 1 421 ? 17.036 29.627 36.879 1.00 79.06 421 PRO A C 1
ATOM 3329 O O . PRO A 1 421 ? 17.758 29.151 36.003 1.00 79.06 421 PRO A O 1
ATOM 3332 N N . VAL A 1 422 ? 16.817 30.940 36.998 1.00 68.25 422 VAL A N 1
ATOM 3333 C CA . VAL A 1 422 ? 17.321 31.963 36.058 1.00 68.25 422 VAL A CA 1
ATOM 3334 C C . VAL A 1 422 ? 18.853 31.917 35.913 1.00 68.25 422 VAL A C 1
ATOM 3336 O O . VAL A 1 422 ? 19.361 32.168 34.825 1.00 68.25 422 VAL A O 1
ATOM 3339 N N . ASP A 1 423 ? 19.575 31.476 36.945 1.00 63.06 423 ASP A N 1
ATOM 3340 C CA . ASP A 1 423 ? 21.047 31.461 36.977 1.00 63.06 423 ASP A CA 1
ATOM 3341 C C . ASP A 1 423 ? 21.699 30.240 36.294 1.00 63.06 423 ASP A C 1
ATOM 3343 O O . ASP A 1 423 ? 22.918 30.101 36.294 1.00 63.06 423 ASP A O 1
ATOM 3347 N N . SER A 1 424 ? 20.914 29.335 35.701 1.00 53.47 424 SER A N 1
ATOM 3348 C CA . SER A 1 424 ? 21.421 28.066 35.142 1.00 53.47 424 SER A CA 1
ATOM 3349 C C . SER A 1 424 ? 21.757 28.089 33.639 1.00 53.47 424 SER A C 1
ATOM 3351 O O . SER A 1 424 ? 22.029 27.039 33.065 1.00 53.47 424 SER A O 1
ATOM 3353 N N . ILE A 1 425 ? 21.768 29.263 32.989 1.00 46.22 425 ILE A N 1
ATOM 3354 C CA . ILE A 1 425 ? 22.089 29.404 31.547 1.00 46.22 425 ILE A CA 1
ATOM 3355 C C . ILE A 1 425 ? 23.557 29.825 31.296 1.00 46.22 425 ILE A C 1
ATOM 3357 O O . ILE A 1 425 ? 24.003 29.890 30.154 1.00 46.22 425 ILE A O 1
ATOM 3361 N N . THR A 1 426 ? 24.363 30.038 32.337 1.00 41.75 426 THR A N 1
ATOM 3362 C CA . THR A 1 426 ? 25.808 30.296 32.191 1.00 41.75 426 THR A CA 1
ATOM 3363 C C . THR A 1 426 ? 26.634 29.170 32.803 1.00 41.75 426 THR A C 1
ATOM 3365 O O . THR A 1 426 ? 27.048 29.256 33.959 1.00 41.75 426 THR A O 1
ATOM 3368 N N . SER A 1 427 ? 26.866 28.106 32.032 1.00 34.91 427 SER A N 1
ATOM 3369 C CA . SER A 1 427 ? 27.965 27.138 32.193 1.00 34.91 427 SER A CA 1
ATOM 3370 C C . SER A 1 427 ? 28.213 26.428 30.872 1.00 34.91 427 SER A C 1
ATOM 3372 O O . SER A 1 427 ? 27.260 25.773 30.394 1.00 34.91 427 SER A O 1
#

Secondary structure (DSSP, 8-state):
-PPPPPHHHHHHHHHSTTS-S--TTS-TT--SSSSHHHHTTSSS-------S--B-TT-EEEEEESTHHHHHHHHHHHTT-EETTS-GGGGGS-B-TT--TTGGG---SHHHHHHHHHHHH-TT----GGGSEE-STT-EE-TTS-S-BPPB-HHHHHHHHHHHHHHHHGGGG-SEEEEEE--SEEEEETTTTEEES---HHHHHH-TTSEEEEE--HHHHHHHHHHHHHHHHHHS-TT-EEEEEE--SPPS--SSSS-HHHHHHHHHHHHHHHHHHHHHH-TTEEEE-HHHHHHTS-HHHHB-TTSSSBPHHHHHHHHHHHHHHHBSSPP----EEEEESSSPPP-SS-EEEEEEEE-TT-TT-EEEEEETTEEEEEEEESSEEEEEEEEE-TT-EEEEEEESSTT---EEEEEEEE---GGGG--

pLDDT: mean 90.05, std 10.97, range [34.91, 98.88]